Protein AF-A0A1F3SYZ0-F1 (afdb_monomer)

pLDDT: mean 81.3, std 23.11, range [25.2, 98.88]

Nearest PDB structures (foldseek):
  6eio-assembly1_A  TM=4.234E-01  e=1.138E-05  uncultured bacterium

Foldseek 3Di:
DDDDDDDDDDDDDDDDDDDDDDDDDDDDPDPPPPDDPDDDPPPPPQADFAFQLLFPCLQAQEEALEEEAAQDAEACFAYEHNYEYEYHNYEFNVPPAADLDDASEEAQAEYEYAAYEPDRYEHEYAYYYHYDPRYYYRNYYYYDHGPDPSVVSLVSLLVVLVLLLPDDFPWDWDWDPDVPDAIEIETAEEDLAEGEAEDELVSQQRHQEYEYEYAAQYAYEYEYDDQEHENENHHYHYYNYFLLRYEYRDNNHQEYEYYHEEARYAYRASNYAYEHAEYEYAEHYHYNYYDHHYYGHYDRHGGRDGPRDPPCPSVDDDDPPDDDDDDAQAFAALVCLLVCLVLVSSSDFDWQADVQLPQIDTRHHSVSLNCLSVLPNQAHPVQLQSLLSNLLSSLSSSVSVRHHCPQCPVLNVVRRNVSSHDGSVCRVVDDPVVSVSSNVSSVSSNCRNCQVPGHHHDD

Solvent-accessible surface area (backbone atoms only — not comparable to full-atom values): 23969 Å² total; per-residue (Å²): 133,93,80,90,82,90,86,79,89,82,91,79,84,90,78,94,76,94,83,82,89,86,89,80,93,74,96,68,101,70,84,80,71,80,77,71,95,76,74,80,75,74,75,77,71,69,49,81,65,37,70,46,74,60,48,86,54,54,79,28,27,35,38,27,58,28,42,38,41,24,72,31,42,39,32,30,31,23,38,38,27,40,23,36,38,37,36,23,60,25,41,31,14,72,79,44,76,78,35,52,85,45,72,31,35,40,25,40,23,39,35,37,33,56,21,31,30,34,59,20,12,11,32,36,22,39,73,48,76,50,69,39,93,58,35,48,44,61,34,36,78,44,82,40,77,56,98,58,64,54,71,60,53,49,53,51,51,39,54,50,30,48,44,59,58,69,54,74,60,78,31,58,67,47,76,47,83,42,94,86,79,52,30,35,36,38,39,54,29,80,44,66,55,53,23,29,33,70,48,42,16,66,55,51,41,62,27,36,32,43,36,39,34,32,39,64,79,17,12,39,40,39,29,34,42,50,52,48,35,34,56,42,71,37,50,68,45,75,40,62,43,55,31,32,23,27,37,40,34,23,52,56,14,46,34,35,41,32,31,63,26,70,43,73,18,20,38,44,22,58,56,10,42,31,45,25,61,30,38,35,34,29,9,30,44,33,23,25,23,41,39,36,36,37,27,36,39,68,26,68,64,62,32,52,48,66,68,67,55,102,77,54,69,73,80,63,79,77,77,87,86,75,78,81,95,74,86,83,25,43,16,48,39,53,71,52,51,54,73,36,47,82,64,44,49,76,58,45,49,47,66,50,22,40,91,88,26,89,36,32,45,76,27,71,45,59,65,51,43,38,36,38,56,58,30,64,68,58,47,47,80,84,39,51,49,17,49,26,51,23,23,48,50,32,37,54,44,24,38,69,74,48,17,65,46,87,75,43,51,69,54,52,54,52,50,20,60,49,20,12,76,40,47,49,90,43,56,91,74,51,52,73,68,59,51,49,54,42,46,49,51,25,47,54,27,44,35,29,18,61,23,74,41,63,33,49,50,61,134

Structure (mmCIF, N/CA/C/O backbone):
data_AF-A0A1F3SYZ0-F1
#
_entry.id   AF-A0A1F3SYZ0-F1
#
loop_
_atom_site.group_PDB
_atom_site.id
_atom_site.type_symbol
_atom_site.label_atom_id
_atom_site.label_alt_id
_atom_site.label_comp_id
_atom_site.label_asym_id
_atom_site.label_entity_id
_atom_site.label_seq_id
_atom_site.pdbx_PDB_ins_code
_atom_site.Cartn_x
_atom_site.Cartn_y
_atom_site.Cartn_z
_atom_site.occupancy
_atom_site.B_iso_or_equiv
_atom_site.auth_seq_id
_atom_site.auth_comp_id
_atom_site.auth_asym_id
_atom_site.auth_atom_id
_atom_site.pdbx_PDB_model_num
ATOM 1 N N . MET A 1 1 ? 46.368 36.268 -28.508 1.00 33.53 1 MET A N 1
ATOM 2 C CA . MET A 1 1 ? 46.179 37.419 -29.421 1.00 33.53 1 MET A CA 1
ATOM 3 C C . MET A 1 1 ? 45.073 37.078 -30.407 1.00 33.53 1 MET A C 1
ATOM 5 O O . MET A 1 1 ? 45.125 36.017 -31.010 1.00 33.53 1 MET A O 1
ATOM 9 N N . CYS A 1 2 ? 44.065 37.945 -30.505 1.00 26.56 2 CYS A N 1
ATOM 10 C CA . CYS A 1 2 ? 42.924 37.852 -31.419 1.00 26.56 2 CYS A CA 1
ATOM 11 C C . CYS A 1 2 ? 43.315 37.559 -32.877 1.00 26.56 2 CYS A C 1
ATOM 13 O O . CYS A 1 2 ? 44.230 38.202 -33.390 1.00 26.56 2 CYS A O 1
ATOM 15 N N . LYS A 1 3 ? 42.505 36.742 -33.569 1.00 27.64 3 LYS A N 1
ATOM 16 C CA . LYS A 1 3 ? 41.798 37.157 -34.798 1.00 27.64 3 LYS A CA 1
ATOM 17 C C . LYS A 1 3 ? 40.782 36.103 -35.252 1.00 27.64 3 LYS A C 1
ATOM 19 O O . LYS A 1 3 ? 41.134 34.980 -35.587 1.00 27.64 3 LYS A O 1
ATOM 24 N N . ALA A 1 4 ? 39.523 36.526 -35.289 1.00 30.80 4 ALA A N 1
ATOM 25 C CA . ALA A 1 4 ? 38.421 35.835 -35.939 1.00 30.80 4 ALA A CA 1
ATOM 26 C C . ALA A 1 4 ? 38.523 35.941 -37.471 1.00 30.80 4 ALA A C 1
ATOM 28 O O . ALA A 1 4 ? 39.001 36.948 -38.002 1.00 30.80 4 ALA A O 1
ATOM 29 N N . LYS A 1 5 ? 37.985 34.943 -38.178 1.00 26.30 5 LYS A N 1
ATOM 30 C CA . LYS A 1 5 ? 37.532 35.079 -39.567 1.00 26.30 5 LYS A CA 1
ATOM 31 C C . LYS A 1 5 ? 36.254 34.260 -39.744 1.00 26.30 5 LYS A C 1
ATOM 33 O O . LYS A 1 5 ? 36.283 33.038 -39.719 1.00 26.30 5 LYS A O 1
ATOM 38 N N . ILE A 1 6 ? 35.141 34.971 -39.887 1.00 29.62 6 ILE A N 1
ATOM 39 C CA . ILE A 1 6 ? 33.843 34.448 -40.316 1.00 29.62 6 ILE A CA 1
ATOM 40 C C . ILE A 1 6 ? 33.859 34.399 -41.844 1.00 29.62 6 ILE A C 1
ATOM 42 O O . ILE A 1 6 ? 34.208 35.406 -42.458 1.00 29.62 6 ILE A O 1
ATOM 46 N N . TRP A 1 7 ? 33.445 33.279 -42.440 1.00 25.20 7 TRP A N 1
ATOM 47 C CA . TRP A 1 7 ? 32.892 33.240 -43.796 1.00 25.20 7 TRP A CA 1
ATOM 48 C C . TRP A 1 7 ? 31.674 32.311 -43.861 1.00 25.20 7 TRP A C 1
ATOM 50 O O . TRP A 1 7 ? 31.563 31.309 -43.160 1.00 25.20 7 TRP A O 1
ATOM 60 N N . THR A 1 8 ? 30.740 32.762 -44.682 1.00 28.22 8 THR A N 1
ATOM 61 C CA . THR A 1 8 ? 29.327 32.421 -44.849 1.00 28.22 8 THR A CA 1
ATOM 62 C C . THR A 1 8 ? 29.069 31.218 -45.767 1.00 28.22 8 THR A C 1
ATOM 64 O O . THR A 1 8 ? 29.775 31.054 -46.751 1.00 28.22 8 THR A O 1
ATOM 67 N N . ARG A 1 9 ? 27.983 30.480 -45.459 1.00 29.09 9 ARG A N 1
ATOM 68 C CA . ARG A 1 9 ? 27.036 29.706 -46.311 1.00 29.09 9 ARG A CA 1
ATOM 69 C C . ARG A 1 9 ? 27.553 29.023 -47.598 1.00 29.09 9 ARG A C 1
ATOM 71 O O . ARG A 1 9 ? 28.007 29.705 -48.507 1.00 29.09 9 ARG A O 1
ATOM 78 N N . THR A 1 10 ? 27.222 27.736 -47.793 1.00 27.89 10 THR A N 1
ATOM 79 C CA . THR A 1 10 ? 26.147 27.219 -48.697 1.00 27.89 10 THR A CA 1
ATOM 80 C C . THR A 1 10 ? 26.207 25.677 -48.789 1.00 27.89 10 THR A C 1
ATOM 82 O O . THR A 1 10 ? 27.278 25.089 -48.689 1.00 27.89 10 THR A O 1
ATOM 85 N N . LEU A 1 11 ? 25.035 25.041 -48.930 1.00 28.84 11 LEU A N 1
ATOM 86 C CA . LEU A 1 11 ? 24.788 23.599 -49.068 1.00 28.84 11 LEU A CA 1
ATOM 87 C C . LEU A 1 11 ? 25.551 22.929 -50.229 1.00 28.84 11 LEU A C 1
ATOM 89 O O . LEU A 1 11 ? 25.544 23.473 -51.329 1.00 28.84 11 LEU A O 1
ATOM 93 N N . ALA A 1 12 ? 26.024 21.689 -50.027 1.00 29.62 12 ALA A N 1
ATOM 94 C CA . ALA A 1 12 ? 26.034 20.634 -51.054 1.00 29.62 12 ALA A CA 1
ATOM 95 C C . ALA A 1 12 ? 26.295 19.229 -50.457 1.00 29.62 12 ALA A C 1
ATOM 97 O O . ALA A 1 12 ? 27.369 18.949 -49.941 1.00 29.62 12 ALA A O 1
ATOM 98 N N . VAL A 1 13 ? 25.260 18.387 -50.527 1.00 29.36 13 VAL A N 1
ATOM 99 C CA . VAL A 1 13 ? 25.228 16.963 -50.929 1.00 29.36 13 VAL A CA 1
ATOM 100 C C . VAL A 1 13 ? 26.483 16.100 -50.679 1.00 29.36 13 VAL A C 1
ATOM 102 O O . VAL A 1 13 ? 27.502 16.236 -51.349 1.00 29.36 13 VAL A O 1
ATOM 105 N N . PHE A 1 14 ? 26.329 15.112 -49.790 1.00 26.12 14 PHE A N 1
ATOM 106 C CA . PHE A 1 14 ? 27.191 13.931 -49.647 1.00 26.12 14 PHE A CA 1
ATOM 107 C C . PHE A 1 14 ? 27.181 13.059 -50.916 1.00 26.12 14 PHE A C 1
ATOM 109 O O . PHE A 1 14 ? 26.101 12.731 -51.414 1.00 26.12 14 PHE A O 1
ATOM 116 N N . PRO A 1 15 ? 28.347 12.532 -51.329 1.00 32.59 15 PRO A N 1
ATOM 117 C CA . PRO A 1 15 ? 28.390 11.147 -51.765 1.00 32.59 15 PRO A CA 1
ATOM 118 C C . PRO A 1 15 ? 29.447 10.333 -51.011 1.00 32.59 15 PRO A C 1
ATOM 120 O O . PRO A 1 15 ? 30.559 10.772 -50.725 1.00 32.59 15 PRO A O 1
ATOM 123 N N . LEU A 1 16 ? 29.031 9.109 -50.711 1.00 27.97 16 LEU A N 1
ATOM 124 C CA . LEU A 1 16 ? 29.790 8.002 -50.155 1.00 27.97 16 LEU A CA 1
ATOM 125 C C . LEU A 1 16 ? 30.986 7.667 -51.070 1.00 27.97 16 LEU A C 1
ATOM 127 O O . LEU A 1 16 ? 30.781 7.331 -52.234 1.00 27.97 16 LEU A O 1
ATOM 131 N N . PHE A 1 17 ? 32.215 7.700 -50.551 1.00 27.48 17 PHE A N 1
ATOM 132 C CA . PHE A 1 17 ? 33.360 7.033 -51.177 1.00 27.48 17 PHE A CA 1
ATOM 133 C C . PHE A 1 17 ? 34.188 6.302 -50.119 1.00 27.48 17 PHE A C 1
ATOM 135 O O . PHE A 1 17 ? 34.751 6.904 -49.208 1.00 27.48 17 PHE A O 1
ATOM 142 N N . LEU A 1 18 ? 34.236 4.978 -50.274 1.00 29.31 18 LEU A N 1
ATOM 143 C CA . LEU A 1 18 ? 35.205 4.078 -49.661 1.00 29.31 18 LEU A CA 1
ATOM 144 C C . LEU A 1 18 ? 36.604 4.392 -50.203 1.00 29.31 18 LEU A C 1
ATOM 146 O O . LEU A 1 18 ? 36.810 4.341 -51.415 1.00 29.31 18 LEU A O 1
ATOM 150 N N . LEU A 1 19 ? 37.572 4.615 -49.314 1.00 27.23 19 LEU A N 1
ATOM 151 C CA . LEU A 1 19 ? 38.990 4.435 -49.615 1.00 27.23 19 LEU A CA 1
ATOM 152 C C . LEU A 1 19 ? 39.682 3.813 -48.397 1.00 27.23 19 LEU A C 1
ATOM 154 O O . LEU A 1 19 ? 39.524 4.283 -47.273 1.00 27.23 19 LEU A O 1
ATOM 158 N N . SER A 1 20 ? 40.416 2.732 -48.643 1.00 26.56 20 SER A N 1
ATOM 159 C CA . SER A 1 20 ? 41.169 1.971 -47.648 1.00 26.56 20 SER A CA 1
ATOM 160 C C . SER A 1 20 ? 42.662 2.325 -47.704 1.00 26.56 20 SER A C 1
ATOM 162 O O . SER A 1 20 ? 43.175 2.635 -48.779 1.00 26.56 20 SER A O 1
ATOM 164 N N . ALA A 1 21 ? 43.318 2.161 -46.547 1.00 27.58 21 ALA A N 1
ATOM 165 C CA . ALA A 1 21 ? 44.760 2.041 -46.274 1.00 27.58 21 ALA A CA 1
ATOM 166 C C . ALA A 1 21 ? 45.625 3.325 -46.193 1.00 27.58 21 ALA A C 1
ATOM 168 O O . ALA A 1 21 ? 45.920 3.968 -47.194 1.00 27.58 21 ALA A O 1
ATOM 169 N N . CYS A 1 22 ? 46.141 3.661 -45.001 1.00 26.11 22 CYS A N 1
ATOM 170 C CA . CYS A 1 22 ? 47.446 3.193 -44.491 1.00 26.11 22 CYS A CA 1
ATOM 171 C C . CYS A 1 22 ? 47.826 3.888 -43.166 1.00 26.11 22 CYS A C 1
ATOM 173 O O . CYS A 1 22 ? 47.495 5.043 -42.919 1.00 26.11 22 CYS A O 1
ATOM 175 N N . ILE A 1 23 ? 48.524 3.131 -42.322 1.00 29.47 23 ILE A N 1
ATOM 176 C CA . ILE A 1 23 ? 48.843 3.373 -40.910 1.00 29.47 23 ILE A CA 1
ATOM 177 C C . ILE A 1 23 ? 50.020 4.352 -40.753 1.00 29.47 23 ILE A C 1
ATOM 179 O O . ILE A 1 23 ? 51.038 4.211 -41.426 1.00 29.47 23 ILE A O 1
ATOM 183 N N . GLY A 1 24 ? 49.907 5.284 -39.801 1.00 26.91 24 GLY A N 1
ATOM 184 C CA . GLY A 1 24 ? 51.001 6.105 -39.273 1.00 26.91 24 GLY A CA 1
ATOM 185 C C . GLY A 1 24 ? 50.683 6.503 -37.830 1.00 26.91 24 GLY A C 1
ATOM 186 O O . GLY A 1 24 ? 49.698 7.193 -37.591 1.00 26.91 24 GLY A O 1
ATOM 187 N N . GLY A 1 25 ? 51.459 5.975 -36.881 1.00 36.47 25 GLY A N 1
ATOM 188 C CA . GLY A 1 25 ? 51.137 5.914 -35.456 1.00 36.47 25 GLY A CA 1
ATOM 189 C C . GLY A 1 25 ? 51.098 7.249 -34.708 1.00 36.47 25 GLY A C 1
ATOM 190 O O . GLY A 1 25 ? 51.922 8.136 -34.915 1.00 36.47 25 GLY A O 1
ATOM 191 N N . GLY A 1 26 ? 50.146 7.318 -33.780 1.00 27.03 26 GLY A N 1
ATOM 192 C CA . GLY A 1 26 ? 50.004 8.311 -32.723 1.00 27.03 26 GLY A CA 1
ATOM 193 C C . GLY A 1 26 ? 48.929 7.799 -31.768 1.00 27.03 26 GLY A C 1
ATOM 194 O O . GLY A 1 26 ? 47.778 7.649 -32.167 1.00 27.03 26 GLY A O 1
ATOM 195 N N . GLU A 1 27 ? 49.331 7.424 -30.558 1.00 34.47 27 GLU A N 1
ATOM 196 C CA . GLU A 1 27 ? 48.498 6.768 -29.546 1.00 34.47 27 GLU A CA 1
ATOM 197 C C . GLU A 1 27 ? 47.251 7.605 -29.203 1.00 34.47 27 GLU A C 1
ATOM 199 O O . GLU A 1 27 ? 47.345 8.775 -28.831 1.00 34.47 27 GLU A O 1
ATOM 204 N N . SER A 1 28 ? 46.074 6.988 -29.329 1.00 28.92 28 SER A N 1
ATOM 205 C CA . SER A 1 28 ? 44.778 7.516 -28.895 1.00 28.92 28 SER A CA 1
ATOM 206 C C . SER A 1 28 ? 44.174 6.519 -27.900 1.00 28.92 28 SER A C 1
ATOM 208 O O . SER A 1 28 ? 44.179 5.322 -28.195 1.00 28.92 28 SER A O 1
ATOM 210 N N . PRO A 1 29 ? 43.671 6.951 -26.729 1.00 29.16 29 PRO A N 1
ATOM 211 C CA . PRO A 1 29 ? 43.190 6.049 -25.692 1.00 29.16 29 PRO A CA 1
ATOM 212 C C . PRO A 1 29 ? 41.728 5.674 -25.962 1.00 29.16 29 PRO A C 1
ATOM 214 O O . PRO A 1 29 ? 40.830 6.087 -25.239 1.00 29.16 29 PRO A O 1
ATOM 217 N N . TYR A 1 30 ? 41.485 4.916 -27.027 1.00 29.62 30 TYR A N 1
ATOM 218 C CA . TYR A 1 30 ? 40.222 4.217 -27.254 1.00 29.62 30 TYR A CA 1
ATOM 219 C C . TYR A 1 30 ? 40.547 2.842 -27.831 1.00 29.62 30 TYR A C 1
ATOM 221 O O . TYR A 1 30 ? 40.536 2.633 -29.043 1.00 29.62 30 TYR A O 1
ATOM 229 N N . ASP A 1 31 ? 40.893 1.914 -26.942 1.00 28.50 31 ASP A N 1
ATOM 230 C CA . ASP A 1 31 ? 40.927 0.493 -27.261 1.00 28.50 31 ASP A CA 1
ATOM 231 C C . ASP A 1 31 ? 39.476 0.007 -27.380 1.00 28.50 31 ASP A C 1
ATOM 233 O O . ASP A 1 31 ? 38.788 -0.228 -26.385 1.00 28.50 31 ASP A O 1
ATOM 237 N N . LEU A 1 32 ? 38.976 -0.067 -28.615 1.00 30.75 32 LEU A N 1
ATOM 238 C CA . LEU A 1 32 ? 37.778 -0.836 -28.937 1.00 30.75 32 LEU A CA 1
ATOM 239 C C . LEU A 1 32 ? 38.168 -2.314 -28.936 1.00 30.75 32 LEU A C 1
ATOM 241 O O . LEU A 1 32 ? 38.311 -2.939 -29.988 1.00 30.75 32 LEU A O 1
ATOM 245 N N . GLY A 1 33 ? 38.339 -2.850 -27.729 1.00 26.80 33 GLY A N 1
ATOM 246 C CA . GLY A 1 33 ? 38.433 -4.278 -27.498 1.00 26.80 33 GLY A CA 1
ATOM 247 C C . GLY A 1 33 ? 37.196 -4.954 -28.078 1.00 26.80 33 GLY A C 1
ATOM 248 O O . GLY A 1 33 ? 36.059 -4.643 -27.720 1.00 26.80 33 GLY A O 1
ATOM 249 N N . SER A 1 34 ? 37.430 -5.863 -29.017 1.00 27.59 34 SER A N 1
ATOM 250 C CA . SER A 1 34 ? 36.445 -6.797 -29.539 1.00 27.59 34 SER A CA 1
ATOM 251 C C . SER A 1 34 ? 35.759 -7.517 -28.379 1.00 27.59 34 SER A C 1
ATOM 253 O O . SER A 1 34 ? 36.377 -8.344 -27.709 1.00 27.59 34 SER A O 1
ATOM 255 N N . VAL A 1 35 ? 34.488 -7.197 -28.147 1.00 28.00 35 VAL A N 1
ATOM 256 C CA . VAL A 1 35 ? 33.628 -7.944 -27.229 1.00 28.00 35 VAL A CA 1
ATOM 257 C C . VAL A 1 35 ? 33.460 -9.342 -27.817 1.00 28.00 35 VAL A C 1
ATOM 259 O O . VAL A 1 35 ? 32.853 -9.507 -28.878 1.00 28.00 35 VAL A O 1
ATOM 262 N N . GLU A 1 36 ? 34.040 -10.344 -27.162 1.00 27.38 36 GLU A N 1
ATOM 263 C CA . GLU A 1 36 ? 33.736 -11.740 -27.458 1.00 27.38 36 GLU A CA 1
ATOM 264 C C . GLU A 1 36 ? 32.218 -11.962 -27.310 1.00 27.38 36 GLU A C 1
ATOM 266 O O . GLU A 1 36 ? 31.624 -11.507 -26.326 1.00 27.38 36 GLU A O 1
ATOM 271 N N . PRO A 1 37 ? 31.545 -12.645 -28.253 1.00 31.84 37 PRO A N 1
ATOM 272 C CA . PRO A 1 37 ? 30.134 -12.968 -28.106 1.00 31.84 37 PRO A CA 1
ATOM 273 C C . PRO A 1 37 ? 30.015 -14.099 -27.082 1.00 31.84 37 PRO A C 1
ATOM 275 O O . PRO A 1 37 ? 30.076 -15.275 -27.432 1.00 31.84 37 PRO A O 1
ATOM 278 N N . GLY A 1 38 ? 29.920 -13.748 -25.800 1.00 32.94 38 GLY A N 1
ATOM 279 C CA . GLY A 1 38 ? 30.074 -14.762 -24.761 1.00 32.94 38 GLY A CA 1
ATOM 280 C C . GLY A 1 38 ? 29.752 -14.359 -23.332 1.00 32.94 38 GLY A C 1
ATOM 281 O O . GLY A 1 38 ? 30.176 -15.069 -22.429 1.00 32.94 38 GLY A O 1
ATOM 282 N N . THR A 1 39 ? 28.978 -13.300 -23.093 1.00 26.22 39 THR A N 1
ATOM 283 C CA . THR A 1 39 ? 28.374 -13.094 -21.769 1.00 26.22 39 THR A CA 1
ATOM 284 C C . THR A 1 39 ? 26.874 -12.989 -21.940 1.00 26.22 39 THR A C 1
ATOM 286 O O . THR A 1 39 ? 26.314 -11.928 -22.203 1.00 26.22 39 THR A O 1
ATOM 289 N N . VAL A 1 40 ? 26.214 -14.139 -21.830 1.00 25.77 40 VAL A N 1
ATOM 290 C CA . VAL A 1 40 ? 24.786 -14.188 -21.532 1.00 25.77 40 VAL A CA 1
ATOM 291 C C . VAL A 1 40 ? 24.617 -13.421 -20.224 1.00 25.77 40 VAL A C 1
ATOM 293 O O . VAL A 1 40 ? 25.012 -13.919 -19.171 1.00 25.77 40 VAL A O 1
ATOM 296 N N . HIS A 1 41 ? 24.079 -12.200 -20.282 1.00 30.20 41 HIS A N 1
ATOM 297 C CA . HIS A 1 41 ? 23.430 -11.612 -19.118 1.00 30.20 41 HIS A CA 1
ATOM 298 C C . HIS A 1 41 ? 22.402 -12.652 -18.685 1.00 30.20 41 HIS A C 1
ATOM 300 O O . HIS A 1 41 ? 21.431 -12.892 -19.404 1.00 30.20 41 HIS A O 1
ATOM 306 N N . GLN A 1 42 ? 22.668 -13.356 -17.583 1.00 28.78 42 GLN A N 1
ATOM 307 C CA . GLN A 1 42 ? 21.645 -14.182 -16.972 1.00 28.78 42 GLN A CA 1
ATOM 308 C C . GLN A 1 42 ? 20.483 -13.238 -16.700 1.00 28.78 42 GLN A C 1
ATOM 310 O O . GLN A 1 42 ? 20.593 -12.314 -15.899 1.00 28.78 42 GLN A O 1
ATOM 315 N N . SER A 1 43 ? 19.394 -13.430 -17.440 1.00 32.44 43 SER A N 1
ATOM 316 C CA . SER A 1 43 ? 18.095 -12.916 -17.059 1.00 32.44 43 SER A CA 1
ATOM 317 C C . SER A 1 43 ? 17.872 -13.415 -15.639 1.00 32.44 43 SER A C 1
ATOM 319 O O . SER A 1 43 ? 17.675 -14.620 -15.450 1.00 32.44 43 SER A O 1
ATOM 321 N N . VAL A 1 44 ? 17.994 -12.528 -14.653 1.00 33.91 44 VAL A N 1
ATOM 322 C CA . VAL A 1 44 ? 17.567 -12.810 -13.286 1.00 33.91 44 VAL A CA 1
ATOM 323 C C . VAL A 1 44 ? 16.128 -13.283 -13.427 1.00 33.91 44 VAL A C 1
ATOM 325 O O . VAL A 1 44 ? 15.252 -12.524 -13.842 1.00 33.91 44 VAL A O 1
ATOM 328 N N . LYS A 1 45 ? 15.890 -14.579 -13.208 1.00 35.56 45 LYS A N 1
ATOM 329 C CA . LYS A 1 45 ? 14.532 -15.108 -13.152 1.00 35.56 45 LYS A CA 1
ATOM 330 C C . LYS A 1 45 ? 13.972 -14.618 -11.830 1.00 35.56 45 LYS A C 1
ATOM 332 O O . LYS A 1 45 ? 14.104 -15.294 -10.815 1.00 35.56 45 LYS A O 1
ATOM 337 N N . TYR A 1 46 ? 13.410 -13.412 -11.836 1.00 39.88 46 TYR A N 1
ATOM 338 C CA . TYR A 1 46 ? 12.590 -12.939 -10.734 1.00 39.88 46 TYR A CA 1
ATOM 339 C C . TYR A 1 46 ? 11.541 -14.032 -10.466 1.00 39.88 46 TYR A C 1
ATOM 341 O O . TYR A 1 46 ? 10.844 -14.459 -11.388 1.00 39.88 46 TYR A O 1
ATOM 349 N N . GLY A 1 47 ? 11.532 -14.582 -9.247 1.00 42.25 47 GLY A N 1
ATOM 350 C CA . GLY A 1 47 ? 10.603 -15.645 -8.856 1.00 42.25 47 GLY A CA 1
ATOM 351 C C . GLY A 1 47 ? 9.137 -15.212 -8.983 1.00 42.25 47 GLY A C 1
ATOM 352 O O . GLY A 1 47 ? 8.854 -14.043 -9.242 1.00 42.25 47 GLY A O 1
ATOM 353 N N . ALA A 1 48 ? 8.212 -16.159 -8.794 1.00 44.03 48 ALA A N 1
ATOM 354 C CA . ALA A 1 48 ? 6.768 -15.936 -8.885 1.00 44.03 48 ALA A CA 1
ATOM 355 C C . ALA A 1 48 ? 6.331 -14.635 -8.180 1.00 44.03 48 ALA A C 1
ATOM 357 O O . ALA A 1 48 ? 6.663 -14.401 -7.016 1.00 44.03 48 ALA A O 1
ATOM 358 N N . CYS A 1 49 ? 5.602 -13.787 -8.909 1.00 46.31 49 CYS A N 1
ATOM 359 C CA . CYS A 1 49 ? 5.117 -12.494 -8.439 1.00 46.31 49 CYS A CA 1
ATOM 360 C C . CYS A 1 49 ? 4.236 -12.633 -7.195 1.00 46.31 49 CYS A C 1
ATOM 362 O O . CYS A 1 49 ? 3.249 -13.368 -7.213 1.00 46.31 49 CYS A O 1
ATOM 364 N N . TYR A 1 50 ? 4.544 -11.879 -6.138 1.00 51.28 50 TYR A N 1
ATOM 365 C CA . TYR A 1 50 ? 3.698 -11.828 -4.950 1.00 51.28 50 TYR A CA 1
ATOM 366 C C . TYR A 1 50 ? 2.689 -10.674 -5.056 1.00 51.28 50 TYR A C 1
ATOM 368 O O . TYR A 1 50 ? 3.039 -9.502 -4.908 1.00 51.28 50 TYR A O 1
ATOM 376 N N . GLU A 1 51 ? 1.424 -11.001 -5.325 1.00 48.81 51 GLU A N 1
ATOM 377 C CA . GLU A 1 51 ? 0.309 -10.058 -5.174 1.00 48.81 51 GLU A CA 1
ATOM 378 C C . GLU A 1 51 ? 0.142 -9.710 -3.680 1.00 48.81 51 GLU A C 1
ATOM 380 O O . GLU A 1 51 ? 0.227 -10.597 -2.832 1.00 48.81 51 GLU A O 1
ATOM 385 N N . ALA A 1 52 ? -0.062 -8.426 -3.355 1.00 56.81 52 ALA A N 1
ATOM 386 C CA . ALA A 1 52 ? -0.083 -7.881 -1.987 1.00 56.81 52 ALA A CA 1
ATOM 387 C C . ALA A 1 52 ? 1.249 -7.952 -1.209 1.00 56.81 52 ALA A C 1
ATOM 389 O O . ALA A 1 52 ? 1.275 -8.190 -0.003 1.00 56.81 52 ALA A O 1
ATOM 390 N N . ALA A 1 53 ? 2.373 -7.666 -1.873 1.00 67.94 53 ALA A N 1
ATOM 391 C CA . ALA A 1 53 ? 3.711 -7.682 -1.264 1.00 67.94 53 ALA A CA 1
ATOM 392 C C . ALA A 1 53 ? 3.900 -6.761 -0.045 1.00 67.94 53 ALA A C 1
ATOM 394 O O . ALA A 1 53 ? 4.877 -6.910 0.675 1.00 67.94 53 ALA A O 1
ATOM 395 N N . LEU A 1 54 ? 2.969 -5.843 0.227 1.00 79.69 54 LEU A N 1
ATOM 396 C CA . LEU A 1 54 ? 2.974 -5.015 1.438 1.00 79.69 54 LEU A CA 1
ATOM 397 C C . LEU A 1 54 ? 2.386 -5.738 2.671 1.00 79.69 54 LEU A C 1
ATOM 399 O O . LEU A 1 54 ? 2.257 -5.133 3.735 1.00 79.69 54 LEU A O 1
ATOM 403 N N . GLY A 1 55 ? 2.041 -7.026 2.558 1.00 78.75 55 GLY A N 1
ATOM 404 C CA . GLY A 1 55 ? 1.489 -7.822 3.656 1.00 78.75 55 GLY A CA 1
ATOM 405 C C . GLY A 1 55 ? 0.184 -7.225 4.184 1.00 78.75 55 GLY A C 1
ATOM 406 O O . GLY A 1 55 ? -0.615 -6.694 3.417 1.00 78.75 55 GLY A O 1
ATOM 407 N N . GLU A 1 56 ? -0.022 -7.250 5.502 1.00 80.12 56 GLU A N 1
ATOM 408 C CA . GLU A 1 56 ? -1.228 -6.685 6.131 1.00 80.12 56 GLU A CA 1
ATOM 409 C C . GLU A 1 56 ? -1.422 -5.181 5.861 1.00 80.12 56 GLU A C 1
ATOM 411 O O . GLU A 1 56 ? -2.552 -4.697 5.864 1.00 80.12 56 GLU A O 1
ATOM 416 N N . ALA A 1 57 ? -0.350 -4.426 5.579 1.00 86.06 57 ALA A N 1
ATOM 417 C CA . ALA A 1 57 ? -0.465 -3.002 5.253 1.00 86.06 57 ALA A CA 1
ATOM 418 C C . ALA A 1 57 ? -1.093 -2.749 3.874 1.00 86.06 57 ALA A C 1
ATOM 420 O O . ALA A 1 57 ? -1.520 -1.629 3.594 1.00 86.06 57 ALA A O 1
ATOM 421 N N . TRP A 1 58 ? -1.183 -3.773 3.021 1.00 86.94 58 TRP A N 1
ATOM 422 C CA . TRP A 1 58 ? -1.761 -3.670 1.683 1.00 86.94 58 TRP A CA 1
ATOM 423 C C . TRP A 1 58 ? -3.237 -3.229 1.687 1.00 86.94 58 TRP A C 1
ATOM 425 O O . TRP A 1 58 ? -3.684 -2.553 0.765 1.00 86.94 58 TRP A O 1
ATOM 435 N N . ASP A 1 59 ? -3.991 -3.530 2.744 1.00 86.19 59 ASP A N 1
ATOM 436 C CA . ASP A 1 59 ? -5.395 -3.112 2.872 1.00 86.19 59 ASP A CA 1
ATOM 437 C C . ASP A 1 59 ? -5.570 -1.625 3.251 1.00 86.19 59 ASP A C 1
ATOM 439 O O . ASP A 1 59 ? -6.695 -1.111 3.265 1.00 86.19 59 ASP A O 1
ATOM 443 N N . PHE A 1 60 ? -4.480 -0.923 3.576 1.00 92.75 60 PHE A N 1
ATOM 444 C CA . PHE A 1 60 ? -4.503 0.420 4.155 1.00 92.75 60 PHE A CA 1
ATOM 445 C C . PHE A 1 60 ? -3.841 1.438 3.235 1.00 92.75 60 PHE A C 1
ATOM 447 O O . PHE A 1 60 ? -2.746 1.229 2.729 1.00 92.75 60 PHE A O 1
ATOM 454 N N . ASN A 1 61 ? -4.498 2.576 3.032 1.00 97.06 61 ASN A N 1
ATOM 455 C CA . ASN A 1 61 ? -3.963 3.679 2.235 1.00 97.06 61 ASN A CA 1
ATOM 456 C C . ASN A 1 61 ? -2.834 4.398 2.988 1.00 97.06 61 ASN A C 1
ATOM 458 O O . ASN A 1 61 ? -1.841 4.783 2.376 1.00 97.06 61 ASN A O 1
ATOM 462 N N . LEU A 1 62 ? -2.990 4.544 4.305 1.00 98.69 62 LEU A N 1
ATOM 463 C CA . LEU A 1 62 ? -2.012 5.142 5.206 1.00 98.69 62 LEU A CA 1
ATOM 464 C C . LEU A 1 62 ? -1.725 4.168 6.352 1.00 98.69 62 LEU A C 1
ATOM 466 O O . LEU A 1 62 ? -2.645 3.757 7.062 1.00 98.69 62 LEU A O 1
ATOM 470 N N . PHE A 1 63 ? -0.456 3.814 6.538 1.00 98.62 63 PHE A N 1
ATOM 471 C CA . PHE A 1 63 ? -0.008 2.934 7.614 1.00 98.62 63 PHE A CA 1
ATOM 472 C C . PHE A 1 63 ? 1.192 3.562 8.324 1.00 98.62 63 PHE A C 1
ATOM 474 O O . PHE A 1 63 ? 2.297 3.609 7.786 1.00 98.62 63 PHE A O 1
ATOM 481 N N . VAL A 1 64 ? 0.988 4.038 9.549 1.00 98.88 64 VAL A N 1
ATOM 482 C CA . VAL A 1 64 ? 2.035 4.701 10.335 1.00 98.88 64 VAL A CA 1
ATOM 483 C C . VAL A 1 64 ? 2.335 3.879 11.578 1.00 98.88 64 VAL A C 1
ATOM 485 O O . VAL A 1 64 ? 1.433 3.567 12.351 1.00 98.88 64 VAL A O 1
ATOM 488 N N . PHE A 1 65 ? 3.599 3.505 11.781 1.00 98.62 65 PHE A N 1
ATOM 489 C CA . PHE A 1 65 ? 3.988 2.636 12.897 1.00 98.62 65 PHE A CA 1
ATOM 490 C C . PHE A 1 65 ? 3.979 3.346 14.255 1.00 98.62 65 PHE A C 1
ATOM 492 O O . PHE A 1 65 ? 3.709 2.717 15.276 1.00 98.62 65 PHE A O 1
ATOM 499 N N . GLY A 1 66 ? 4.314 4.633 14.270 1.00 98.56 66 GLY A N 1
ATOM 500 C CA . GLY A 1 66 ? 4.328 5.503 15.439 1.00 98.56 66 GLY A CA 1
ATOM 501 C C . GLY A 1 66 ? 3.176 6.499 15.411 1.00 98.56 66 GLY A C 1
ATOM 502 O O . GLY A 1 66 ? 2.028 6.121 15.173 1.00 98.56 66 GLY A O 1
ATOM 503 N N . ASP A 1 67 ? 3.492 7.763 15.679 1.00 98.88 67 ASP A N 1
ATOM 504 C CA . ASP A 1 67 ? 2.498 8.814 15.875 1.00 98.88 67 ASP A CA 1
ATOM 505 C C . ASP A 1 67 ? 2.135 9.536 14.569 1.00 98.88 67 ASP A C 1
ATOM 507 O O . ASP A 1 67 ? 2.963 9.713 13.668 1.00 98.88 67 ASP A O 1
ATOM 511 N N . VAL A 1 68 ? 0.885 10.002 14.504 1.00 98.81 68 VAL A N 1
ATOM 512 C CA . VAL A 1 68 ? 0.360 10.839 13.419 1.00 98.81 68 VAL A CA 1
ATOM 513 C C . VAL A 1 68 ? -0.176 12.150 13.972 1.00 98.81 68 VAL A C 1
ATOM 515 O O . VAL A 1 68 ? -0.920 12.174 14.950 1.00 98.81 68 VAL A O 1
ATOM 518 N N . THR A 1 69 ? 0.155 13.257 13.313 1.00 98.88 69 THR A N 1
ATOM 519 C CA . THR A 1 69 ? -0.467 14.564 13.553 1.00 98.88 69 THR A CA 1
ATOM 520 C C . THR A 1 69 ? -0.831 15.225 12.229 1.00 98.88 69 THR A C 1
ATOM 522 O O . THR A 1 69 ? 0.030 15.776 11.540 1.00 98.88 69 THR A O 1
ATOM 525 N N . GLN A 1 70 ? -2.124 15.207 11.892 1.00 98.38 70 GLN A N 1
ATOM 526 C CA . GLN A 1 70 ? -2.667 15.852 10.697 1.00 98.38 70 GLN A CA 1
ATOM 527 C C . GLN A 1 70 ? -3.806 16.824 11.054 1.00 98.38 70 GLN A C 1
ATOM 529 O O . GLN A 1 70 ? -4.920 16.399 11.358 1.00 98.38 70 GLN A O 1
ATOM 534 N N . PRO A 1 71 ? -3.556 18.148 11.048 1.00 97.88 71 PRO A N 1
ATOM 535 C CA . PRO A 1 71 ? -4.557 19.152 11.426 1.00 97.88 71 PRO A CA 1
ATOM 536 C C . PRO A 1 71 ? -5.554 19.521 10.315 1.00 97.88 71 PRO A C 1
ATOM 538 O O . PRO A 1 71 ? -6.437 20.351 10.550 1.00 97.88 71 PRO A O 1
ATOM 541 N N . SER A 1 72 ? -5.376 18.974 9.109 1.00 97.56 72 SER A N 1
ATOM 542 C CA . SER A 1 72 ? -6.327 18.989 7.986 1.00 97.56 72 SER A CA 1
ATOM 543 C C . SER A 1 72 ? -5.906 17.951 6.933 1.00 97.56 72 SER A C 1
ATOM 545 O O . SER A 1 72 ? -4.864 17.316 7.121 1.00 97.56 72 SER A O 1
ATOM 547 N N . ALA A 1 73 ? -6.688 17.842 5.849 1.00 97.38 73 ALA A N 1
ATOM 548 C CA . ALA A 1 73 ? -6.576 16.933 4.694 1.00 97.38 73 ALA A CA 1
ATOM 549 C C . ALA A 1 73 ? -7.513 15.719 4.778 1.00 97.38 73 ALA A C 1
ATOM 551 O O . ALA A 1 73 ? -8.485 15.725 5.528 1.00 97.38 73 ALA A O 1
ATOM 552 N N . ASP A 1 74 ? -7.254 14.705 3.964 1.00 98.06 74 ASP A N 1
ATOM 553 C CA . ASP A 1 74 ? -8.029 13.477 3.919 1.00 98.06 74 ASP A CA 1
ATOM 554 C C . ASP A 1 74 ? -7.156 12.278 3.544 1.00 98.06 74 ASP A C 1
ATOM 556 O O . ASP A 1 74 ? -6.079 12.404 2.948 1.00 98.06 74 ASP A O 1
ATOM 560 N N . THR A 1 75 ? -7.642 11.099 3.925 1.00 98.69 75 THR A N 1
ATOM 561 C CA . THR A 1 75 ? -7.202 9.825 3.367 1.00 98.69 75 THR A CA 1
ATOM 562 C C . THR A 1 75 ? -8.407 9.124 2.758 1.00 98.69 75 THR A C 1
ATOM 564 O O . THR A 1 75 ? -9.362 8.773 3.452 1.00 98.69 75 THR A O 1
ATOM 567 N N . GLN A 1 76 ? -8.354 8.871 1.455 1.00 98.50 76 GLN A N 1
ATOM 568 C CA . GLN A 1 76 ? -9.465 8.271 0.718 1.00 98.50 76 GLN A CA 1
ATOM 569 C C . GLN A 1 76 ? -9.752 6.819 1.126 1.00 98.50 76 GLN A C 1
ATOM 571 O O . GLN A 1 76 ? -10.895 6.371 1.039 1.00 98.50 76 GLN A O 1
ATOM 576 N N . GLY A 1 77 ? -8.733 6.074 1.562 1.00 97.62 77 GLY A N 1
ATOM 577 C CA . GLY A 1 77 ? -8.866 4.696 2.036 1.00 97.62 77 GLY A CA 1
ATOM 578 C C . GLY A 1 77 ? -8.794 4.528 3.558 1.00 97.62 77 GLY A C 1
ATOM 579 O O . GLY A 1 77 ? -9.076 5.441 4.328 1.00 97.62 77 GLY A O 1
ATOM 580 N N . ARG A 1 78 ? -8.428 3.313 3.985 1.00 98.06 78 ARG A N 1
ATOM 581 C CA . ARG A 1 78 ? -8.312 2.930 5.402 1.00 98.06 78 ARG A CA 1
ATOM 582 C C . ARG A 1 78 ? -6.986 3.407 6.000 1.00 98.06 78 ARG A C 1
ATOM 584 O O . ARG A 1 78 ? -5.981 3.465 5.287 1.00 98.06 78 ARG A O 1
ATOM 591 N N . VAL A 1 79 ? -6.980 3.677 7.304 1.00 98.81 79 VAL A N 1
ATOM 592 C CA . VAL A 1 79 ? -5.845 4.231 8.056 1.00 98.81 79 VAL A CA 1
ATOM 593 C C . VAL A 1 79 ? -5.496 3.361 9.266 1.00 98.81 79 VAL A C 1
ATOM 595 O O . VAL A 1 79 ? -6.375 2.990 10.049 1.00 98.81 79 VAL A O 1
ATOM 598 N N . VAL A 1 80 ? -4.201 3.103 9.460 1.00 98.50 80 VAL A N 1
ATOM 599 C CA . VAL A 1 80 ? -3.629 2.536 10.693 1.00 98.50 80 VAL A CA 1
ATOM 600 C C . VAL A 1 80 ? -2.599 3.498 11.277 1.00 98.50 80 VAL A C 1
ATOM 602 O O . VAL A 1 80 ? -1.718 3.980 10.567 1.00 98.50 80 VAL A O 1
ATOM 605 N N . VAL A 1 81 ? -2.690 3.729 12.586 1.00 98.75 81 VAL A N 1
ATOM 606 C CA . VAL A 1 81 ? -1.712 4.461 13.397 1.00 98.75 81 VAL A CA 1
ATOM 607 C C . VAL A 1 81 ? -1.328 3.586 14.584 1.00 98.75 81 VAL A C 1
ATOM 609 O O . VAL A 1 81 ? -2.168 3.283 15.427 1.00 98.75 81 VAL A O 1
ATOM 612 N N . GLY A 1 82 ? -0.075 3.148 14.661 1.00 97.94 82 GLY A N 1
ATOM 613 C CA . GLY A 1 82 ? 0.401 2.286 15.744 1.00 97.94 82 GLY A CA 1
ATOM 614 C C . GLY A 1 82 ? 0.512 3.000 17.090 1.00 97.94 82 GLY A C 1
ATOM 615 O O . GLY A 1 82 ? 0.250 2.395 18.128 1.00 97.94 82 GLY A O 1
ATOM 616 N N . GLY A 1 83 ? 0.870 4.284 17.068 1.00 98.06 83 GLY A N 1
ATOM 617 C CA . GLY A 1 83 ? 0.978 5.146 18.239 1.00 98.06 83 GLY A CA 1
ATOM 618 C C . GLY A 1 83 ? -0.266 6.003 18.472 1.00 98.06 83 GLY A C 1
ATOM 619 O O . GLY A 1 83 ? -1.405 5.545 18.344 1.00 98.06 83 GLY A O 1
ATOM 620 N N . ASN A 1 84 ? -0.038 7.258 18.847 1.00 98.75 84 ASN A N 1
ATOM 621 C CA . ASN A 1 84 ? -1.071 8.261 19.075 1.00 98.75 84 ASN A CA 1
ATOM 622 C C . ASN A 1 84 ? -1.445 8.970 17.770 1.00 98.75 84 ASN A C 1
ATOM 624 O O . ASN A 1 84 ? -0.595 9.240 16.922 1.00 98.75 84 ASN A O 1
ATOM 628 N N . ALA A 1 85 ? -2.719 9.324 17.635 1.00 98.81 85 ALA A N 1
ATOM 629 C CA . ALA A 1 85 ? -3.241 9.999 16.458 1.00 98.81 85 ALA A CA 1
ATOM 630 C C . ALA A 1 85 ? -3.896 11.331 16.824 1.00 98.81 85 ALA A C 1
ATOM 632 O O . ALA A 1 85 ? -4.751 11.387 17.708 1.00 98.81 85 ALA A O 1
ATOM 633 N N . TYR A 1 86 ? -3.549 12.382 16.085 1.00 98.88 86 TYR A N 1
ATOM 634 C CA . TYR A 1 86 ? -4.287 13.639 16.037 1.00 98.88 86 TYR A CA 1
ATOM 635 C C . TYR A 1 86 ? -4.807 13.882 14.616 1.00 98.88 86 TYR A C 1
ATOM 637 O O . TYR A 1 86 ? -4.011 14.005 13.682 1.00 98.88 86 TYR A O 1
ATOM 645 N N . PHE A 1 87 ? -6.129 13.998 14.475 1.00 98.75 87 PHE A N 1
ATOM 646 C CA . PHE A 1 87 ? -6.819 14.313 13.223 1.00 98.75 87 PHE A CA 1
ATOM 647 C C . PHE A 1 87 ? -7.783 15.489 13.420 1.00 98.75 87 PHE A C 1
ATOM 649 O O . PHE A 1 87 ? -8.805 15.368 14.092 1.00 98.75 87 PHE A O 1
ATOM 656 N N . GLY A 1 88 ? -7.468 16.641 12.831 1.00 98.19 88 GLY A N 1
ATOM 657 C CA . GLY A 1 88 ? -8.346 17.813 12.804 1.00 98.19 88 GLY A CA 1
ATOM 658 C C . GLY A 1 88 ? -8.803 18.106 11.383 1.00 98.19 88 GLY A C 1
ATOM 659 O O . GLY A 1 88 ? -8.016 17.968 10.461 1.00 98.19 88 GLY A O 1
ATOM 660 N N . ASN A 1 89 ? -10.061 18.508 11.199 1.00 98.25 89 ASN A N 1
ATOM 661 C CA . ASN A 1 89 ? -10.667 18.812 9.897 1.00 98.25 89 ASN A CA 1
ATOM 662 C C . ASN A 1 89 ? -10.337 17.754 8.831 1.00 98.25 89 ASN A C 1
ATOM 664 O O . ASN A 1 89 ? -9.924 18.107 7.726 1.00 98.25 89 ASN A O 1
ATOM 668 N N . TYR A 1 90 ? -10.459 16.477 9.208 1.00 98.62 90 TYR A N 1
ATOM 669 C CA . TYR A 1 90 ? -9.908 15.359 8.445 1.00 98.62 90 TYR A CA 1
ATOM 670 C C . TYR A 1 90 ? -10.971 14.324 8.071 1.00 98.62 90 TYR A C 1
ATOM 672 O O . TYR A 1 90 ? -11.738 13.899 8.940 1.00 98.62 90 TYR A O 1
ATOM 680 N N . SER A 1 91 ? -11.017 13.880 6.813 1.00 98.56 91 SER A N 1
ATOM 681 C CA . SER A 1 91 ? -11.885 12.769 6.389 1.00 98.56 91 SER A CA 1
ATOM 682 C C . SER A 1 91 ? -11.101 11.485 6.111 1.00 98.56 91 SER A C 1
ATOM 684 O O . SER A 1 91 ? -9.985 11.501 5.597 1.00 98.56 91 SER A O 1
ATOM 686 N N . ILE A 1 92 ? -11.691 10.349 6.479 1.00 98.88 92 ILE A N 1
ATOM 687 C CA . ILE A 1 92 ? -11.139 9.008 6.267 1.00 98.88 92 ILE A CA 1
ATOM 688 C C . ILE A 1 92 ? -12.178 8.152 5.549 1.00 98.88 92 ILE A C 1
ATOM 690 O O . ILE A 1 92 ? -13.337 8.090 5.972 1.00 98.88 92 ILE A O 1
ATOM 694 N N . GLY A 1 93 ? -11.744 7.455 4.501 1.00 98.06 93 GLY A N 1
ATOM 695 C CA . GLY A 1 93 ? -12.540 6.432 3.829 1.00 98.06 93 GLY A CA 1
ATOM 696 C C . GLY A 1 93 ? -13.599 6.971 2.868 1.00 98.06 93 GLY A C 1
ATOM 697 O O . GLY A 1 93 ? -14.594 6.288 2.643 1.00 98.06 93 GLY A O 1
ATOM 698 N N . GLU A 1 94 ? -13.430 8.180 2.318 1.00 95.94 94 GLU A N 1
ATOM 699 C CA . GLU A 1 94 ? -14.444 8.846 1.477 1.00 95.94 94 GLU A CA 1
ATOM 700 C C . GLU A 1 94 ? -14.908 8.002 0.284 1.00 95.94 94 GLU A C 1
ATOM 702 O O . GLU A 1 94 ? -16.096 7.987 -0.029 1.00 95.94 94 GLU A O 1
ATOM 707 N N . ILE A 1 95 ? -13.995 7.266 -0.352 1.00 94.50 95 ILE A N 1
ATOM 708 C CA . ILE A 1 95 ? -14.304 6.482 -1.557 1.00 94.50 95 ILE A CA 1
ATOM 709 C C . ILE A 1 95 ? -14.561 4.998 -1.264 1.00 94.50 95 ILE A C 1
ATOM 711 O O . ILE A 1 95 ? -14.650 4.192 -2.190 1.00 94.50 95 ILE A O 1
ATOM 715 N N . LEU A 1 96 ? -14.579 4.606 0.011 1.00 92.62 96 LEU A N 1
ATOM 716 C CA . LEU A 1 96 ? -14.850 3.227 0.394 1.00 92.62 96 LEU A CA 1
ATOM 717 C C . LEU A 1 96 ? -16.357 2.972 0.416 1.00 92.62 96 LEU A C 1
ATOM 719 O O . LEU A 1 96 ? -17.134 3.825 0.831 1.00 92.62 96 LEU A O 1
ATOM 723 N N . GLU A 1 97 ? -16.764 1.759 0.049 1.00 91.75 97 GLU A N 1
ATOM 724 C CA . GLU A 1 97 ? -18.147 1.317 0.229 1.00 91.75 97 GLU A CA 1
ATOM 725 C C . GLU A 1 97 ? -18.527 1.329 1.715 1.00 91.75 97 GLU A C 1
ATOM 727 O O . GLU A 1 97 ? -17.738 0.897 2.566 1.00 91.75 97 GLU A O 1
ATOM 732 N N . ALA A 1 98 ? -19.736 1.802 2.017 1.00 95.25 98 ALA A N 1
ATOM 733 C CA . ALA A 1 98 ? -20.241 1.919 3.379 1.00 95.25 98 ALA A CA 1
ATOM 734 C C . ALA A 1 98 ? -20.355 0.546 4.063 1.00 95.25 98 ALA A C 1
ATOM 736 O O . ALA A 1 98 ? -21.126 -0.317 3.644 1.00 95.25 98 ALA A O 1
ATOM 737 N N . ASP A 1 99 ? -19.611 0.359 5.150 1.00 92.19 99 ASP A N 1
ATOM 738 C CA . ASP A 1 99 ? -19.595 -0.855 5.960 1.00 92.19 99 ASP A CA 1
ATOM 739 C C . ASP A 1 99 ? -19.354 -0.499 7.431 1.00 92.19 99 ASP A C 1
ATOM 741 O O . ASP A 1 99 ? -18.230 -0.259 7.867 1.00 92.19 99 ASP A O 1
ATOM 745 N N . ALA A 1 100 ? -20.421 -0.515 8.230 1.00 92.94 100 ALA A N 1
ATOM 746 C CA . ALA A 1 100 ? -20.361 -0.157 9.645 1.00 92.94 100 ALA A CA 1
ATOM 747 C C . ALA A 1 100 ? -19.519 -1.131 10.496 1.00 92.94 100 ALA A C 1
ATOM 749 O O . ALA A 1 100 ? -19.196 -0.813 11.637 1.00 92.94 100 ALA A O 1
ATOM 750 N N . SER A 1 101 ? -19.173 -2.311 9.973 1.00 89.81 101 SER A N 1
ATOM 751 C CA . SER A 1 101 ? -18.367 -3.316 10.673 1.00 89.81 101 SER A CA 1
ATOM 752 C C . SER A 1 101 ? -16.872 -3.236 10.345 1.00 89.81 101 SER A C 1
ATOM 754 O O . SER A 1 101 ? -16.039 -3.686 11.141 1.00 89.81 101 SER A O 1
ATOM 756 N N . ARG A 1 102 ? -16.510 -2.640 9.202 1.00 93.94 102 ARG A N 1
ATOM 757 C CA . ARG A 1 102 ? -15.120 -2.487 8.765 1.00 93.94 102 ARG A CA 1
ATOM 758 C C . ARG A 1 102 ? -14.451 -1.358 9.533 1.00 93.94 102 ARG A C 1
ATOM 760 O O . ARG A 1 102 ? -14.958 -0.243 9.589 1.00 93.94 102 ARG A O 1
ATOM 767 N N . LEU A 1 103 ? -13.283 -1.633 10.111 1.00 94.50 103 LEU A N 1
ATOM 768 C CA . LEU A 1 103 ? -12.472 -0.576 10.705 1.00 94.50 103 LEU A CA 1
ATOM 769 C C . LEU A 1 103 ? -11.734 0.203 9.619 1.00 94.50 103 LEU A C 1
ATOM 771 O O . LEU A 1 103 ? -10.776 -0.315 9.040 1.00 94.50 103 LEU A O 1
ATOM 775 N N . ASP A 1 104 ? -12.140 1.444 9.393 1.00 98.31 104 ASP A N 1
ATOM 776 C CA . ASP A 1 104 ? -11.485 2.355 8.452 1.00 98.31 104 ASP A CA 1
ATOM 777 C C . ASP A 1 104 ? -10.444 3.244 9.142 1.00 98.31 104 ASP A C 1
ATOM 779 O O . ASP A 1 104 ? -9.531 3.730 8.482 1.00 98.31 104 ASP A O 1
ATOM 783 N N . LEU A 1 105 ? -10.516 3.374 10.471 1.00 98.75 105 LEU A N 1
ATOM 784 C CA . LEU A 1 105 ? -9.470 3.968 11.303 1.00 98.75 105 LEU A CA 1
ATOM 785 C C . LEU A 1 105 ? -9.115 3.039 12.472 1.00 98.75 105 LEU A C 1
ATOM 787 O O . LEU A 1 105 ? -9.972 2.680 13.281 1.00 98.75 105 LEU A O 1
ATOM 791 N N . ILE A 1 106 ? -7.836 2.692 12.593 1.00 98.56 106 ILE A N 1
ATOM 792 C CA . ILE A 1 106 ? -7.293 1.896 13.699 1.00 98.56 106 ILE A CA 1
ATOM 793 C C . ILE A 1 106 ? -6.169 2.688 14.362 1.00 98.56 106 ILE A C 1
ATOM 795 O O . ILE A 1 106 ? -5.155 2.954 13.724 1.00 98.56 106 ILE A O 1
ATOM 799 N N . VAL A 1 107 ? -6.328 3.035 15.639 1.00 98.69 107 VAL A N 1
ATOM 800 C CA . VAL A 1 107 ? -5.307 3.725 16.442 1.00 98.69 107 VAL A CA 1
ATOM 801 C C . VAL A 1 107 ? -4.873 2.832 17.603 1.00 98.69 107 VAL A C 1
ATOM 803 O O . VAL A 1 107 ? -5.704 2.394 18.395 1.00 98.69 107 VAL A O 1
ATOM 806 N N . GLY A 1 108 ? -3.578 2.542 17.711 1.00 97.19 108 GLY A N 1
ATOM 807 C CA . GLY A 1 108 ? -3.023 1.700 18.772 1.00 97.19 108 GLY A CA 1
ATOM 808 C C . GLY A 1 108 ? -2.924 2.408 20.126 1.00 97.19 108 GLY A C 1
ATOM 809 O O . GLY A 1 108 ? -3.066 1.763 21.163 1.00 97.19 108 GLY A O 1
ATOM 810 N N . GLY A 1 109 ? -2.725 3.728 20.127 1.00 97.31 109 GLY A N 1
ATOM 811 C CA . GLY A 1 109 ? -2.634 4.574 21.318 1.00 97.31 109 GLY A CA 1
ATOM 812 C C . GLY A 1 109 ? -3.864 5.456 21.544 1.00 97.31 109 GLY A C 1
ATOM 813 O O . GLY A 1 109 ? -5.011 5.005 21.431 1.00 97.31 109 GLY A O 1
ATOM 814 N N . SER A 1 110 ? -3.609 6.718 21.901 1.00 98.44 110 SER A N 1
ATOM 815 C CA . SER A 1 110 ? -4.632 7.739 22.139 1.00 98.44 110 SER A CA 1
ATOM 816 C C . SER A 1 110 ? -5.081 8.396 20.832 1.00 98.44 110 SER A C 1
ATOM 818 O O . SER A 1 110 ? -4.253 8.731 19.988 1.00 98.44 110 SER A O 1
ATOM 820 N N . LEU A 1 111 ? -6.386 8.634 20.686 1.00 98.75 111 LEU A N 1
ATOM 821 C CA . LEU A 1 111 ? -6.984 9.332 19.547 1.00 98.75 111 LEU A CA 1
ATOM 822 C C . LEU A 1 111 ? -7.496 10.716 19.963 1.00 98.75 111 LEU A C 1
ATOM 824 O O . LEU A 1 111 ? -8.387 10.824 20.797 1.00 98.75 111 LEU A O 1
ATOM 828 N N . GLN A 1 112 ? -7.004 11.771 19.324 1.00 98.81 112 GLN A N 1
ATOM 829 C CA . GLN A 1 112 ? -7.609 13.101 19.341 1.00 98.81 112 GLN A CA 1
ATOM 830 C C . GLN A 1 112 ? -8.232 13.371 17.970 1.00 98.81 112 GLN A C 1
ATOM 832 O O . GLN A 1 112 ? -7.524 13.478 16.970 1.00 98.81 112 GLN A O 1
ATOM 837 N N . PHE A 1 113 ? -9.558 13.478 17.916 1.00 98.62 113 PHE A N 1
ATOM 838 C CA . PHE A 1 113 ? -10.301 13.731 16.680 1.00 98.62 113 PHE A CA 1
ATOM 839 C C . PHE A 1 113 ? -11.263 14.911 16.884 1.00 98.62 113 PHE A C 1
ATOM 841 O O . PHE A 1 113 ? -12.474 14.719 17.027 1.00 98.62 113 PHE A O 1
ATOM 848 N N . PRO A 1 114 ? -10.751 16.154 16.975 1.00 98.38 114 PRO A N 1
ATOM 849 C CA . PRO A 1 114 ? -11.585 17.315 17.256 1.00 98.38 114 PRO A CA 1
ATOM 850 C C . PRO A 1 114 ? -12.603 17.643 16.161 1.00 98.38 114 PRO A C 1
ATOM 852 O O . PRO A 1 114 ? -13.667 18.154 16.498 1.00 98.38 114 PRO A O 1
ATOM 855 N N . SER A 1 115 ? -12.322 17.375 14.884 1.00 98.38 115 SER A N 1
ATOM 856 C CA . SER A 1 115 ? -13.260 17.629 13.780 1.00 98.38 115 SER A CA 1
ATOM 857 C C . SER A 1 115 ? -12.961 16.760 12.560 1.00 98.38 115 SER A C 1
ATOM 859 O O . SER A 1 115 ? -11.796 16.512 12.260 1.00 98.38 115 SER A O 1
ATOM 861 N N . GLY A 1 116 ? -14.003 16.335 11.837 1.00 98.44 116 GLY A N 1
ATOM 862 C CA . GLY A 1 116 ? -13.888 15.522 10.621 1.00 98.44 116 GLY A CA 1
ATOM 863 C C . GLY A 1 116 ? -14.783 14.280 10.624 1.00 98.44 116 GLY A C 1
ATOM 864 O O . GLY A 1 116 ? -15.795 14.237 11.326 1.00 98.44 116 GLY A O 1
ATOM 865 N N . ALA A 1 117 ? -14.458 13.272 9.816 1.00 98.69 117 ALA A N 1
ATOM 866 C CA . ALA A 1 117 ? -15.307 12.088 9.700 1.00 98.69 117 ALA A CA 1
ATOM 867 C C . ALA A 1 117 ? -14.556 10.825 9.273 1.00 98.69 117 ALA A C 1
ATOM 869 O O . ALA A 1 117 ? -13.786 10.847 8.318 1.00 98.69 117 ALA A O 1
ATOM 870 N N . VAL A 1 118 ? -14.874 9.696 9.907 1.00 98.75 118 VAL A N 1
ATOM 871 C CA . VAL A 1 118 ? -14.695 8.368 9.306 1.00 98.75 118 VAL A CA 1
ATOM 872 C C . VAL A 1 118 ? -15.994 8.041 8.574 1.00 98.75 118 VAL A C 1
ATOM 874 O O . VAL A 1 118 ? -17.011 7.739 9.204 1.00 98.75 118 VAL A O 1
ATOM 877 N N . LEU A 1 119 ? -15.974 8.203 7.250 1.00 98.44 119 LEU A N 1
ATOM 878 C CA . LEU A 1 119 ? -17.178 8.405 6.435 1.00 98.44 119 LEU A CA 1
ATOM 879 C C . LEU A 1 119 ? -17.967 7.125 6.162 1.00 98.44 119 LEU A C 1
ATOM 881 O O . LEU A 1 119 ? -19.192 7.169 6.139 1.00 98.44 119 LEU A O 1
ATOM 885 N N . ASN A 1 120 ? -17.271 6.005 5.968 1.00 97.12 120 ASN A N 1
ATOM 886 C CA . ASN A 1 120 ? -17.865 4.767 5.455 1.00 97.12 120 ASN A CA 1
ATOM 887 C C . ASN A 1 120 ? -17.519 3.528 6.296 1.00 97.12 120 ASN A C 1
ATOM 889 O O . ASN A 1 120 ? -17.828 2.411 5.886 1.00 97.12 120 ASN A O 1
ATOM 893 N N . GLY A 1 121 ? -16.934 3.712 7.483 1.00 97.06 121 GLY A N 1
ATOM 894 C CA . GLY A 1 121 ? -16.553 2.619 8.375 1.00 97.06 121 GLY A CA 1
ATOM 895 C C . GLY A 1 121 ? -16.560 2.979 9.855 1.00 97.06 121 GLY A C 1
ATOM 896 O O . GLY A 1 121 ? -16.893 4.095 10.259 1.00 97.06 121 GLY A O 1
ATOM 897 N N . ALA A 1 122 ? -16.219 1.998 10.682 1.00 97.81 122 ALA A N 1
ATOM 898 C CA . ALA A 1 122 ? -15.994 2.154 12.114 1.00 97.81 122 ALA A CA 1
ATOM 899 C C . ALA A 1 122 ? -14.556 2.606 12.420 1.00 97.81 122 ALA A C 1
ATOM 901 O O . ALA A 1 122 ? -13.650 2.505 11.587 1.00 97.81 122 ALA A O 1
ATOM 902 N N . ALA A 1 123 ? -14.337 3.062 13.652 1.00 98.56 123 ALA A N 1
ATOM 903 C CA . ALA A 1 123 ? -13.018 3.395 14.174 1.00 98.56 123 ALA A CA 1
ATOM 904 C C . ALA A 1 123 ? -12.728 2.707 15.512 1.00 98.56 123 ALA A C 1
ATOM 906 O O . ALA A 1 123 ? -13.634 2.453 16.314 1.00 98.56 123 ALA A O 1
ATOM 907 N N . SER A 1 124 ? -11.447 2.455 15.788 1.00 98.31 124 SER A N 1
ATOM 908 C CA . SER A 1 124 ? -10.994 1.995 17.100 1.00 98.31 124 SER A CA 1
ATOM 909 C C . SER A 1 124 ? -9.771 2.732 17.624 1.00 98.31 124 SER A C 1
ATOM 911 O O . SER A 1 124 ? -8.927 3.164 16.842 1.00 98.31 124 SER A O 1
ATOM 913 N N . TYR A 1 125 ? -9.654 2.796 18.950 1.00 98.50 125 TYR A N 1
ATOM 914 C CA . TYR A 1 125 ? -8.502 3.346 19.668 1.00 98.50 125 TYR A CA 1
ATOM 915 C C . TYR A 1 125 ? -8.079 2.431 20.828 1.00 98.50 125 TYR A C 1
ATOM 917 O O . TYR A 1 125 ? -8.900 1.663 21.341 1.00 98.50 125 TYR A O 1
ATOM 925 N N . GLY A 1 126 ? -6.819 2.526 21.262 1.00 97.25 126 GLY A N 1
ATOM 926 C CA . GLY A 1 126 ? -6.271 1.658 22.307 1.00 97.25 126 GLY A CA 1
ATOM 927 C C . GLY A 1 126 ? -6.456 2.186 23.729 1.00 97.25 126 GLY A C 1
ATOM 928 O O . GLY A 1 126 ? -6.909 1.450 24.608 1.00 97.25 126 GLY A O 1
ATOM 929 N N . THR A 1 127 ? -6.131 3.458 23.983 1.00 96.44 127 THR A N 1
ATOM 930 C CA . THR A 1 127 ? -6.036 3.998 25.357 1.00 96.44 127 THR A CA 1
ATOM 931 C C . THR A 1 127 ? -7.122 5.020 25.689 1.00 96.44 127 THR A C 1
ATOM 933 O O . THR A 1 127 ? -8.011 4.739 26.488 1.00 96.44 127 THR A O 1
ATOM 936 N N . THR A 1 128 ? -7.071 6.213 25.105 1.00 97.69 128 THR A N 1
ATOM 937 C CA . THR A 1 128 ? -8.028 7.301 25.354 1.00 97.69 128 THR A CA 1
ATOM 938 C C . THR A 1 128 ? -8.499 7.905 24.042 1.00 97.69 128 THR A C 1
ATOM 940 O O . THR A 1 128 ? -7.778 7.873 23.048 1.00 97.69 128 THR A O 1
ATOM 943 N N . ALA A 1 129 ? -9.710 8.460 24.041 1.00 97.81 129 ALA A N 1
ATOM 944 C CA . ALA A 1 129 ? -10.236 9.202 22.907 1.00 97.81 129 ALA A CA 1
ATOM 945 C C . ALA A 1 129 ? -10.753 10.570 23.360 1.00 97.81 129 ALA A C 1
ATOM 947 O O . ALA A 1 129 ? -11.555 10.658 24.290 1.00 97.81 129 ALA A O 1
ATOM 948 N N . GLU A 1 130 ? -10.314 11.624 22.679 1.00 98.19 130 GLU A N 1
ATOM 949 C CA . GLU A 1 130 ? -10.825 12.986 22.806 1.00 98.19 130 GLU A CA 1
ATOM 950 C C . GLU A 1 130 ? -11.492 13.375 21.485 1.00 98.19 130 GLU A C 1
ATOM 952 O O . GLU A 1 130 ? -10.836 13.628 20.474 1.00 98.19 130 GLU A O 1
ATOM 957 N N . VAL A 1 131 ? -12.822 13.380 21.486 1.00 96.94 131 VAL A N 1
ATOM 958 C CA . VAL A 1 131 ? -13.657 13.584 20.298 1.00 96.94 131 VAL A CA 1
ATOM 959 C C . VAL A 1 131 ? -14.686 14.659 20.615 1.00 96.94 131 VAL A C 1
ATOM 961 O O . VAL A 1 131 ? -15.260 14.667 21.706 1.00 96.94 131 VAL A O 1
ATOM 964 N N . THR A 1 132 ? -14.934 15.573 19.676 1.00 95.81 132 THR A N 1
ATOM 965 C CA . THR A 1 132 ? -15.982 16.595 19.830 1.00 95.81 132 THR A CA 1
ATOM 966 C C . THR A 1 132 ? -17.205 16.277 18.968 1.00 95.81 132 THR A C 1
ATOM 968 O O . THR A 1 132 ? -17.175 15.385 18.126 1.00 95.81 132 THR A O 1
ATOM 971 N N . GLN A 1 133 ? -18.282 17.053 19.125 1.00 92.69 133 GLN A N 1
ATOM 972 C CA . GLN A 1 133 ? -19.478 16.944 18.277 1.00 92.69 133 GLN A CA 1
ATOM 973 C C . GLN A 1 133 ? -19.218 17.266 16.791 1.00 92.69 133 GLN A C 1
ATOM 975 O O . GLN A 1 133 ? -20.079 17.000 15.960 1.00 92.69 133 GLN A O 1
ATOM 980 N N . ALA A 1 134 ? -18.058 17.838 16.448 1.00 95.81 134 ALA A N 1
ATOM 981 C CA . ALA A 1 134 ? -17.656 18.099 15.067 1.00 95.81 134 ALA A CA 1
ATOM 982 C C . ALA A 1 134 ? -16.974 16.895 14.385 1.00 95.81 134 ALA A C 1
ATOM 984 O O . ALA A 1 134 ? -16.573 17.010 13.226 1.00 95.81 134 ALA A O 1
ATOM 985 N N . ALA A 1 135 ? -16.815 15.767 15.086 1.00 97.50 135 ALA A N 1
ATOM 986 C CA . ALA A 1 135 ? -16.302 14.517 14.537 1.00 97.50 135 ALA A CA 1
ATOM 987 C C . ALA A 1 135 ? -17.403 13.449 14.446 1.00 97.50 135 ALA A C 1
ATOM 989 O O . ALA A 1 135 ? -18.267 13.354 15.319 1.00 97.50 135 ALA A O 1
ATOM 990 N N . SER A 1 136 ? -17.372 12.633 13.391 1.00 98.19 136 SER A N 1
ATOM 991 C CA . SER A 1 136 ? -18.359 11.571 13.155 1.00 98.19 136 SER A CA 1
ATOM 992 C C . SER A 1 136 ? -17.714 10.257 12.709 1.00 98.19 136 SER A C 1
ATOM 994 O O . SER A 1 136 ? -16.644 10.249 12.105 1.00 98.19 136 SER A O 1
ATOM 996 N N . PHE A 1 137 ? -18.366 9.136 13.024 1.00 98.44 137 PHE A N 1
ATOM 997 C CA . PHE A 1 137 ? -17.894 7.788 12.704 1.00 98.44 137 PHE A CA 1
ATOM 998 C C . PHE A 1 137 ? -19.079 6.950 12.232 1.00 98.44 137 PHE A C 1
ATOM 1000 O O . PHE A 1 137 ? -19.974 6.673 13.031 1.00 98.44 137 PHE A O 1
ATOM 1007 N N . PHE A 1 138 ? -19.094 6.548 10.961 1.00 97.81 138 PHE A N 1
ATOM 1008 C CA . PHE A 1 138 ? -20.220 5.825 10.360 1.00 97.81 138 PHE A CA 1
ATOM 1009 C C . PHE A 1 138 ? -20.576 4.537 11.114 1.00 97.81 138 PHE A C 1
ATOM 1011 O O . PHE A 1 138 ? -21.727 4.332 11.491 1.00 97.81 138 PHE A O 1
ATOM 1018 N N . GLY A 1 139 ? -19.576 3.699 11.394 1.00 96.88 139 GLY A N 1
ATOM 1019 C CA . GLY A 1 139 ? -19.733 2.458 12.160 1.00 96.88 139 GLY A CA 1
ATOM 1020 C C . GLY A 1 139 ? -19.555 2.614 13.675 1.00 96.88 139 GLY A C 1
ATOM 1021 O O . GLY A 1 139 ? -19.508 1.622 14.400 1.00 96.88 139 GLY A O 1
ATOM 1022 N N . GLY A 1 140 ? -19.436 3.849 14.170 1.00 97.94 140 GLY A N 1
ATOM 1023 C CA . GLY A 1 140 ? -19.137 4.144 15.569 1.00 97.94 140 GLY A CA 1
ATOM 1024 C C . GLY A 1 140 ? -17.647 4.079 15.923 1.00 97.94 140 GLY A C 1
ATOM 1025 O O . GLY A 1 140 ? -16.788 3.727 15.112 1.00 97.94 140 GLY A O 1
ATOM 1026 N N . LEU A 1 141 ? -17.347 4.454 17.167 1.00 98.31 141 LEU A N 1
ATOM 1027 C CA . LEU A 1 141 ? -16.002 4.502 17.737 1.00 98.31 141 LEU A CA 1
ATOM 1028 C C . LEU A 1 141 ? -15.935 3.574 18.952 1.00 98.31 141 LEU A C 1
ATOM 1030 O O . LEU A 1 141 ? -16.746 3.702 19.866 1.00 98.31 141 LEU A O 1
ATOM 1034 N N . THR A 1 142 ? -14.973 2.650 18.973 1.00 97.88 142 THR A N 1
ATOM 1035 C CA . THR A 1 142 ? -14.846 1.651 20.049 1.00 97.88 142 THR A CA 1
ATOM 1036 C C . THR A 1 142 ? -13.431 1.598 20.613 1.00 97.88 142 THR A C 1
ATOM 1038 O O . THR A 1 142 ? -12.461 1.515 19.862 1.00 97.88 142 THR A O 1
ATOM 1041 N N . GLN A 1 143 ? -13.302 1.554 21.939 1.00 97.81 143 GLN A N 1
ATOM 1042 C CA . GLN A 1 143 ? -12.026 1.219 22.565 1.00 97.81 143 GLN A CA 1
ATOM 1043 C C . GLN A 1 143 ? -11.771 -0.284 22.469 1.00 97.81 143 GLN A C 1
ATOM 1045 O O . GLN A 1 143 ? -12.536 -1.077 23.022 1.00 97.81 143 GLN A O 1
ATOM 1050 N N . ARG A 1 144 ? -10.694 -0.688 21.796 1.00 91.81 144 ARG A N 1
ATOM 1051 C CA . ARG A 1 144 ? -10.253 -2.087 21.746 1.00 91.81 144 ARG A CA 1
ATOM 1052 C C . ARG A 1 144 ? -8.782 -2.184 21.336 1.00 91.81 144 ARG A C 1
ATOM 1054 O O . ARG A 1 144 ? -8.298 -1.279 20.659 1.00 91.81 144 ARG A O 1
ATOM 1061 N N . PRO A 1 145 ? -8.084 -3.283 21.675 1.00 79.81 145 PRO A N 1
ATOM 1062 C CA . PRO A 1 145 ? -6.769 -3.560 21.109 1.00 79.81 145 PRO A CA 1
ATOM 1063 C C . PRO A 1 145 ? -6.805 -3.510 19.577 1.00 79.81 145 PRO A C 1
ATOM 1065 O O . PRO A 1 145 ? -7.793 -3.934 18.965 1.00 79.81 145 PRO A O 1
ATOM 1068 N N . ALA A 1 146 ? -5.733 -3.002 18.963 1.00 77.31 146 ALA A N 1
ATOM 1069 C CA . ALA A 1 146 ? -5.599 -3.011 17.513 1.00 77.31 146 ALA A CA 1
ATOM 1070 C C . ALA A 1 146 ? -5.711 -4.464 17.008 1.00 77.31 146 ALA A C 1
ATOM 1072 O O . ALA A 1 146 ? -4.988 -5.328 17.501 1.00 77.31 146 ALA A O 1
ATOM 1073 N N . PRO A 1 147 ? -6.593 -4.768 16.038 1.00 79.44 147 PRO A N 1
ATOM 1074 C CA . PRO A 1 147 ? -6.740 -6.122 15.494 1.00 79.44 147 PRO A CA 1
ATOM 1075 C C . PRO A 1 147 ? -5.589 -6.511 14.544 1.00 79.44 147 PRO A C 1
ATOM 1077 O O . PRO A 1 147 ? -5.754 -7.417 13.737 1.00 79.44 147 PRO A O 1
ATOM 1080 N N . ILE A 1 148 ? -4.469 -5.786 14.605 1.00 80.06 148 ILE A N 1
ATOM 1081 C CA . ILE A 1 148 ? -3.296 -5.868 13.731 1.00 80.06 148 ILE A CA 1
ATOM 1082 C C . ILE A 1 148 ? -2.065 -5.846 14.634 1.00 80.06 148 ILE A C 1
ATOM 1084 O O . ILE A 1 148 ? -1.961 -4.981 15.511 1.00 80.06 148 ILE A O 1
ATOM 1088 N N . ASP A 1 149 ? -1.119 -6.755 14.403 1.00 82.75 149 ASP A N 1
ATOM 1089 C CA . ASP A 1 149 ? 0.177 -6.757 15.085 1.00 82.75 149 ASP A CA 1
ATOM 1090 C C . ASP A 1 149 ? 1.116 -5.746 14.406 1.00 82.75 149 ASP A C 1
ATOM 1092 O O . ASP A 1 149 ? 1.947 -6.079 13.561 1.00 82.75 149 ASP A O 1
ATOM 1096 N N . VAL A 1 150 ? 0.945 -4.464 14.747 1.00 87.75 150 VAL A N 1
ATOM 1097 C CA . VAL A 1 150 ? 1.729 -3.363 14.161 1.00 87.75 150 VAL A CA 1
ATOM 1098 C C . VAL A 1 150 ? 3.250 -3.589 14.285 1.00 87.75 150 VAL A C 1
ATOM 1100 O O . VAL A 1 150 ? 3.951 -3.343 13.299 1.00 87.75 150 VAL A O 1
ATOM 1103 N N . PRO A 1 151 ? 3.798 -4.081 15.418 1.00 85.38 151 PRO A N 1
ATOM 1104 C CA . PRO A 1 151 ? 5.202 -4.490 15.499 1.00 85.38 151 PRO A CA 1
ATOM 1105 C C . PRO A 1 151 ? 5.616 -5.557 14.476 1.00 85.38 151 PRO A C 1
ATOM 1107 O O . PRO A 1 151 ? 6.657 -5.397 13.831 1.00 85.38 151 PRO A O 1
ATOM 1110 N N . ALA A 1 152 ? 4.824 -6.618 14.291 1.00 77.75 152 ALA A N 1
ATOM 1111 C CA . ALA A 1 152 ? 5.123 -7.657 13.305 1.00 77.75 152 ALA A CA 1
ATOM 1112 C C . ALA A 1 152 ? 5.079 -7.109 11.869 1.00 77.75 152 ALA A C 1
ATOM 1114 O O . ALA A 1 152 ? 6.003 -7.350 11.088 1.00 77.75 152 ALA A O 1
ATOM 1115 N N . VAL A 1 153 ? 4.069 -6.292 11.546 1.00 81.88 153 VAL A N 1
ATOM 1116 C CA . VAL A 1 153 ? 3.948 -5.626 10.238 1.00 81.88 153 VAL A CA 1
ATOM 1117 C C . VAL A 1 153 ? 5.139 -4.701 9.980 1.00 81.88 153 VAL A C 1
ATOM 1119 O O . VAL A 1 153 ? 5.706 -4.715 8.886 1.00 81.88 153 VAL A O 1
ATOM 1122 N N . ARG A 1 154 ? 5.593 -3.951 10.996 1.00 87.31 154 ARG A N 1
ATOM 1123 C CA . ARG A 1 154 ? 6.800 -3.118 10.902 1.00 87.31 154 ARG A CA 1
ATOM 1124 C C . ARG A 1 154 ? 8.037 -3.944 10.597 1.00 87.31 154 ARG A C 1
ATOM 1126 O O . ARG A 1 154 ? 8.808 -3.565 9.717 1.00 87.31 154 ARG A O 1
ATOM 1133 N N . SER A 1 155 ? 8.234 -5.048 11.315 1.00 81.44 155 SER A N 1
ATOM 1134 C CA . SER A 1 155 ? 9.374 -5.940 11.095 1.00 81.44 155 SER A CA 1
ATOM 1135 C C . SER A 1 155 ? 9.370 -6.472 9.663 1.00 81.44 155 SER A C 1
ATOM 1137 O O . SER A 1 155 ? 10.376 -6.360 8.968 1.00 81.44 155 SER A O 1
ATOM 1139 N N . TYR A 1 156 ? 8.223 -6.977 9.200 1.00 84.44 156 TYR A N 1
ATOM 1140 C CA . TYR A 1 156 ? 8.060 -7.496 7.845 1.00 84.44 156 TYR A CA 1
ATOM 1141 C C . TYR A 1 156 ? 8.379 -6.443 6.776 1.00 84.44 156 TYR A C 1
ATOM 1143 O O . TYR A 1 156 ? 9.202 -6.692 5.894 1.00 84.44 156 TYR A O 1
ATOM 1151 N N . LEU A 1 157 ? 7.777 -5.255 6.876 1.00 86.31 157 LEU A N 1
ATOM 1152 C CA . LEU A 1 157 ? 7.936 -4.184 5.890 1.00 86.31 157 LEU A CA 1
ATOM 1153 C C . LEU A 1 157 ? 9.325 -3.548 5.912 1.00 86.31 157 LEU A C 1
ATOM 1155 O O . LEU A 1 157 ? 9.812 -3.118 4.870 1.00 86.31 157 LEU A O 1
ATOM 1159 N N . THR A 1 158 ? 9.982 -3.527 7.071 1.00 88.56 158 THR A N 1
ATOM 1160 C CA . THR A 1 158 ? 11.383 -3.107 7.183 1.00 88.56 158 THR A CA 1
ATOM 1161 C C . THR A 1 158 ? 12.289 -4.085 6.444 1.00 88.56 158 THR A C 1
ATOM 1163 O O . THR A 1 158 ? 13.048 -3.671 5.575 1.00 88.56 158 THR A O 1
ATOM 1166 N N . SER A 1 159 ? 12.152 -5.388 6.710 1.00 84.69 159 SER A N 1
ATOM 1167 C CA . SER A 1 159 ? 12.942 -6.405 6.014 1.00 84.69 159 SER A CA 1
ATOM 1168 C C . SER A 1 159 ? 12.641 -6.444 4.516 1.00 84.69 159 SER A C 1
ATOM 1170 O O . SER A 1 159 ? 13.554 -6.596 3.714 1.00 84.69 159 SER A O 1
ATOM 1172 N N . LEU A 1 160 ? 11.379 -6.274 4.109 1.00 83.69 160 LEU A N 1
ATOM 1173 C CA . LEU A 1 160 ? 11.025 -6.124 2.698 1.00 83.69 160 LEU A CA 1
ATOM 1174 C C . LEU A 1 160 ? 11.739 -4.919 2.076 1.00 83.69 160 LEU A C 1
ATOM 1176 O O . LEU A 1 160 ? 12.352 -5.062 1.026 1.00 83.69 160 LEU A O 1
ATOM 1180 N N . SER A 1 161 ? 11.684 -3.756 2.725 1.00 94.06 161 SER A N 1
ATOM 1181 C CA . SER A 1 161 ? 12.320 -2.529 2.243 1.00 94.06 161 SER A CA 1
ATOM 1182 C C . SER A 1 161 ? 13.834 -2.698 2.062 1.00 94.06 161 SER A C 1
ATOM 1184 O O . SER A 1 161 ? 14.356 -2.357 0.997 1.00 94.06 161 SER A O 1
ATOM 1186 N N . ASP A 1 162 ? 14.519 -3.310 3.035 1.00 87.56 162 ASP A N 1
ATOM 1187 C CA . ASP A 1 162 ? 15.957 -3.614 2.965 1.00 87.56 162 ASP A CA 1
ATOM 1188 C C . ASP A 1 162 ? 16.275 -4.542 1.776 1.00 87.56 162 ASP A C 1
ATOM 1190 O O . ASP A 1 162 ? 17.192 -4.295 0.990 1.00 87.56 162 ASP A O 1
ATOM 1194 N N . ARG A 1 163 ? 15.465 -5.588 1.587 1.00 85.06 163 ARG A N 1
ATOM 1195 C CA . ARG A 1 163 ? 15.632 -6.556 0.497 1.00 85.06 163 ARG A CA 1
ATOM 1196 C C . ARG A 1 163 ? 15.387 -5.964 -0.885 1.00 85.06 163 ARG A C 1
ATOM 1198 O O . ARG A 1 163 ? 16.120 -6.266 -1.824 1.00 85.06 163 ARG A O 1
ATOM 1205 N N . LEU A 1 164 ? 14.386 -5.097 -1.015 1.00 88.50 164 LEU A N 1
ATOM 1206 C CA . LEU A 1 164 ? 14.132 -4.358 -2.249 1.00 88.50 164 LEU A CA 1
ATOM 1207 C C . LEU A 1 164 ? 15.296 -3.419 -2.576 1.00 88.50 164 LEU A C 1
ATOM 1209 O O . LEU A 1 164 ? 15.680 -3.330 -3.740 1.00 88.50 164 LEU A O 1
ATOM 1213 N N . ALA A 1 165 ? 15.890 -2.770 -1.570 1.00 91.56 165 ALA A N 1
ATOM 1214 C CA . ALA A 1 165 ? 17.044 -1.889 -1.750 1.00 91.56 165 ALA A CA 1
ATOM 1215 C C . ALA A 1 165 ? 18.302 -2.634 -2.231 1.00 91.56 165 ALA A C 1
ATOM 1217 O O . ALA A 1 165 ? 19.122 -2.046 -2.933 1.00 91.56 165 ALA A O 1
ATOM 1218 N N . ALA A 1 166 ? 18.429 -3.927 -1.913 1.00 86.88 166 ALA A N 1
ATOM 1219 C CA . ALA A 1 166 ? 19.528 -4.776 -2.372 1.00 86.88 166 ALA A CA 1
ATOM 1220 C C . ALA A 1 166 ? 19.413 -5.218 -3.847 1.00 86.88 166 ALA A C 1
ATOM 1222 O O . ALA A 1 166 ? 20.381 -5.742 -4.410 1.00 86.88 166 ALA A O 1
ATOM 1223 N N . LEU A 1 167 ? 18.256 -5.019 -4.492 1.00 82.19 167 LEU A N 1
ATOM 1224 C CA . LEU A 1 167 ? 18.061 -5.374 -5.897 1.00 82.19 167 LEU A CA 1
ATOM 1225 C C . LEU A 1 167 ? 18.969 -4.550 -6.812 1.00 82.19 167 LEU A C 1
ATOM 1227 O O . LEU A 1 167 ? 19.002 -3.320 -6.750 1.00 82.19 167 LEU A O 1
ATOM 1231 N N . GLN A 1 168 ? 19.657 -5.240 -7.723 1.00 82.56 168 GLN A N 1
ATOM 1232 C CA . GLN A 1 168 ? 20.435 -4.577 -8.762 1.00 82.56 168 GLN A CA 1
ATOM 1233 C C . GLN A 1 168 ? 19.498 -3.854 -9.744 1.00 82.56 168 GLN A C 1
ATOM 1235 O O . GLN A 1 168 ? 18.524 -4.460 -10.206 1.00 82.56 168 GLN A O 1
ATOM 1240 N N . PRO A 1 169 ? 19.778 -2.585 -10.095 1.00 87.19 169 PRO A N 1
ATOM 1241 C CA . PRO A 1 169 ? 19.036 -1.889 -11.137 1.00 87.19 169 PRO A CA 1
ATOM 1242 C C . PRO A 1 169 ? 19.131 -2.640 -12.466 1.00 87.19 169 PRO A C 1
ATOM 1244 O O . PRO A 1 169 ? 20.222 -3.008 -12.900 1.00 87.19 169 PRO A O 1
ATOM 1247 N N . ASN A 1 170 ? 17.994 -2.840 -13.129 1.00 75.62 170 ASN A N 1
ATOM 1248 C CA . ASN A 1 170 ? 17.928 -3.452 -14.462 1.00 75.62 170 ASN A CA 1
ATOM 1249 C C . ASN A 1 170 ? 17.562 -2.436 -15.558 1.00 75.62 170 ASN A C 1
ATOM 1251 O O . ASN A 1 170 ? 17.520 -2.778 -16.737 1.00 75.62 170 ASN A O 1
ATOM 1255 N N . SER A 1 171 ? 17.298 -1.191 -15.160 1.00 78.19 171 SER A N 1
ATOM 1256 C CA . SER A 1 171 ? 16.884 -0.094 -16.027 1.00 78.19 171 SER A CA 1
ATOM 1257 C C . SER A 1 171 ? 17.721 1.150 -15.730 1.00 78.19 171 SER A C 1
ATOM 1259 O O . SER A 1 171 ? 18.151 1.381 -14.598 1.00 78.19 171 SER A O 1
ATOM 1261 N N . ALA A 1 172 ? 17.984 1.955 -16.759 1.00 75.25 172 ALA A N 1
ATOM 1262 C CA . ALA A 1 172 ? 18.852 3.119 -16.631 1.00 75.25 172 ALA A CA 1
ATOM 1263 C C . ALA A 1 172 ? 18.113 4.305 -15.991 1.00 75.25 172 ALA A C 1
ATOM 1265 O O . ALA A 1 172 ? 17.020 4.679 -16.419 1.00 75.25 172 ALA A O 1
ATOM 1266 N N . ALA A 1 173 ? 18.753 4.940 -15.009 1.00 75.56 173 ALA A N 1
ATOM 1267 C CA . ALA A 1 173 ? 18.396 6.274 -14.544 1.00 75.56 173 ALA A CA 1
ATOM 1268 C C . ALA A 1 173 ? 19.319 7.289 -15.230 1.00 75.56 173 ALA A C 1
ATOM 1270 O O . ALA A 1 173 ? 20.539 7.236 -15.067 1.00 75.56 173 ALA A O 1
ATOM 1271 N N . LEU A 1 174 ? 18.750 8.203 -16.014 1.00 79.50 174 LEU A N 1
ATOM 1272 C CA . LEU A 1 174 ? 19.499 9.284 -16.647 1.00 79.50 174 LEU A CA 1
ATOM 1273 C C . LEU A 1 174 ? 19.311 10.565 -15.848 1.00 79.50 174 LEU A C 1
ATOM 1275 O O . LEU A 1 174 ? 18.198 11.076 -15.720 1.00 79.50 174 LEU A O 1
ATOM 1279 N N . PHE A 1 175 ? 20.419 11.086 -15.335 1.00 78.81 175 PHE A N 1
ATOM 1280 C CA . PHE A 1 175 ? 20.472 12.399 -14.715 1.00 78.81 175 PHE A CA 1
ATOM 1281 C C . PHE A 1 175 ? 21.001 13.399 -15.738 1.00 78.81 175 PHE A C 1
ATOM 1283 O O . PHE A 1 175 ? 22.166 13.333 -16.129 1.00 78.81 175 PHE A O 1
ATOM 1290 N N . ASN A 1 176 ? 20.145 14.322 -16.170 1.00 75.25 176 ASN A N 1
ATOM 1291 C CA . ASN A 1 176 ? 20.494 15.356 -17.134 1.00 75.25 176 ASN A CA 1
ATOM 1292 C C . ASN A 1 176 ? 20.723 16.680 -16.391 1.00 75.25 176 ASN A C 1
ATOM 1294 O O . ASN A 1 176 ? 19.760 17.409 -16.109 1.00 75.25 176 ASN A O 1
ATOM 1298 N N . PRO A 1 177 ? 21.985 17.026 -16.060 1.00 64.38 177 PRO A N 1
ATOM 1299 C CA . PRO A 1 177 ? 22.302 18.335 -15.524 1.00 64.38 177 PRO A CA 1
ATOM 1300 C C . PRO A 1 177 ? 22.138 19.368 -16.634 1.00 64.38 177 PRO A C 1
ATOM 1302 O O . PRO A 1 177 ? 23.018 19.566 -17.465 1.00 64.38 177 PRO A O 1
ATOM 1305 N N . ASN A 1 178 ? 20.987 20.034 -16.673 1.00 59.06 178 ASN A N 1
ATOM 1306 C CA . ASN A 1 178 ? 20.833 21.193 -17.534 1.00 59.06 178 ASN A CA 1
ATOM 1307 C C . ASN A 1 178 ? 21.490 22.392 -16.840 1.00 59.06 178 ASN A C 1
ATOM 1309 O O . ASN A 1 178 ? 20.991 22.869 -15.817 1.00 59.06 178 ASN A O 1
ATOM 1313 N N . GLU A 1 179 ? 22.601 22.879 -17.398 1.00 55.84 179 GLU A N 1
ATOM 1314 C CA . GLU A 1 179 ? 23.379 24.013 -16.869 1.00 55.84 179 GLU A CA 1
ATOM 1315 C C . GLU A 1 179 ? 22.537 25.301 -16.727 1.00 55.84 179 GLU A C 1
ATOM 1317 O O . GLU A 1 179 ? 22.908 26.204 -15.984 1.00 55.84 179 GLU A O 1
ATOM 1322 N N . ASN A 1 180 ? 21.358 25.358 -17.367 1.00 57.66 180 ASN A N 1
ATOM 1323 C CA . ASN A 1 180 ? 20.434 26.496 -17.357 1.00 57.66 180 ASN A CA 1
ATOM 1324 C C . ASN A 1 180 ? 19.153 26.280 -16.513 1.00 57.66 180 ASN A C 1
ATOM 1326 O O . ASN A 1 180 ? 18.081 26.766 -16.870 1.00 57.66 180 ASN A O 1
ATOM 1330 N N . ALA A 1 181 ? 19.291 25.623 -15.353 1.00 56.78 181 ALA A N 1
ATOM 1331 C CA . ALA A 1 181 ? 18.424 25.761 -14.164 1.00 56.78 181 ALA A CA 1
ATOM 1332 C C . ALA A 1 181 ? 17.259 24.776 -13.921 1.00 56.78 181 ALA A C 1
ATOM 1334 O O . ALA A 1 181 ? 16.435 25.050 -13.050 1.00 56.78 181 ALA A O 1
ATOM 1335 N N . ARG A 1 182 ? 17.183 23.608 -14.576 1.00 69.12 182 ARG A N 1
ATOM 1336 C CA . ARG A 1 182 ? 16.241 22.541 -14.159 1.00 69.12 182 ARG A CA 1
ATOM 1337 C C . ARG A 1 182 ? 16.845 21.150 -14.341 1.00 69.12 182 ARG A C 1
ATOM 1339 O O . ARG A 1 182 ? 16.922 20.666 -15.466 1.00 69.12 182 ARG A O 1
ATOM 1346 N N . PHE A 1 183 ? 17.272 20.525 -13.240 1.00 84.62 183 PHE A N 1
ATOM 1347 C CA . PHE A 1 183 ? 17.749 19.138 -13.234 1.00 84.62 183 PHE A CA 1
ATOM 1348 C C . PHE A 1 183 ? 16.599 18.191 -13.585 1.00 84.62 183 PHE A C 1
ATOM 1350 O O . PHE A 1 183 ? 15.544 18.240 -12.947 1.00 84.62 183 PHE A O 1
ATOM 1357 N N . GLU A 1 184 ? 16.796 17.341 -14.587 1.00 89.94 184 GLU A N 1
ATOM 1358 C CA . GLU A 1 184 ? 15.826 16.321 -14.982 1.00 89.94 184 GLU A CA 1
ATOM 1359 C C . GLU A 1 184 ? 16.383 14.930 -14.676 1.00 89.94 184 GLU A C 1
ATOM 1361 O O . GLU A 1 184 ? 17.518 14.619 -15.043 1.00 89.94 184 GLU A O 1
ATOM 1366 N N . THR A 1 185 ? 15.570 14.105 -14.020 1.00 93.00 185 THR A N 1
ATOM 1367 C CA . THR A 1 185 ? 15.848 12.685 -13.788 1.00 93.00 185 THR A CA 1
ATOM 1368 C C . THR A 1 185 ? 14.840 11.870 -14.584 1.00 93.00 185 THR A C 1
ATOM 1370 O O . THR A 1 185 ? 13.632 12.010 -14.389 1.00 93.00 185 THR A O 1
ATOM 1373 N N . VAL A 1 186 ? 15.330 11.027 -15.491 1.00 94.00 186 VAL A N 1
ATOM 1374 C CA . VAL A 1 186 ? 14.509 10.154 -16.337 1.00 94.00 186 VAL A CA 1
ATOM 1375 C C . VAL A 1 186 ? 14.749 8.702 -15.944 1.00 94.00 186 VAL A C 1
ATOM 1377 O O . VAL A 1 186 ? 15.871 8.207 -16.034 1.00 94.00 186 VAL A O 1
ATOM 1380 N N . LEU A 1 187 ? 13.683 8.026 -15.527 1.00 96.12 187 LEU A N 1
ATOM 1381 C CA . LEU A 1 187 ? 13.637 6.604 -15.207 1.00 96.12 187 LEU A CA 1
ATOM 1382 C C . LEU A 1 187 ? 12.892 5.891 -16.344 1.00 96.12 187 LEU A C 1
ATOM 1384 O O . LEU A 1 187 ? 11.661 5.871 -16.375 1.00 96.12 187 LEU A O 1
ATOM 1388 N N . ALA A 1 188 ? 13.640 5.378 -17.324 1.00 93.00 188 ALA A N 1
ATOM 1389 C CA . ALA A 1 188 ? 13.087 4.728 -18.512 1.00 93.00 188 ALA A CA 1
ATOM 1390 C C . ALA A 1 188 ? 13.284 3.211 -18.434 1.00 93.00 188 ALA A C 1
ATOM 1392 O O . ALA A 1 188 ? 14.405 2.708 -18.510 1.00 93.00 188 ALA A O 1
ATOM 1393 N N . GLY A 1 189 ? 12.175 2.501 -18.253 1.00 90.12 189 GLY A N 1
ATOM 1394 C CA . GLY A 1 189 ? 12.103 1.055 -18.139 1.00 90.12 189 GLY A CA 1
ATOM 1395 C C . GLY A 1 189 ? 11.508 0.424 -19.393 1.00 90.12 189 GLY A C 1
ATOM 1396 O O . GLY A 1 189 ? 10.605 0.980 -20.024 1.00 90.12 189 GLY A O 1
ATOM 1397 N N . HIS A 1 190 ? 12.012 -0.752 -19.750 1.00 83.12 190 HIS A N 1
ATOM 1398 C CA . HIS A 1 190 ? 11.559 -1.524 -20.909 1.00 83.12 190 HIS A CA 1
ATOM 1399 C C . HIS A 1 190 ? 11.259 -2.988 -20.573 1.00 83.12 190 HIS A C 1
ATOM 1401 O O . HIS A 1 190 ? 10.771 -3.718 -21.435 1.00 83.12 190 HIS A O 1
ATOM 1407 N N . ASP A 1 191 ? 11.531 -3.417 -19.341 1.00 78.31 191 ASP A N 1
ATOM 1408 C CA . ASP A 1 191 ? 11.239 -4.770 -18.895 1.00 78.31 191 ASP A CA 1
ATOM 1409 C C . ASP A 1 191 ? 9.714 -4.930 -18.724 1.00 78.31 191 ASP A C 1
ATOM 1411 O O . ASP A 1 191 ? 9.071 -4.092 -18.074 1.00 78.31 191 ASP A O 1
ATOM 1415 N N . PRO A 1 192 ? 9.098 -5.963 -19.329 1.00 74.62 192 PRO A N 1
ATOM 1416 C CA . PRO A 1 192 ? 7.651 -6.155 -19.281 1.00 74.62 192 PRO A CA 1
ATOM 1417 C C . PRO A 1 192 ? 7.141 -6.596 -17.901 1.00 74.62 192 PRO A C 1
ATOM 1419 O O . PRO A 1 192 ? 5.933 -6.541 -17.672 1.00 74.62 192 PRO A O 1
ATOM 1422 N N . LEU A 1 193 ? 8.027 -7.021 -16.994 1.00 74.44 193 LEU A N 1
ATOM 1423 C CA . LEU A 1 193 ? 7.706 -7.541 -15.670 1.00 74.44 193 LEU A CA 1
ATOM 1424 C C . LEU A 1 193 ? 8.067 -6.546 -14.560 1.00 74.44 193 LEU A C 1
ATOM 1426 O O . LEU A 1 193 ? 7.191 -6.135 -13.794 1.00 74.44 193 LEU A O 1
ATOM 1430 N N . ILE A 1 194 ? 9.334 -6.131 -14.469 1.00 82.88 194 ILE A N 1
ATOM 1431 C CA . ILE A 1 194 ? 9.811 -5.226 -13.415 1.00 82.88 194 ILE A CA 1
ATOM 1432 C C . ILE A 1 194 ? 10.971 -4.348 -13.881 1.00 82.88 194 ILE A C 1
ATOM 1434 O O . ILE A 1 194 ? 11.954 -4.825 -14.430 1.00 82.88 194 ILE A O 1
ATOM 1438 N N . ASN A 1 195 ? 10.887 -3.058 -13.575 1.00 88.94 195 ASN A N 1
ATOM 1439 C CA . ASN A 1 195 ? 11.893 -2.046 -13.855 1.00 88.94 195 ASN A CA 1
ATOM 1440 C C . ASN A 1 195 ? 12.421 -1.506 -12.521 1.00 88.94 195 ASN A C 1
ATOM 1442 O O . ASN A 1 195 ? 11.714 -0.796 -11.802 1.00 88.94 195 ASN A O 1
ATOM 1446 N N . VAL A 1 196 ? 13.650 -1.889 -12.178 1.00 92.62 196 VAL A N 1
ATOM 1447 C CA . VAL A 1 196 ? 14.333 -1.497 -10.941 1.00 92.62 196 VAL A CA 1
ATOM 1448 C C . VAL A 1 196 ? 15.284 -0.344 -11.240 1.00 92.62 196 VAL A C 1
ATOM 1450 O O . VAL A 1 196 ? 16.203 -0.482 -12.050 1.00 92.62 196 VAL A O 1
ATOM 1453 N N . PHE A 1 197 ? 15.083 0.772 -10.543 1.00 96.69 197 PHE A N 1
ATOM 1454 C CA . PHE A 1 197 ? 15.919 1.967 -10.591 1.00 96.69 197 PHE A CA 1
ATOM 1455 C C . PHE A 1 197 ? 16.540 2.240 -9.222 1.00 96.69 197 PHE A C 1
ATOM 1457 O O . PHE A 1 197 ? 15.951 1.924 -8.188 1.00 96.69 197 PHE A O 1
ATOM 1464 N N . SER A 1 198 ? 17.704 2.887 -9.217 1.00 95.44 198 SER A N 1
ATOM 1465 C CA . SER A 1 198 ? 18.341 3.393 -8.000 1.00 95.44 198 SER A CA 1
ATOM 1466 C C . SER A 1 198 ? 18.745 4.853 -8.189 1.00 95.44 198 SER A C 1
ATOM 1468 O O . SER A 1 198 ? 19.371 5.200 -9.191 1.00 95.44 198 SER A O 1
ATOM 1470 N N . ILE A 1 199 ? 18.359 5.706 -7.240 1.00 95.88 199 ILE A N 1
ATOM 1471 C CA . ILE A 1 199 ? 18.750 7.118 -7.148 1.00 95.88 199 ILE A CA 1
ATOM 1472 C C . ILE A 1 199 ? 19.102 7.453 -5.694 1.00 95.88 199 ILE A C 1
ATOM 1474 O O . ILE A 1 199 ? 18.686 6.761 -4.771 1.00 95.88 199 ILE A O 1
ATOM 1478 N N . THR A 1 200 ? 19.848 8.531 -5.462 1.00 96.25 200 THR A N 1
ATOM 1479 C CA . THR A 1 200 ? 20.108 9.016 -4.096 1.00 96.25 200 THR A CA 1
ATOM 1480 C C . THR A 1 200 ? 19.028 10.000 -3.645 1.00 96.25 200 THR A C 1
ATOM 1482 O O . THR A 1 200 ? 18.419 10.685 -4.472 1.00 96.25 200 THR A O 1
ATOM 1485 N N . GLY A 1 201 ? 18.838 10.140 -2.331 1.00 96.31 201 GLY A N 1
ATOM 1486 C CA . GLY A 1 201 ? 17.995 11.180 -1.737 1.00 96.31 201 GLY A CA 1
ATOM 1487 C C . GLY A 1 201 ? 18.394 12.591 -2.183 1.00 96.31 201 GLY A C 1
ATOM 1488 O O . GLY A 1 201 ? 17.522 13.392 -2.507 1.00 96.31 201 GLY A O 1
ATOM 1489 N N . GLU A 1 202 ? 19.698 12.857 -2.331 1.00 93.62 202 GLU A N 1
ATOM 1490 C CA . GLU A 1 202 ? 20.225 14.118 -2.882 1.00 93.62 202 GLU A CA 1
ATOM 1491 C C . GLU A 1 202 ? 19.798 14.334 -4.346 1.00 93.62 202 GLU A C 1
ATOM 1493 O O . GLU A 1 202 ? 19.401 15.434 -4.738 1.00 93.62 202 GLU A O 1
ATOM 1498 N N . THR A 1 203 ? 19.854 13.282 -5.172 1.00 93.12 203 THR A N 1
ATOM 1499 C CA . THR A 1 203 ? 19.406 13.356 -6.571 1.00 93.12 203 THR A CA 1
ATOM 1500 C C . THR A 1 203 ? 17.917 13.665 -6.627 1.00 93.12 203 THR A C 1
ATOM 1502 O O . THR A 1 203 ? 17.500 14.543 -7.385 1.00 93.12 203 THR A O 1
ATOM 1505 N N . LEU A 1 204 ? 17.112 12.983 -5.806 1.00 95.06 204 LEU A N 1
ATOM 1506 C CA . LEU A 1 204 ? 15.673 13.217 -5.722 1.00 95.06 204 LEU A CA 1
ATOM 1507 C C . LEU A 1 204 ? 15.364 14.655 -5.286 1.00 95.06 204 LEU A C 1
ATOM 1509 O O . LEU A 1 204 ? 14.563 15.324 -5.938 1.00 95.06 204 LEU A O 1
ATOM 1513 N N . GLU A 1 205 ? 16.039 15.155 -4.252 1.00 93.31 205 GLU A N 1
ATOM 1514 C CA . GLU A 1 205 ? 15.886 16.524 -3.753 1.00 93.31 205 GLU A CA 1
ATOM 1515 C C . GLU A 1 205 ? 16.168 17.549 -4.858 1.00 93.31 205 GLU A C 1
ATOM 1517 O O . GLU A 1 205 ? 15.306 18.366 -5.189 1.00 93.31 205 GLU A O 1
ATOM 1522 N N . ARG A 1 206 ? 17.329 17.443 -5.516 1.00 90.44 206 ARG A N 1
ATOM 1523 C CA . ARG A 1 206 ? 17.773 18.396 -6.545 1.00 90.44 206 ARG A CA 1
ATOM 1524 C C . ARG A 1 206 ? 17.003 18.307 -7.861 1.00 90.44 206 ARG A C 1
ATOM 1526 O O . ARG A 1 206 ? 17.048 19.248 -8.655 1.00 90.44 206 ARG A O 1
ATOM 1533 N N . THR A 1 207 ? 16.327 17.190 -8.124 1.00 91.00 207 THR A N 1
ATOM 1534 C CA . THR A 1 207 ? 15.560 16.974 -9.357 1.00 91.00 207 THR A CA 1
ATOM 1535 C C . THR A 1 207 ? 14.400 17.962 -9.443 1.00 91.00 207 THR A C 1
ATOM 1537 O O . THR A 1 207 ? 13.490 17.930 -8.623 1.00 91.00 207 THR A O 1
ATOM 1540 N N . HIS A 1 208 ? 14.367 18.800 -10.475 1.00 91.50 208 HIS A N 1
ATOM 1541 C CA . HIS A 1 208 ? 13.216 19.659 -10.760 1.00 91.50 208 HIS A CA 1
ATOM 1542 C C . HIS A 1 208 ? 12.110 18.902 -11.512 1.00 91.50 208 HIS A C 1
ATOM 1544 O O . HIS A 1 208 ? 10.926 19.182 -11.331 1.00 91.50 208 HIS A O 1
ATOM 1550 N N . THR A 1 209 ? 12.482 17.964 -12.383 1.00 92.56 209 THR A N 1
ATOM 1551 C CA . THR A 1 209 ? 11.533 17.165 -13.168 1.00 92.56 209 THR A CA 1
ATOM 1552 C C . THR A 1 209 ? 11.903 15.689 -13.084 1.00 92.56 209 THR A C 1
ATOM 1554 O O . THR A 1 209 ? 12.988 15.311 -13.519 1.00 92.56 209 THR A O 1
ATOM 1557 N N . LEU A 1 210 ? 11.010 14.862 -12.543 1.00 95.56 210 LEU A N 1
ATOM 1558 C CA . LEU A 1 210 ? 11.135 13.408 -12.510 1.00 95.56 210 LEU A CA 1
ATOM 1559 C C . LEU A 1 210 ? 10.203 12.803 -13.564 1.00 95.56 210 LEU A C 1
ATOM 1561 O O . LEU A 1 210 ? 8.996 13.046 -13.545 1.00 95.56 210 LEU A O 1
ATOM 1565 N N . ARG A 1 211 ? 10.758 12.020 -14.488 1.00 96.06 211 ARG A N 1
ATOM 1566 C CA . ARG A 1 211 ? 9.994 11.280 -15.498 1.00 96.06 211 ARG A CA 1
ATOM 1567 C C . ARG A 1 211 ? 10.129 9.791 -15.262 1.00 96.06 211 ARG A C 1
ATOM 1569 O O . ARG A 1 211 ? 11.243 9.307 -15.096 1.00 96.06 211 ARG A O 1
ATOM 1576 N N . ILE A 1 212 ? 9.012 9.080 -15.298 1.00 97.19 212 ILE A N 1
ATOM 1577 C CA . ILE A 1 212 ? 8.955 7.626 -15.187 1.00 97.19 212 ILE A CA 1
ATOM 1578 C C . ILE A 1 212 ? 8.217 7.100 -16.411 1.00 97.19 212 ILE A C 1
ATOM 1580 O O . ILE A 1 212 ? 7.099 7.524 -16.683 1.00 97.19 212 ILE A O 1
ATOM 1584 N N . SER A 1 213 ? 8.835 6.176 -17.140 1.00 94.81 213 SER A N 1
ATOM 1585 C CA . SER A 1 213 ? 8.203 5.478 -18.259 1.00 94.81 213 SER A CA 1
ATOM 1586 C C . SER A 1 213 ? 8.456 3.986 -18.141 1.00 94.81 213 SER A C 1
ATOM 1588 O O . SER A 1 213 ? 9.606 3.582 -17.981 1.00 94.81 213 SER A O 1
ATOM 1590 N N . ALA A 1 214 ? 7.410 3.171 -18.250 1.00 92.00 214 ALA A N 1
ATOM 1591 C CA . ALA A 1 214 ? 7.515 1.712 -18.236 1.00 92.00 214 ALA A CA 1
ATOM 1592 C C . ALA A 1 214 ? 6.297 1.053 -18.921 1.00 92.00 214 ALA A C 1
ATOM 1594 O O . ALA A 1 214 ? 5.265 1.707 -19.083 1.00 92.00 214 ALA A O 1
ATOM 1595 N N . PRO A 1 215 ? 6.370 -0.230 -19.327 1.00 84.38 215 PRO A N 1
ATOM 1596 C CA . PRO A 1 215 ? 5.213 -0.958 -19.857 1.00 84.38 215 PRO A CA 1
ATOM 1597 C C . PRO A 1 215 ? 4.041 -1.043 -18.858 1.00 84.38 215 PRO A C 1
ATOM 1599 O O . PRO A 1 215 ? 4.258 -1.252 -17.666 1.00 84.38 215 PRO A O 1
ATOM 1602 N N . ALA A 1 216 ? 2.794 -0.985 -19.344 1.00 77.06 216 ALA A N 1
ATOM 1603 C CA . ALA A 1 216 ? 1.576 -0.852 -18.520 1.00 77.06 216 ALA A CA 1
ATOM 1604 C C . ALA A 1 216 ? 1.335 -1.934 -17.465 1.00 77.06 216 ALA A C 1
ATOM 1606 O O . ALA A 1 216 ? 0.684 -1.680 -16.454 1.00 77.06 216 ALA A O 1
ATOM 1607 N N . SER A 1 217 ? 1.839 -3.144 -17.696 1.00 76.19 217 SER A N 1
ATOM 1608 C CA . SER A 1 217 ? 1.715 -4.261 -16.751 1.00 76.19 217 SER A CA 1
ATOM 1609 C C . SER A 1 217 ? 2.968 -4.487 -15.906 1.00 76.19 217 SER A C 1
ATOM 1611 O O . SER A 1 217 ? 2.937 -5.328 -15.010 1.00 76.19 217 SER A O 1
ATOM 1613 N N . SER A 1 218 ? 4.045 -3.746 -16.173 1.00 81.12 218 SER A N 1
ATOM 1614 C CA . SER A 1 218 ? 5.294 -3.874 -15.430 1.00 81.12 218 SER A CA 1
ATOM 1615 C C . SER A 1 218 ? 5.217 -3.157 -14.085 1.00 81.12 218 SER A C 1
ATOM 1617 O O . SER A 1 218 ? 4.402 -2.258 -13.874 1.00 81.12 218 SER A O 1
ATOM 1619 N N . THR A 1 219 ? 6.093 -3.555 -13.171 1.00 89.25 219 THR A N 1
ATOM 1620 C CA . THR A 1 219 ? 6.297 -2.880 -11.887 1.00 89.25 219 THR A CA 1
ATOM 1621 C C . THR A 1 219 ? 7.445 -1.898 -12.000 1.00 89.25 219 THR A C 1
ATOM 1623 O O . THR A 1 219 ? 8.461 -2.211 -12.609 1.00 89.25 219 THR A O 1
ATOM 1626 N N . VAL A 1 220 ? 7.312 -0.726 -11.393 1.00 95.69 220 VAL A N 1
ATOM 1627 C CA . VAL A 1 220 ? 8.408 0.229 -11.242 1.00 95.69 220 VAL A CA 1
ATOM 1628 C C . VAL A 1 220 ? 8.808 0.258 -9.777 1.00 95.69 220 VAL A C 1
ATOM 1630 O O . VAL A 1 220 ? 8.021 0.660 -8.922 1.00 95.69 220 VAL A O 1
ATOM 1633 N N . LEU A 1 221 ? 10.040 -0.148 -9.494 1.00 96.31 221 LEU A N 1
ATOM 1634 C CA . LEU A 1 221 ? 10.656 -0.018 -8.181 1.00 96.31 221 LEU A CA 1
ATOM 1635 C C . LEU A 1 221 ? 11.733 1.061 -8.255 1.00 96.31 221 LEU A C 1
ATOM 1637 O O . LEU A 1 221 ? 12.720 0.907 -8.972 1.00 96.31 221 LEU A O 1
ATOM 1641 N N . VAL A 1 222 ? 11.560 2.141 -7.499 1.00 98.25 222 VAL A N 1
ATOM 1642 C CA . VAL A 1 222 ? 12.565 3.197 -7.356 1.00 98.25 222 VAL A CA 1
ATOM 1643 C C . VAL A 1 222 ? 13.162 3.098 -5.960 1.00 98.25 222 VAL A C 1
ATOM 1645 O O . VAL A 1 222 ? 12.556 3.539 -4.985 1.00 98.25 222 VAL A O 1
ATOM 1648 N N . ASN A 1 223 ? 14.353 2.517 -5.859 1.00 98.00 223 ASN A N 1
ATOM 1649 C CA . ASN A 1 223 ? 15.125 2.522 -4.624 1.00 98.00 223 ASN A CA 1
ATOM 1650 C C . ASN A 1 223 ? 15.779 3.895 -4.442 1.00 98.00 223 ASN A C 1
ATOM 1652 O O . ASN A 1 223 ? 16.510 4.361 -5.319 1.00 98.00 223 ASN A O 1
ATOM 1656 N N . VAL A 1 224 ? 15.516 4.538 -3.305 1.00 98.31 224 VAL A N 1
ATOM 1657 C CA . VAL A 1 224 ? 16.099 5.831 -2.943 1.00 98.31 224 VAL A CA 1
ATOM 1658 C C . VAL A 1 224 ? 17.025 5.637 -1.747 1.00 98.31 224 VAL A C 1
ATOM 1660 O O . VAL A 1 224 ? 16.564 5.350 -0.642 1.00 98.31 224 VAL A O 1
ATOM 1663 N N . SER A 1 225 ? 18.331 5.771 -1.972 1.00 97.56 225 SER A N 1
ATOM 1664 C CA . SER A 1 225 ? 19.356 5.592 -0.935 1.00 97.56 225 SER A CA 1
ATOM 1665 C C . SER A 1 225 ? 19.652 6.881 -0.165 1.00 97.56 225 SER A C 1
ATOM 1667 O O . SER A 1 225 ? 19.430 7.987 -0.665 1.00 97.56 225 SER A O 1
ATOM 1669 N N . GLY A 1 226 ? 20.202 6.744 1.043 1.00 97.81 226 GLY A N 1
ATOM 1670 C CA . GLY A 1 226 ? 20.516 7.847 1.945 1.00 97.81 226 GLY A CA 1
ATOM 1671 C C . GLY A 1 226 ? 19.572 7.941 3.146 1.00 97.81 226 GLY A C 1
ATOM 1672 O O . GLY A 1 226 ? 18.396 7.590 3.086 1.00 97.81 226 GLY A O 1
ATOM 1673 N N . SER A 1 227 ? 20.097 8.471 4.254 1.00 97.94 227 SER A N 1
ATOM 1674 C CA . SER A 1 227 ? 19.357 8.638 5.514 1.00 97.94 227 SER A CA 1
ATOM 1675 C C . SER A 1 227 ? 18.315 9.762 5.486 1.00 97.94 227 SER A C 1
ATOM 1677 O O . SER A 1 227 ? 17.457 9.823 6.368 1.00 97.94 227 SER A O 1
ATOM 1679 N N . ALA A 1 228 ? 18.373 10.639 4.485 1.00 97.50 228 ALA A N 1
ATOM 1680 C CA . ALA A 1 228 ? 17.419 11.714 4.265 1.00 97.50 228 ALA A CA 1
ATOM 1681 C C . ALA A 1 228 ? 17.093 11.832 2.774 1.00 97.50 228 ALA A C 1
ATOM 1683 O O . ALA A 1 228 ? 17.974 11.692 1.921 1.00 97.50 228 ALA A O 1
ATOM 1684 N N . ALA A 1 229 ? 15.834 12.127 2.467 1.00 97.62 229 ALA A N 1
ATOM 1685 C CA . ALA A 1 229 ? 15.385 12.427 1.115 1.00 97.62 229 ALA A CA 1
ATOM 1686 C C . ALA A 1 229 ? 14.283 13.492 1.135 1.00 97.62 229 ALA A C 1
ATOM 1688 O O . ALA A 1 229 ? 13.546 13.631 2.115 1.00 97.62 229 ALA A O 1
ATOM 1689 N N . ALA A 1 230 ? 14.155 14.233 0.035 1.00 96.75 230 ALA A N 1
ATOM 1690 C CA . ALA A 1 230 ? 13.133 15.259 -0.102 1.00 96.75 230 ALA A CA 1
ATOM 1691 C C . ALA A 1 230 ? 12.422 15.142 -1.455 1.00 96.75 230 ALA A C 1
ATOM 1693 O O . ALA A 1 230 ? 13.020 15.256 -2.525 1.00 96.75 230 ALA A O 1
ATOM 1694 N N . PHE A 1 231 ? 11.113 14.932 -1.401 1.00 91.56 231 PHE A N 1
ATOM 1695 C CA . PHE A 1 231 ? 10.233 14.810 -2.549 1.00 91.56 231 PHE A CA 1
ATOM 1696 C C . PHE A 1 231 ? 9.330 16.044 -2.595 1.00 91.56 231 PHE A C 1
ATOM 1698 O O . PHE A 1 231 ? 8.195 16.026 -2.127 1.00 91.56 231 PHE A O 1
ATOM 1705 N N . HIS A 1 232 ? 9.861 17.156 -3.110 1.00 94.69 232 HIS A N 1
ATOM 1706 C CA . HIS A 1 232 ? 9.128 18.419 -3.103 1.00 94.69 232 HIS A CA 1
ATOM 1707 C C . HIS A 1 232 ? 9.321 19.284 -4.347 1.00 94.69 232 HIS A C 1
ATOM 1709 O O . HIS A 1 232 ? 10.321 19.138 -5.061 1.00 94.69 232 HIS A O 1
ATOM 1715 N N . SER A 1 233 ? 8.335 20.159 -4.580 1.00 93.88 233 SER A N 1
ATOM 1716 C CA . SER A 1 233 ? 8.336 21.264 -5.552 1.00 93.88 233 SER A CA 1
ATOM 1717 C C . SER A 1 233 ? 8.879 20.870 -6.937 1.00 93.88 233 SER A C 1
ATOM 1719 O O . SER A 1 233 ? 9.652 21.610 -7.548 1.00 93.88 233 SER A O 1
ATOM 1721 N N . LYS A 1 234 ? 8.516 19.676 -7.428 1.00 93.31 234 LYS A N 1
ATOM 1722 C CA . LYS A 1 234 ? 8.999 19.123 -8.704 1.00 93.31 234 LYS A CA 1
ATOM 1723 C C . LYS A 1 234 ? 7.860 18.629 -9.589 1.00 93.31 234 LYS A C 1
ATOM 1725 O O . LYS A 1 234 ? 6.802 18.243 -9.104 1.00 93.31 234 LYS A O 1
ATOM 1730 N N . GLY A 1 235 ? 8.088 18.640 -10.900 1.00 93.50 235 GLY A N 1
ATOM 1731 C CA . GLY A 1 235 ? 7.175 18.018 -11.855 1.00 93.50 235 GLY A CA 1
ATOM 1732 C C . GLY A 1 235 ? 7.387 16.508 -11.880 1.00 93.50 235 GLY A C 1
ATOM 1733 O O . GLY A 1 235 ? 8.508 16.069 -12.132 1.00 93.50 235 GLY A O 1
ATOM 1734 N N . LEU A 1 236 ? 6.333 15.728 -11.643 1.00 96.06 236 LEU A N 1
ATOM 1735 C CA . LEU A 1 236 ? 6.326 14.277 -11.829 1.00 96.06 236 LEU A CA 1
ATOM 1736 C C . LEU A 1 236 ? 5.505 13.938 -13.076 1.00 96.06 236 LEU A C 1
ATOM 1738 O O . LEU A 1 236 ? 4.363 14.371 -13.198 1.00 96.06 236 LEU A O 1
ATOM 1742 N N . PHE A 1 237 ? 6.094 13.182 -14.000 1.00 96.31 237 PHE A N 1
ATOM 1743 C CA . PHE A 1 237 ? 5.422 12.715 -15.211 1.00 96.31 237 PHE A CA 1
ATOM 1744 C C . PHE A 1 237 ? 5.552 11.200 -15.309 1.00 96.31 237 PHE A C 1
ATOM 1746 O O . PHE A 1 237 ? 6.670 10.690 -15.399 1.00 96.31 237 PHE A O 1
ATOM 1753 N N . VAL A 1 238 ? 4.420 10.503 -15.310 1.00 96.44 238 VAL A N 1
ATOM 1754 C CA . VAL A 1 238 ? 4.343 9.048 -15.464 1.00 96.44 238 VAL A CA 1
ATOM 1755 C C . VAL A 1 238 ? 3.747 8.722 -16.834 1.00 96.44 238 VAL A C 1
ATOM 1757 O O . VAL A 1 238 ? 2.704 9.256 -17.204 1.00 96.44 238 VAL A O 1
ATOM 1760 N N . GLU A 1 239 ? 4.417 7.864 -17.601 1.00 94.69 239 GLU A N 1
ATOM 1761 C CA . GLU A 1 239 ? 3.981 7.427 -18.928 1.00 94.69 239 GLU A CA 1
ATOM 1762 C C . GLU A 1 239 ? 4.003 5.899 -19.044 1.00 94.69 239 GLU A C 1
ATOM 1764 O O . GLU A 1 239 ? 4.895 5.218 -18.537 1.00 94.69 239 GLU A O 1
ATOM 1769 N N . GLY A 1 240 ? 2.993 5.342 -19.710 1.00 88.31 240 GLY A N 1
ATOM 1770 C CA . GLY A 1 240 ? 2.905 3.910 -19.994 1.00 88.31 240 GLY A CA 1
ATOM 1771 C C . GLY A 1 240 ? 2.499 3.035 -18.807 1.00 88.31 240 GLY A C 1
ATOM 1772 O O . GLY A 1 240 ? 1.942 1.977 -19.056 1.00 88.31 240 GLY A O 1
ATOM 1773 N N . VAL A 1 241 ? 2.687 3.479 -17.561 1.00 91.12 241 VAL A N 1
ATOM 1774 C CA . VAL A 1 241 ? 2.353 2.783 -16.303 1.00 91.12 241 VAL A CA 1
ATOM 1775 C C . VAL A 1 241 ? 1.440 3.657 -15.420 1.00 91.12 241 VAL A C 1
ATOM 1777 O O . VAL A 1 241 ? 1.191 4.811 -15.753 1.00 91.12 241 VAL A O 1
ATOM 1780 N N . ASN A 1 242 ? 0.903 3.126 -14.316 1.00 90.88 242 ASN A N 1
ATOM 1781 C CA . ASN A 1 242 ? 0.058 3.876 -13.376 1.00 90.88 242 ASN A CA 1
ATOM 1782 C C . ASN A 1 242 ? 0.550 3.774 -11.919 1.00 90.88 242 ASN A C 1
ATOM 1784 O O . ASN A 1 242 ? 1.384 2.929 -11.586 1.00 90.88 242 ASN A O 1
ATOM 1788 N N . ALA A 1 243 ? 0.001 4.620 -11.040 1.00 94.75 243 ALA A N 1
ATOM 1789 C CA . ALA A 1 243 ? 0.362 4.693 -9.620 1.00 94.75 243 ALA A CA 1
ATOM 1790 C C . ALA A 1 243 ? 0.292 3.340 -8.878 1.00 94.75 243 ALA A C 1
ATOM 1792 O O . ALA A 1 243 ? 1.133 3.056 -8.026 1.00 94.75 243 ALA A O 1
ATOM 1793 N N . SER A 1 244 ? -0.646 2.458 -9.241 1.00 92.50 244 SER A N 1
ATOM 1794 C CA . SER A 1 244 ? -0.792 1.118 -8.648 1.00 92.50 244 SER A CA 1
ATOM 1795 C C . SER A 1 244 ? 0.377 0.171 -8.961 1.00 92.50 244 SER A C 1
ATOM 1797 O O . SER A 1 244 ? 0.432 -0.937 -8.432 1.00 92.50 244 SER A O 1
ATOM 1799 N N . ARG A 1 245 ? 1.322 0.569 -9.817 1.00 91.94 245 ARG A N 1
ATOM 1800 C CA . ARG A 1 245 ? 2.498 -0.225 -10.206 1.00 91.94 245 ARG A CA 1
ATOM 1801 C C . ARG A 1 245 ? 3.826 0.399 -9.785 1.00 91.94 245 ARG A C 1
ATOM 1803 O O . ARG A 1 245 ? 4.868 -0.198 -10.045 1.00 91.94 245 ARG A O 1
ATOM 1810 N N . ILE A 1 246 ? 3.807 1.571 -9.152 1.00 97.31 246 ILE A N 1
ATOM 1811 C CA . ILE A 1 246 ? 5.016 2.300 -8.755 1.00 97.31 246 ILE A CA 1
ATOM 1812 C C . ILE A 1 246 ? 5.212 2.170 -7.245 1.00 97.31 246 ILE A C 1
ATOM 1814 O O . ILE A 1 246 ? 4.303 2.467 -6.466 1.00 97.31 246 ILE A O 1
ATOM 1818 N N . LEU A 1 247 ? 6.409 1.753 -6.835 1.00 97.81 247 LEU A N 1
ATOM 1819 C CA . LEU A 1 247 ? 6.857 1.743 -5.447 1.00 97.81 247 LEU A CA 1
ATOM 1820 C C . LEU A 1 247 ? 8.159 2.535 -5.313 1.00 97.81 247 LEU A C 1
ATOM 1822 O O . LEU A 1 247 ? 9.181 2.177 -5.898 1.00 97.81 247 LEU A O 1
ATOM 1826 N N . TYR A 1 248 ? 8.126 3.585 -4.500 1.00 98.62 248 TYR A N 1
ATOM 1827 C CA . TYR A 1 248 ? 9.304 4.288 -4.013 1.00 98.62 248 TYR A CA 1
ATOM 1828 C C . TYR A 1 248 ? 9.731 3.663 -2.685 1.00 98.62 248 TYR A C 1
ATOM 1830 O O . TYR A 1 248 ? 8.977 3.684 -1.709 1.00 98.62 248 TYR A O 1
ATOM 1838 N N . ASN A 1 249 ? 10.930 3.094 -2.653 1.00 98.50 249 ASN A N 1
ATOM 1839 C CA . ASN A 1 249 ? 11.462 2.377 -1.504 1.00 98.50 249 ASN A CA 1
ATOM 1840 C C . ASN A 1 249 ? 12.588 3.182 -0.841 1.00 98.50 249 ASN A C 1
ATOM 1842 O O . ASN A 1 249 ? 13.630 3.414 -1.453 1.00 98.50 249 ASN A O 1
ATOM 1846 N N . PHE A 1 250 ? 12.379 3.581 0.414 1.00 98.69 250 PHE A N 1
ATOM 1847 C CA . PHE A 1 250 ? 13.301 4.377 1.228 1.00 98.69 250 PHE A CA 1
ATOM 1848 C C . PHE A 1 250 ? 13.782 3.550 2.431 1.00 98.69 250 PHE A C 1
ATOM 1850 O O . PHE A 1 250 ? 13.373 3.784 3.570 1.00 98.69 250 PHE A O 1
ATOM 1857 N N . ALA A 1 251 ? 14.636 2.557 2.178 1.00 97.94 251 ALA A N 1
ATOM 1858 C CA . ALA A 1 251 ? 15.058 1.586 3.196 1.00 97.94 251 ALA A CA 1
ATOM 1859 C C . ALA A 1 251 ? 15.917 2.188 4.318 1.00 97.94 251 ALA A C 1
ATOM 1861 O O . ALA A 1 251 ? 15.808 1.793 5.481 1.00 97.94 251 ALA A O 1
ATOM 1862 N N . GLU A 1 252 ? 16.754 3.167 3.972 1.00 97.81 252 GLU A N 1
ATOM 1863 C CA . GLU A 1 252 ? 17.715 3.803 4.881 1.00 97.81 252 GLU A CA 1
ATOM 1864 C C . GLU A 1 252 ? 17.183 5.092 5.517 1.00 97.81 252 GLU A C 1
ATOM 1866 O O . GLU A 1 252 ? 17.731 5.557 6.519 1.00 97.81 252 GLU A O 1
ATOM 1871 N N . ALA A 1 253 ? 16.141 5.692 4.932 1.00 98.69 253 ALA A N 1
ATOM 1872 C CA . ALA A 1 253 ? 15.711 7.031 5.296 1.00 98.69 253 ALA A CA 1
ATOM 1873 C C . ALA A 1 253 ? 15.150 7.066 6.721 1.00 98.69 253 ALA A C 1
ATOM 1875 O O . ALA A 1 253 ? 14.197 6.365 7.058 1.00 98.69 253 ALA A O 1
ATOM 1876 N N . THR A 1 254 ? 15.720 7.939 7.543 1.00 98.81 254 THR A N 1
ATOM 1877 C CA . THR A 1 254 ? 15.189 8.303 8.860 1.00 98.81 254 THR A CA 1
ATOM 1878 C C . THR A 1 254 ? 14.374 9.591 8.802 1.00 98.81 254 THR A C 1
ATOM 1880 O O . THR A 1 254 ? 13.552 9.829 9.677 1.00 98.81 254 THR A O 1
ATOM 1883 N N . SER A 1 255 ? 14.557 10.409 7.760 1.00 98.69 255 SER A N 1
ATOM 1884 C CA . SER A 1 255 ? 13.742 11.595 7.497 1.00 98.69 255 SER A CA 1
ATOM 1885 C C . SER A 1 255 ? 13.317 11.661 6.032 1.00 98.69 255 SER A C 1
ATOM 1887 O O . SER A 1 255 ? 14.117 11.455 5.116 1.00 98.69 255 SER A O 1
ATOM 1889 N N . LEU A 1 256 ? 12.042 11.968 5.808 1.00 98.81 256 LEU A N 1
ATOM 1890 C CA . LEU A 1 256 ? 11.492 12.171 4.473 1.00 98.81 256 LEU A CA 1
ATOM 1891 C C . LEU A 1 256 ? 10.633 13.435 4.466 1.00 98.81 256 LEU A C 1
ATOM 1893 O O . LEU A 1 256 ? 9.637 13.531 5.181 1.00 98.81 256 LEU A O 1
ATOM 1897 N N . TYR A 1 257 ? 11.022 14.410 3.651 1.00 98.75 257 TYR A N 1
ATOM 1898 C CA . TYR A 1 257 ? 10.231 15.617 3.423 1.00 98.75 257 TYR A CA 1
ATOM 1899 C C . TYR A 1 257 ? 9.398 15.470 2.149 1.00 98.75 257 TYR A C 1
ATOM 1901 O O . TYR A 1 257 ? 9.951 15.168 1.094 1.00 98.75 257 TYR A O 1
ATOM 1909 N N . ILE A 1 258 ? 8.091 15.717 2.223 1.00 98.56 258 ILE A N 1
ATOM 1910 C CA . ILE A 1 258 ? 7.182 15.712 1.069 1.00 98.56 258 ILE A CA 1
ATOM 1911 C C . ILE A 1 258 ? 6.447 17.051 1.026 1.00 98.56 258 ILE A C 1
ATOM 1913 O O . ILE A 1 258 ? 5.776 17.413 1.984 1.00 98.56 258 ILE A O 1
ATOM 1917 N N . GLY A 1 259 ? 6.550 17.808 -0.063 1.00 97.38 259 GLY A N 1
ATOM 1918 C CA . GLY A 1 259 ? 5.992 19.164 -0.094 1.00 97.38 259 GLY A CA 1
ATOM 1919 C C . GLY A 1 259 ? 5.644 19.650 -1.491 1.00 97.38 259 GLY A C 1
ATOM 1920 O O . GLY A 1 259 ? 6.441 19.504 -2.406 1.00 97.38 259 GLY A O 1
ATOM 1921 N N . GLU A 1 260 ? 4.486 20.281 -1.670 1.00 95.69 260 GLU A N 1
ATOM 1922 C CA . GLU A 1 260 ? 4.137 20.972 -2.925 1.00 95.69 260 GLU A CA 1
ATOM 1923 C C . GLU A 1 260 ? 4.255 20.065 -4.167 1.00 95.69 260 GLU A C 1
ATOM 1925 O O . GLU A 1 260 ? 4.757 20.468 -5.218 1.00 95.69 260 GLU A O 1
ATOM 1930 N N . ILE A 1 261 ? 3.831 18.807 -4.033 1.00 95.69 261 ILE A N 1
ATOM 1931 C CA . ILE A 1 261 ? 3.886 17.820 -5.109 1.00 95.69 261 ILE A CA 1
ATOM 1932 C C . ILE A 1 261 ? 2.695 16.867 -5.073 1.00 95.69 261 ILE A C 1
ATOM 1934 O O . ILE A 1 261 ? 2.187 16.537 -4.004 1.00 95.69 261 ILE A O 1
ATOM 1938 N N . GLN A 1 262 ? 2.288 16.404 -6.254 1.00 96.44 262 GLN A N 1
ATOM 1939 C CA . GLN A 1 262 ? 1.491 15.198 -6.435 1.00 96.44 262 GLN A CA 1
ATOM 1940 C C . GLN A 1 262 ? 2.422 14.031 -6.786 1.00 96.44 262 GLN A C 1
ATOM 1942 O O . GLN A 1 262 ? 3.082 14.052 -7.825 1.00 96.44 262 GLN A O 1
ATOM 1947 N N . ILE A 1 263 ? 2.483 13.029 -5.915 1.00 98.00 263 ILE A N 1
ATOM 1948 C CA . ILE A 1 263 ? 3.242 11.793 -6.106 1.00 98.00 263 ILE A CA 1
ATOM 1949 C C . ILE A 1 263 ? 2.292 10.719 -6.633 1.00 98.00 263 ILE A C 1
ATOM 1951 O O . ILE A 1 263 ? 1.258 10.450 -6.027 1.00 98.00 263 ILE A O 1
ATOM 1955 N N . GLU A 1 264 ? 2.658 10.088 -7.745 1.00 97.94 264 GLU A N 1
ATOM 1956 C CA . GLU A 1 264 ? 1.981 8.915 -8.296 1.00 97.94 264 GLU A CA 1
ATOM 1957 C C . GLU A 1 264 ? 2.786 7.664 -7.959 1.00 97.94 264 GLU A C 1
ATOM 1959 O O . GLU A 1 264 ? 3.865 7.443 -8.507 1.00 97.94 264 GLU A O 1
ATOM 1964 N N . GLY A 1 265 ? 2.270 6.853 -7.041 1.00 97.94 265 GLY A N 1
ATOM 1965 C CA . GLY A 1 265 ? 2.946 5.660 -6.559 1.00 97.94 265 GLY A CA 1
ATOM 1966 C C . GLY A 1 265 ? 2.919 5.539 -5.047 1.00 97.94 265 GLY A C 1
ATOM 1967 O O . GLY A 1 265 ? 2.619 6.478 -4.312 1.00 97.94 265 GLY A O 1
ATOM 1968 N N . SER A 1 266 ? 3.252 4.342 -4.586 1.00 98.31 266 SER A N 1
ATOM 1969 C CA . SER A 1 266 ? 3.321 4.019 -3.166 1.00 98.31 266 SER A CA 1
ATOM 1970 C C . SER A 1 266 ? 4.685 4.346 -2.582 1.00 98.31 266 SER A C 1
ATOM 1972 O O . SER A 1 266 ? 5.701 4.189 -3.253 1.00 98.31 266 SER A O 1
ATOM 1974 N N . ILE A 1 267 ? 4.715 4.761 -1.322 1.00 98.81 267 ILE A N 1
ATOM 1975 C CA . ILE A 1 267 ? 5.922 5.079 -0.563 1.00 98.81 267 ILE A CA 1
ATOM 1976 C C . ILE A 1 267 ? 6.071 4.058 0.563 1.00 98.81 267 ILE A C 1
ATOM 1978 O O . ILE A 1 267 ? 5.221 3.969 1.451 1.00 98.81 267 ILE A O 1
ATOM 1982 N N . LEU A 1 268 ? 7.178 3.318 0.539 1.00 98.62 268 LEU A N 1
ATOM 1983 C CA . LEU A 1 268 ? 7.619 2.440 1.618 1.00 98.62 268 LEU A CA 1
ATOM 1984 C C . LEU A 1 268 ? 8.832 3.079 2.301 1.00 98.62 268 LEU A C 1
ATOM 1986 O O . LEU A 1 268 ? 9.947 2.998 1.791 1.00 98.62 268 LEU A O 1
ATOM 1990 N N . ALA A 1 269 ? 8.607 3.732 3.442 1.00 98.75 269 ALA A N 1
ATOM 1991 C CA . ALA A 1 269 ? 9.631 4.434 4.217 1.00 98.75 269 ALA A CA 1
ATOM 1992 C C . ALA A 1 269 ? 9.574 4.023 5.703 1.00 98.75 269 ALA A C 1
ATOM 1994 O O . ALA A 1 269 ? 9.323 4.853 6.581 1.00 98.75 269 ALA A O 1
ATOM 1995 N N . PRO A 1 270 ? 9.783 2.731 6.025 1.00 98.38 270 PRO A N 1
ATOM 1996 C CA . PRO A 1 270 ? 9.382 2.153 7.309 1.00 98.38 270 PRO A CA 1
ATOM 1997 C C . PRO A 1 270 ? 10.163 2.672 8.525 1.00 98.38 270 PRO A C 1
ATOM 1999 O O . PRO A 1 270 ? 9.777 2.420 9.669 1.00 98.38 270 PRO A O 1
ATOM 2002 N N . ARG A 1 271 ? 11.266 3.387 8.286 1.00 98.62 271 ARG A N 1
ATOM 2003 C CA . ARG A 1 271 ? 12.121 3.998 9.311 1.00 98.62 271 ARG A CA 1
ATOM 2004 C C . ARG A 1 271 ? 11.999 5.523 9.367 1.00 98.62 271 ARG A C 1
ATOM 2006 O O . ARG A 1 271 ? 12.570 6.116 10.277 1.00 98.62 271 ARG A O 1
ATOM 2013 N N . ALA A 1 272 ? 11.284 6.143 8.427 1.00 98.88 272 ALA A N 1
ATOM 2014 C CA . ALA A 1 272 ? 11.317 7.585 8.239 1.00 98.88 272 ALA A CA 1
ATOM 2015 C C . ALA A 1 272 ? 10.246 8.313 9.049 1.00 98.88 272 ALA A C 1
ATOM 2017 O O . ALA A 1 272 ? 9.056 7.984 8.973 1.00 98.88 272 ALA A O 1
ATOM 2018 N N . ASP A 1 273 ? 10.669 9.363 9.745 1.00 98.88 273 ASP A N 1
ATOM 2019 C CA . ASP A 1 273 ? 9.776 10.421 10.191 1.00 98.88 273 ASP A CA 1
ATOM 2020 C C . ASP A 1 273 ? 9.420 11.296 8.981 1.00 98.88 273 ASP A C 1
ATOM 2022 O O . ASP A 1 273 ? 10.291 11.925 8.365 1.00 98.88 273 ASP A O 1
ATOM 2026 N N . VAL A 1 274 ? 8.140 11.291 8.599 1.00 98.88 274 VAL A N 1
ATOM 2027 C CA . VAL A 1 274 ? 7.660 11.990 7.403 1.00 98.88 274 VAL A CA 1
ATOM 2028 C C . VAL A 1 274 ? 7.101 13.357 7.780 1.00 98.88 274 VAL A C 1
ATOM 2030 O O . VAL A 1 274 ? 6.108 13.467 8.500 1.00 98.88 274 VAL A O 1
ATOM 2033 N N . LEU A 1 275 ? 7.704 14.405 7.221 1.00 98.88 275 LEU A N 1
ATOM 2034 C CA . LEU A 1 275 ? 7.165 15.760 7.235 1.00 98.88 275 LEU A CA 1
ATOM 2035 C C . LEU A 1 275 ? 6.461 16.015 5.899 1.00 98.88 275 LEU A C 1
ATOM 2037 O O . LEU A 1 275 ? 7.121 16.191 4.877 1.00 98.88 275 LEU A O 1
ATOM 2041 N N . PHE A 1 276 ? 5.128 16.044 5.914 1.00 98.69 276 PHE A N 1
ATOM 2042 C CA . PHE A 1 276 ? 4.277 16.198 4.732 1.00 98.69 276 PHE A CA 1
ATOM 2043 C C . PHE A 1 276 ? 3.371 17.440 4.845 1.00 98.69 276 PHE A C 1
ATOM 2045 O O . PHE A 1 276 ? 2.158 17.311 5.029 1.00 98.69 276 PHE A O 1
ATOM 2052 N N . PRO A 1 277 ? 3.924 18.669 4.807 1.00 98.12 277 PRO A N 1
ATOM 2053 C CA . PRO A 1 277 ? 3.166 19.902 5.016 1.00 98.12 277 PRO A CA 1
ATOM 2054 C C . PRO A 1 277 ? 2.076 20.159 3.976 1.00 98.12 277 PRO A C 1
ATOM 2056 O O . PRO A 1 277 ? 1.045 20.703 4.345 1.00 98.12 277 PRO A O 1
ATOM 2059 N N . ALA A 1 278 ? 2.292 19.807 2.708 1.00 96.06 278 ALA A N 1
ATOM 2060 C CA . ALA A 1 278 ? 1.333 20.041 1.631 1.00 96.06 278 ALA A CA 1
ATOM 2061 C C . ALA A 1 278 ? 1.630 19.143 0.428 1.00 96.06 278 ALA A C 1
ATOM 2063 O O . ALA A 1 278 ? 2.788 18.827 0.159 1.00 96.06 278 ALA A O 1
ATOM 2064 N N . GLY A 1 279 ? 0.602 18.804 -0.343 1.00 96.81 279 GLY A N 1
ATOM 2065 C CA . GLY A 1 279 ? 0.710 17.958 -1.528 1.00 96.81 279 GLY A CA 1
ATOM 2066 C C . GLY A 1 279 ? -0.192 16.736 -1.428 1.00 96.81 279 GLY A C 1
ATOM 2067 O O . GLY A 1 279 ? -1.070 16.666 -0.568 1.00 96.81 279 GLY A O 1
ATOM 2068 N N . LEU A 1 280 ? 0.031 15.789 -2.327 1.00 96.69 280 LEU A N 1
ATOM 2069 C CA . LEU A 1 280 ? -0.813 14.621 -2.504 1.00 96.69 280 LEU A CA 1
ATOM 2070 C C . LEU A 1 280 ? 0.043 13.388 -2.794 1.00 96.69 280 LEU A C 1
ATOM 2072 O O . LEU A 1 280 ? 0.910 13.433 -3.662 1.00 96.69 280 LEU A O 1
ATOM 2076 N N . VAL A 1 281 ? -0.236 12.277 -2.120 1.00 98.56 281 VAL A N 1
ATOM 2077 C CA . VAL A 1 281 ? 0.248 10.944 -2.509 1.00 98.56 281 VAL A CA 1
ATOM 2078 C C . VAL A 1 281 ? -0.926 10.157 -3.079 1.00 98.56 281 VAL A C 1
ATOM 2080 O O . VAL A 1 281 ? -1.960 10.049 -2.432 1.00 98.56 281 VAL A O 1
ATOM 2083 N N . ILE A 1 282 ? -0.780 9.609 -4.285 1.00 98.38 282 ILE A N 1
ATOM 2084 C CA . ILE A 1 282 ? -1.735 8.692 -4.917 1.00 98.38 282 ILE A CA 1
ATOM 2085 C C . ILE A 1 282 ? -1.124 7.292 -4.847 1.00 98.38 282 ILE A C 1
ATOM 2087 O O . ILE A 1 282 ? -0.343 6.906 -5.716 1.00 98.38 282 ILE A O 1
ATOM 2091 N N . GLY A 1 283 ? -1.425 6.548 -3.786 1.00 97.62 283 GLY A N 1
ATOM 2092 C CA . GLY A 1 283 ? -0.707 5.313 -3.463 1.00 97.62 283 GLY A CA 1
ATOM 2093 C C . GLY A 1 283 ? -0.859 4.910 -2.002 1.00 97.62 283 GLY A C 1
ATOM 2094 O O . GLY A 1 283 ? -1.655 5.497 -1.275 1.00 97.62 283 GLY A O 1
ATOM 2095 N N . HIS A 1 284 ? -0.059 3.947 -1.549 1.00 97.69 284 HIS A N 1
ATOM 2096 C CA . HIS A 1 284 ? 0.157 3.719 -0.118 1.00 97.69 284 HIS A CA 1
ATOM 2097 C C . HIS A 1 284 ? 1.176 4.720 0.441 1.00 97.69 284 HIS A C 1
ATOM 2099 O O . HIS A 1 284 ? 2.170 5.010 -0.222 1.00 97.69 284 HIS A O 1
ATOM 2105 N N . LEU A 1 285 ? 0.991 5.172 1.681 1.00 98.75 285 LEU A N 1
ATOM 2106 C CA . LEU A 1 285 ? 2.042 5.816 2.469 1.00 98.75 285 LEU A CA 1
ATOM 2107 C C . LEU A 1 285 ? 2.307 4.985 3.726 1.00 98.75 285 LEU A C 1
ATOM 2109 O O . LEU A 1 285 ? 1.444 4.873 4.597 1.00 98.75 285 LEU A O 1
ATOM 2113 N N . ILE A 1 286 ? 3.499 4.393 3.803 1.00 98.88 286 ILE A N 1
ATOM 2114 C CA . ILE A 1 286 ? 3.943 3.568 4.929 1.00 98.88 286 ILE A CA 1
ATOM 2115 C C . ILE A 1 286 ? 5.159 4.235 5.574 1.00 98.88 286 ILE A C 1
ATOM 2117 O O . ILE A 1 286 ? 6.203 4.349 4.925 1.00 98.88 286 ILE A O 1
ATOM 2121 N N . SER A 1 287 ? 5.046 4.660 6.837 1.00 98.88 287 SER A N 1
ATOM 2122 C CA . SER A 1 287 ? 6.108 5.415 7.521 1.00 98.88 287 SER A CA 1
ATOM 2123 C C . SER A 1 287 ? 6.247 5.139 9.021 1.00 98.88 287 SER A C 1
ATOM 2125 O O . SER A 1 287 ? 5.382 4.524 9.648 1.00 98.88 287 SER A O 1
ATOM 2127 N N . GLN A 1 288 ? 7.352 5.608 9.618 1.00 98.81 288 GLN A N 1
ATOM 2128 C CA . GLN A 1 288 ? 7.552 5.546 11.067 1.00 98.81 288 GLN A CA 1
ATOM 2129 C C . GLN A 1 288 ? 6.679 6.566 11.805 1.00 98.81 288 GLN A C 1
ATOM 2131 O O . GLN A 1 288 ? 6.033 6.207 12.785 1.00 98.81 288 GLN A O 1
ATOM 2136 N N . SER A 1 289 ? 6.639 7.814 11.349 1.00 98.88 289 SER A N 1
ATOM 2137 C CA . SER A 1 289 ? 5.720 8.842 11.853 1.00 98.88 289 SER A CA 1
ATOM 2138 C C . SER A 1 289 ? 5.253 9.742 10.712 1.00 98.88 289 SER A C 1
ATOM 2140 O O . SER A 1 289 ? 5.820 9.704 9.612 1.00 98.88 289 SER A O 1
ATOM 2142 N N . LEU A 1 290 ? 4.196 10.521 10.946 1.00 98.88 290 LEU A N 1
ATOM 2143 C CA . LEU A 1 290 ? 3.684 11.478 9.966 1.00 98.88 290 LEU A CA 1
ATOM 2144 C C . LEU A 1 290 ? 3.222 12.773 10.635 1.00 98.88 290 LEU A C 1
ATOM 2146 O O . LEU A 1 290 ? 2.373 12.765 11.528 1.00 98.88 290 LEU A O 1
ATOM 2150 N N . TYR A 1 291 ? 3.718 13.899 10.132 1.00 98.81 291 TYR A N 1
ATOM 2151 C CA . TYR A 1 291 ? 3.276 15.233 10.520 1.00 98.81 291 TYR A CA 1
ATOM 2152 C C . TYR A 1 291 ? 2.986 16.094 9.288 1.00 98.81 291 TYR A C 1
ATOM 2154 O O . TYR A 1 291 ? 3.832 16.209 8.401 1.00 98.81 291 TYR A O 1
ATOM 2162 N N . GLY A 1 292 ? 1.831 16.763 9.257 1.00 98.25 292 GLY A N 1
ATOM 2163 C CA . GLY A 1 292 ? 1.523 17.791 8.256 1.00 98.25 292 GLY A CA 1
ATOM 2164 C C . GLY A 1 292 ? 0.114 17.703 7.668 1.00 98.25 292 GLY A C 1
ATOM 2165 O O . GLY A 1 292 ? -0.763 17.054 8.229 1.00 98.25 292 GLY A O 1
ATOM 2166 N N . GLN A 1 293 ? -0.118 18.400 6.555 1.00 97.81 293 GLN A N 1
ATOM 2167 C CA . GLN A 1 293 ? -1.435 18.571 5.917 1.00 97.81 293 GLN A CA 1
ATOM 2168 C C . GLN A 1 293 ? -1.487 17.971 4.502 1.00 97.81 293 GLN A C 1
ATOM 2170 O O . GLN A 1 293 ? -2.297 18.377 3.674 1.00 97.81 293 GLN A O 1
ATOM 2175 N N . GLY A 1 294 ? -0.589 17.036 4.193 1.00 97.81 294 GLY A N 1
ATOM 2176 C CA . GLY A 1 294 ? -0.622 16.287 2.945 1.00 97.81 294 GLY A CA 1
ATOM 2177 C C . GLY A 1 294 ? -1.799 15.315 2.872 1.00 97.81 294 GLY A C 1
ATOM 2178 O O . GLY A 1 294 ? -2.155 14.670 3.864 1.00 97.81 294 GLY A O 1
ATOM 2179 N N . GLN A 1 295 ? -2.379 15.210 1.681 1.00 97.94 295 GLN A N 1
ATOM 2180 C CA . GLN A 1 295 ? -3.496 14.323 1.370 1.00 97.94 295 GLN A CA 1
ATOM 2181 C C . GLN A 1 295 ? -2.997 12.955 0.885 1.00 97.94 295 GLN A C 1
ATOM 2183 O O . GLN A 1 295 ? -1.951 12.862 0.234 1.00 97.94 295 GLN A O 1
ATOM 2188 N N . ASN A 1 296 ? -3.769 11.898 1.153 1.00 98.31 296 ASN A N 1
ATOM 2189 C CA . ASN A 1 296 ? -3.517 10.556 0.627 1.00 98.31 296 ASN A CA 1
ATOM 2190 C C . ASN A 1 296 ? -4.721 10.071 -0.192 1.00 98.31 296 ASN A C 1
ATOM 2192 O O . ASN A 1 296 ? -5.752 9.679 0.356 1.00 98.31 296 ASN A O 1
ATOM 2196 N N . ASN A 1 297 ? -4.569 10.046 -1.513 1.00 98.31 297 ASN A N 1
ATOM 2197 C CA . ASN A 1 297 ? -5.528 9.418 -2.410 1.00 98.31 297 ASN A CA 1
ATOM 2198 C C . ASN A 1 297 ? -5.225 7.935 -2.566 1.00 98.31 297 ASN A C 1
ATOM 2200 O O . ASN A 1 297 ? -4.072 7.490 -2.557 1.00 98.31 297 ASN A O 1
ATOM 2204 N N . LYS A 1 298 ? -6.285 7.157 -2.759 1.00 93.94 298 LYS A N 1
ATOM 2205 C CA . LYS A 1 298 ? -6.169 5.709 -2.830 1.00 93.94 298 LYS A CA 1
ATOM 2206 C C . LYS A 1 298 ? -5.748 5.290 -4.236 1.00 93.94 298 LYS A C 1
ATOM 2208 O O . LYS A 1 298 ? -6.531 5.363 -5.178 1.00 93.94 298 LYS A O 1
ATOM 2213 N N . ALA A 1 299 ? -4.555 4.724 -4.343 1.00 92.12 299 ALA A N 1
ATOM 2214 C CA . ALA A 1 299 ? -4.202 3.779 -5.395 1.00 92.12 299 ALA A CA 1
ATOM 2215 C C . ALA A 1 299 ? -3.537 2.579 -4.729 1.00 92.12 299 ALA A C 1
ATOM 2217 O O . ALA A 1 299 ? -2.548 2.722 -4.015 1.00 92.12 299 ALA A O 1
ATOM 2218 N N . THR A 1 300 ? -4.122 1.398 -4.895 1.00 88.56 300 THR A N 1
ATOM 2219 C CA . THR A 1 300 ? -3.614 0.203 -4.224 1.00 88.56 300 THR A CA 1
ATOM 2220 C C . THR A 1 300 ? -2.471 -0.389 -5.034 1.00 88.56 300 THR A C 1
ATOM 2222 O O . THR A 1 300 ? -2.647 -0.706 -6.208 1.00 88.56 300 THR A O 1
ATOM 2225 N N . PHE A 1 301 ? -1.306 -0.551 -4.414 1.00 90.12 301 PHE A N 1
ATOM 2226 C CA . PHE A 1 301 ? -0.142 -1.130 -5.062 1.00 90.12 301 PHE A CA 1
ATOM 2227 C C . PHE A 1 301 ? -0.374 -2.607 -5.367 1.00 90.12 301 PHE A C 1
ATOM 2229 O O . PHE A 1 301 ? -0.700 -3.400 -4.491 1.00 90.12 301 PHE A O 1
ATOM 2236 N N . TRP A 1 302 ? -0.161 -2.984 -6.618 1.00 78.75 302 TRP A N 1
ATOM 2237 C CA . TRP A 1 302 ? -0.292 -4.346 -7.128 1.00 78.75 302 TRP A CA 1
ATOM 2238 C C . TRP A 1 302 ? 0.864 -4.668 -8.086 1.00 78.75 302 TRP A C 1
ATOM 2240 O O . TRP A 1 302 ? 0.715 -5.362 -9.092 1.00 78.75 302 TRP A O 1
ATOM 2250 N N . GLY A 1 303 ? 2.037 -4.088 -7.834 1.00 74.19 303 GLY A N 1
ATOM 2251 C CA . GLY A 1 303 ? 3.248 -4.452 -8.556 1.00 74.19 303 GLY A CA 1
ATOM 2252 C C . GLY A 1 303 ? 3.750 -5.836 -8.141 1.00 74.19 303 GLY A C 1
ATOM 2253 O O . GLY A 1 303 ? 3.660 -6.226 -6.979 1.00 74.19 303 GLY A O 1
ATOM 2254 N N . CYS A 1 304 ? 4.307 -6.562 -9.103 1.00 74.25 304 CYS A N 1
ATOM 2255 C CA . CYS A 1 304 ? 5.136 -7.734 -8.876 1.00 74.25 304 CYS A CA 1
A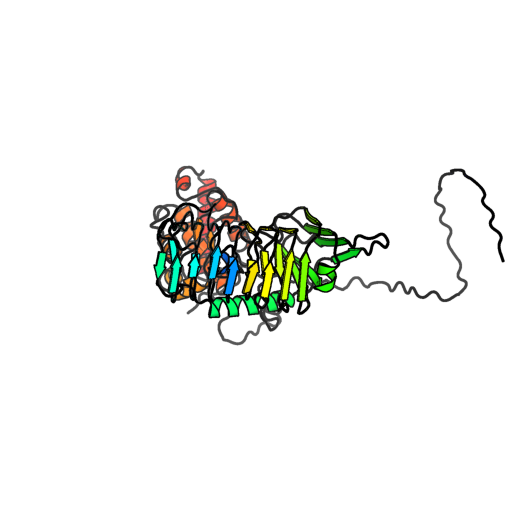TOM 2256 C C . CYS A 1 304 ? 6.459 -7.293 -8.238 1.00 74.25 304 CYS A C 1
ATOM 2258 O O . CYS A 1 304 ? 7.313 -6.713 -8.909 1.00 74.25 304 CYS A O 1
ATOM 2260 N N . LEU A 1 305 ? 6.625 -7.552 -6.940 1.00 77.88 305 LEU A N 1
ATOM 2261 C CA . LEU A 1 305 ? 7.914 -7.398 -6.269 1.00 77.88 305 LEU A CA 1
ATOM 2262 C C . LEU A 1 305 ? 8.640 -8.747 -6.232 1.00 77.88 305 LEU A C 1
ATOM 2264 O O . LEU A 1 305 ? 7.989 -9.768 -5.991 1.00 77.88 305 LEU A O 1
ATOM 2268 N N . PRO A 1 306 ? 9.966 -8.785 -6.455 1.00 67.31 306 PRO A N 1
ATOM 2269 C CA . PRO A 1 306 ? 10.706 -10.032 -6.403 1.00 67.31 306 PRO A CA 1
ATOM 2270 C C . PRO A 1 306 ? 10.733 -10.565 -4.975 1.00 67.31 306 PRO A C 1
ATOM 2272 O O . PRO A 1 306 ? 10.999 -9.818 -4.030 1.00 67.31 306 PRO A O 1
ATOM 2275 N N . ASN A 1 307 ? 10.555 -11.876 -4.825 1.00 53.12 307 ASN A N 1
ATOM 2276 C CA . ASN A 1 307 ? 10.963 -12.561 -3.607 1.00 53.12 307 ASN A CA 1
ATOM 2277 C C . ASN A 1 307 ? 12.492 -12.565 -3.561 1.00 53.12 307 ASN A C 1
ATOM 2279 O O . ASN A 1 307 ? 13.146 -13.409 -4.168 1.00 53.12 307 ASN A O 1
ATOM 2283 N N . VAL A 1 308 ? 13.066 -11.578 -2.885 1.00 48.38 308 VAL A N 1
ATOM 2284 C CA . VAL A 1 308 ? 14.477 -11.602 -2.508 1.00 48.38 308 VAL A CA 1
ATOM 2285 C C . VAL A 1 308 ? 14.531 -12.318 -1.162 1.00 48.38 308 VAL A C 1
ATOM 2287 O O . VAL A 1 308 ? 13.834 -11.913 -0.234 1.00 48.38 308 VAL A O 1
ATOM 2290 N N . CYS A 1 309 ? 15.292 -13.402 -1.062 1.00 44.16 309 CYS A N 1
ATOM 2291 C CA . CYS A 1 309 ? 15.666 -14.036 0.203 1.00 44.16 309 CYS A CA 1
ATOM 2292 C C . CYS A 1 309 ? 17.153 -13.737 0.458 1.00 44.16 309 CYS A C 1
ATOM 2294 O O . CYS A 1 309 ? 17.938 -13.709 -0.492 1.00 44.16 309 CYS A O 1
ATOM 2296 N N . ASP A 1 310 ? 17.516 -13.474 1.717 1.00 35.78 310 ASP A N 1
ATOM 2297 C CA . ASP A 1 310 ? 18.737 -12.764 2.162 1.00 35.78 310 ASP A CA 1
ATOM 2298 C C . ASP A 1 310 ? 20.097 -13.450 1.881 1.00 35.78 310 ASP A C 1
ATOM 2300 O O . ASP A 1 310 ? 21.135 -12.989 2.348 1.00 35.78 310 ASP A O 1
ATOM 2304 N N . ASP A 1 311 ? 20.142 -14.530 1.105 1.00 38.28 311 ASP A N 1
ATOM 2305 C CA . ASP A 1 311 ? 21.352 -15.335 0.887 1.00 38.28 311 ASP A CA 1
ATOM 2306 C C . ASP A 1 311 ? 21.544 -15.835 -0.558 1.00 38.28 311 ASP A C 1
ATOM 2308 O O . ASP A 1 311 ? 22.398 -16.683 -0.816 1.00 38.28 311 ASP A O 1
ATOM 2312 N N . GLY A 1 312 ? 20.766 -15.340 -1.528 1.00 36.19 312 GLY A N 1
ATOM 2313 C CA . GLY A 1 312 ? 20.832 -15.857 -2.902 1.00 36.19 312 GLY A CA 1
ATOM 2314 C C . GLY A 1 312 ? 20.234 -17.264 -3.063 1.00 36.19 312 GLY A C 1
ATOM 2315 O O . GLY A 1 312 ? 20.396 -17.891 -4.114 1.00 36.19 312 GLY A O 1
ATOM 2316 N N . SER A 1 313 ? 19.480 -17.757 -2.074 1.00 39.69 313 SER A N 1
ATOM 2317 C CA . SER A 1 313 ? 18.735 -19.023 -2.148 1.00 39.69 313 SER A CA 1
ATOM 2318 C C . SER A 1 313 ? 17.664 -19.066 -3.240 1.00 39.69 313 SER A C 1
ATOM 2320 O O . SER A 1 313 ? 17.194 -20.152 -3.568 1.00 39.69 313 SER A O 1
ATOM 2322 N N . CYS A 1 314 ? 17.313 -17.939 -3.866 1.00 44.56 314 CYS A N 1
ATOM 2323 C CA . CYS A 1 314 ? 16.412 -17.923 -5.021 1.00 44.56 314 CYS A CA 1
ATOM 2324 C C . CYS A 1 314 ? 17.131 -18.050 -6.380 1.00 44.56 314 CYS A C 1
ATOM 2326 O O . CYS A 1 314 ? 16.468 -18.364 -7.365 1.00 44.56 314 CYS A O 1
ATOM 2328 N N . GLU A 1 315 ? 18.461 -17.890 -6.456 1.00 35.28 315 GLU A N 1
ATOM 2329 C CA . GLU A 1 315 ? 19.223 -18.033 -7.715 1.00 35.28 315 GLU A CA 1
ATOM 2330 C C . GLU A 1 315 ? 20.011 -19.349 -7.852 1.00 35.28 315 GLU A C 1
ATOM 2332 O O . GLU A 1 315 ? 20.517 -19.641 -8.932 1.00 35.28 315 GLU A O 1
ATOM 2337 N N . ASN A 1 316 ? 20.051 -20.215 -6.834 1.00 34.00 316 ASN A N 1
ATOM 2338 C CA . ASN A 1 316 ? 20.723 -21.524 -6.921 1.00 34.00 316 ASN A CA 1
ATOM 2339 C C . ASN A 1 316 ? 19.879 -22.694 -6.391 1.00 34.00 316 ASN A C 1
ATOM 2341 O O . ASN A 1 316 ? 20.356 -23.550 -5.643 1.00 34.00 316 ASN A O 1
ATOM 2345 N N . ILE A 1 317 ? 18.619 -22.795 -6.815 1.00 35.22 317 ILE A N 1
ATOM 2346 C CA . ILE A 1 317 ? 17.849 -24.034 -6.644 1.00 35.22 317 ILE A CA 1
ATOM 2347 C C . ILE A 1 317 ? 18.029 -24.871 -7.914 1.00 35.22 317 ILE A C 1
ATOM 2349 O O . ILE A 1 317 ? 17.419 -24.598 -8.942 1.00 35.22 317 ILE A O 1
ATOM 2353 N N . CYS A 1 318 ? 18.886 -25.890 -7.807 1.00 33.69 318 CYS A N 1
ATOM 2354 C CA . CYS A 1 318 ? 19.192 -26.925 -8.806 1.00 33.69 318 CYS A CA 1
ATOM 2355 C C . CYS A 1 318 ? 20.320 -26.609 -9.802 1.00 33.69 318 CYS A C 1
ATOM 2357 O O . CYS A 1 318 ? 20.158 -26.764 -11.012 1.00 33.69 318 CYS A O 1
ATOM 2359 N N . LYS A 1 319 ? 21.519 -26.312 -9.298 1.00 31.70 319 LYS A N 1
ATOM 2360 C CA . LYS A 1 319 ? 22.730 -26.843 -9.937 1.00 31.70 319 LYS A CA 1
ATOM 2361 C C . LYS A 1 319 ? 23.309 -27.919 -9.020 1.00 31.70 319 LYS A C 1
ATOM 2363 O O . LYS A 1 319 ? 23.436 -27.706 -7.823 1.00 31.70 319 LYS A O 1
ATOM 2368 N N . ASP A 1 320 ? 23.537 -29.093 -9.595 1.00 30.16 320 ASP A N 1
ATOM 2369 C CA . ASP A 1 320 ? 24.229 -30.259 -9.019 1.00 30.16 320 ASP A CA 1
ATOM 2370 C C . ASP A 1 320 ? 23.421 -31.265 -8.178 1.00 30.16 320 ASP A C 1
ATOM 2372 O O . ASP A 1 320 ? 23.995 -32.179 -7.594 1.00 30.16 320 ASP A O 1
ATOM 2376 N N . GLY A 1 321 ? 22.085 -31.209 -8.209 1.00 33.12 321 GLY A N 1
ATOM 2377 C CA . GLY A 1 321 ? 21.259 -32.387 -7.891 1.00 33.12 321 GLY A CA 1
ATOM 2378 C C . GLY A 1 321 ? 21.379 -32.946 -6.467 1.00 33.12 321 GLY A C 1
ATOM 2379 O O . GLY A 1 321 ? 21.044 -34.107 -6.254 1.00 33.12 321 GLY A O 1
ATOM 2380 N N . ASN A 1 322 ? 21.816 -32.148 -5.489 1.00 31.56 322 ASN A N 1
ATOM 2381 C CA . ASN A 1 322 ? 21.857 -32.575 -4.094 1.00 31.56 322 ASN A CA 1
ATOM 2382 C C . ASN A 1 322 ? 21.395 -31.438 -3.170 1.00 31.56 322 ASN A C 1
ATOM 2384 O O . ASN A 1 322 ? 22.151 -30.523 -2.853 1.00 31.56 322 ASN A O 1
ATOM 2388 N N . CYS A 1 323 ? 20.115 -31.461 -2.790 1.00 41.12 323 CYS A N 1
ATOM 2389 C CA . CYS A 1 323 ? 19.536 -30.540 -1.814 1.00 41.12 323 CYS A CA 1
ATOM 2390 C C . CYS A 1 323 ? 19.400 -31.278 -0.482 1.00 41.12 323 CYS A C 1
ATOM 2392 O O . CYS A 1 323 ? 18.729 -32.304 -0.433 1.00 41.12 323 CYS A O 1
ATOM 2394 N N . GLY A 1 324 ? 20.025 -30.750 0.572 1.00 30.38 324 GLY A N 1
ATOM 2395 C CA . GLY A 1 324 ? 19.867 -31.257 1.933 1.00 30.38 324 GLY A CA 1
ATOM 2396 C C . GLY A 1 324 ? 18.406 -31.231 2.386 1.00 30.38 324 GLY A C 1
ATOM 2397 O O . GLY A 1 324 ? 17.647 -30.319 2.051 1.00 30.38 324 GLY A O 1
ATOM 2398 N N . GLU A 1 325 ? 18.031 -32.276 3.110 1.00 36.19 325 GLU A N 1
ATOM 2399 C CA . GLU A 1 325 ? 16.696 -32.551 3.621 1.00 36.19 325 GLU A CA 1
ATOM 2400 C C . GLU A 1 325 ? 16.329 -31.583 4.756 1.00 36.19 325 GLU A C 1
ATOM 2402 O O . GLU A 1 325 ? 16.700 -31.803 5.900 1.00 36.19 325 GLU A O 1
ATOM 2407 N N . GLU A 1 326 ? 15.601 -30.511 4.436 1.00 36.62 326 GLU A N 1
ATOM 2408 C CA . GLU A 1 326 ? 14.554 -29.933 5.295 1.00 36.62 326 GLU A CA 1
ATOM 2409 C C . GLU A 1 326 ? 13.652 -29.013 4.436 1.00 36.62 326 GLU A C 1
ATOM 2411 O O . GLU A 1 326 ? 13.946 -27.856 4.156 1.00 36.62 326 GLU A O 1
ATOM 2416 N N . GLN A 1 327 ? 12.584 -29.632 3.916 1.00 42.28 327 GLN A N 1
ATOM 2417 C CA . GLN A 1 327 ? 11.378 -29.090 3.261 1.00 42.28 327 GLN A CA 1
ATOM 2418 C C . GLN A 1 327 ? 11.514 -27.928 2.253 1.00 42.28 327 GLN A C 1
ATOM 2420 O O . GLN A 1 327 ? 10.965 -26.840 2.428 1.00 42.28 327 GLN A O 1
ATOM 2425 N N . LYS A 1 328 ? 12.094 -28.222 1.082 1.00 47.47 328 LYS A N 1
ATOM 2426 C CA . LYS A 1 328 ? 11.840 -27.449 -0.145 1.00 47.47 328 LYS A CA 1
ATOM 2427 C C . LYS A 1 328 ? 10.444 -27.763 -0.714 1.00 47.47 328 LYS A C 1
ATOM 2429 O O . LYS A 1 328 ? 10.217 -28.853 -1.226 1.00 47.47 328 LYS A O 1
ATOM 2434 N N . GLY A 1 329 ? 9.545 -26.777 -0.650 1.00 64.06 329 GLY A N 1
ATOM 2435 C CA . GLY A 1 329 ? 8.459 -26.524 -1.609 1.00 64.06 329 GLY A CA 1
ATOM 2436 C C . GLY A 1 329 ? 7.504 -27.664 -1.968 1.00 64.06 329 GLY A C 1
ATOM 2437 O O . GLY A 1 329 ? 7.235 -27.839 -3.149 1.00 64.06 329 GLY A O 1
ATOM 2438 N N . CYS A 1 330 ? 6.981 -28.415 -1.000 1.00 78.31 330 CYS A N 1
ATOM 2439 C CA . CYS A 1 330 ? 5.925 -29.405 -1.237 1.00 78.31 330 CYS A CA 1
ATOM 2440 C C . CYS A 1 330 ? 4.519 -28.771 -1.284 1.00 78.31 330 CYS A C 1
ATOM 2442 O O . CYS A 1 330 ? 4.285 -27.701 -0.709 1.00 78.31 330 CYS A O 1
ATOM 2444 N N . THR A 1 331 ? 3.574 -29.426 -1.960 1.00 89.06 331 THR A N 1
ATOM 2445 C CA . THR A 1 331 ? 2.176 -28.982 -2.057 1.00 89.06 331 THR A CA 1
ATOM 2446 C C . THR A 1 331 ? 1.307 -29.577 -0.952 1.00 89.06 331 THR A C 1
ATOM 2448 O O . THR A 1 331 ? 1.581 -30.643 -0.404 1.00 89.06 331 THR A O 1
ATOM 2451 N N . LEU A 1 332 ? 0.256 -28.849 -0.589 1.00 90.56 332 LEU A N 1
ATOM 2452 C CA . LEU A 1 332 ? -0.753 -29.222 0.392 1.00 90.56 332 LEU A CA 1
ATOM 2453 C C . LEU A 1 332 ? -2.131 -29.215 -0.271 1.00 90.56 332 LEU A C 1
ATOM 2455 O O . LEU A 1 332 ? -2.462 -28.308 -1.042 1.00 90.56 332 LEU A O 1
ATOM 2459 N N . THR A 1 333 ? -2.961 -30.195 0.076 1.00 95.12 333 THR A N 1
ATOM 2460 C CA . THR A 1 333 ? -4.330 -30.288 -0.450 1.00 95.12 333 THR A CA 1
ATOM 2461 C C . THR A 1 333 ? -5.224 -29.106 -0.047 1.00 95.12 333 THR A C 1
ATOM 2463 O O . THR A 1 333 ? -5.007 -28.438 0.968 1.00 95.12 333 THR A O 1
ATOM 2466 N N . ILE A 1 334 ? -6.334 -28.921 -0.776 1.00 95.50 334 ILE A N 1
ATOM 2467 C CA . ILE A 1 334 ? -7.455 -28.053 -0.356 1.00 95.50 334 ILE A CA 1
ATOM 2468 C C . ILE A 1 334 ? -7.891 -28.359 1.083 1.00 95.50 334 ILE A C 1
ATOM 2470 O O . ILE A 1 334 ? -8.153 -27.443 1.863 1.00 95.50 334 ILE A O 1
ATOM 2474 N N . GLY A 1 335 ? -7.965 -29.646 1.445 1.00 91.69 335 GLY A N 1
ATOM 2475 C CA . GLY A 1 335 ? -8.398 -30.082 2.772 1.00 91.69 335 GLY A CA 1
ATOM 2476 C C . GLY A 1 335 ? -7.476 -29.586 3.884 1.00 91.69 335 GLY A C 1
ATOM 2477 O O . GLY A 1 335 ? -7.961 -29.182 4.940 1.00 91.69 335 GLY A O 1
ATOM 2478 N N . TYR A 1 336 ? -6.164 -29.548 3.641 1.00 91.88 336 TYR A N 1
ATOM 2479 C CA . TYR A 1 336 ? -5.224 -28.938 4.576 1.00 91.88 336 TYR A CA 1
ATOM 2480 C C . TYR A 1 336 ? -5.521 -27.446 4.738 1.00 91.88 336 TYR A C 1
ATOM 2482 O O . TYR A 1 336 ? -5.780 -26.997 5.855 1.00 91.88 336 TYR A O 1
ATOM 2490 N N . TRP A 1 337 ? -5.539 -26.693 3.635 1.00 93.44 337 TRP A N 1
ATOM 2491 C CA . TRP A 1 337 ? -5.715 -25.239 3.660 1.00 93.44 337 TRP A CA 1
ATOM 2492 C C . TRP A 1 337 ? -7.024 -24.818 4.336 1.00 93.44 337 TRP A C 1
ATOM 2494 O O . TRP A 1 337 ? -7.031 -23.898 5.152 1.00 93.44 337 TRP A O 1
ATOM 2504 N N . LYS A 1 338 ? -8.111 -25.553 4.085 1.00 91.75 338 LYS A N 1
ATOM 2505 C CA . LYS A 1 338 ? -9.425 -25.317 4.698 1.00 91.75 338 LYS A CA 1
ATOM 2506 C C . LYS A 1 338 ? -9.431 -25.545 6.215 1.00 91.75 338 LYS A C 1
ATOM 2508 O O . LYS A 1 338 ? -10.146 -24.849 6.929 1.00 91.75 338 LYS A O 1
ATOM 2513 N N . ASN A 1 339 ? -8.652 -26.512 6.705 1.00 84.50 339 ASN A N 1
ATOM 2514 C CA . ASN A 1 339 ? -8.628 -26.898 8.121 1.00 84.50 339 ASN A CA 1
ATOM 2515 C C . ASN A 1 339 ? -7.523 -26.197 8.937 1.00 84.50 339 ASN A C 1
ATOM 2517 O O . ASN A 1 339 ? -7.567 -26.231 10.163 1.00 84.50 339 ASN A O 1
ATOM 2521 N N . HIS A 1 340 ? -6.565 -25.532 8.285 1.00 80.81 340 HIS A N 1
ATOM 2522 C CA . HIS A 1 340 ? -5.438 -24.844 8.928 1.00 80.81 340 HIS A CA 1
ATOM 2523 C C . HIS A 1 340 ? -5.508 -23.329 8.701 1.00 80.81 340 HIS A C 1
ATOM 2525 O O . HIS A 1 340 ? -4.568 -22.712 8.198 1.00 80.81 340 HIS A O 1
ATOM 2531 N N . LEU A 1 341 ? -6.628 -22.708 9.088 1.00 75.31 341 LEU A N 1
ATOM 2532 C CA . LEU A 1 341 ? -6.902 -21.293 8.801 1.00 75.31 341 LEU A CA 1
ATOM 2533 C C . LEU A 1 341 ? -5.874 -20.315 9.393 1.00 75.31 341 LEU A C 1
ATOM 2535 O O . LEU A 1 341 ? -5.627 -19.275 8.792 1.00 75.31 341 LEU A O 1
ATOM 2539 N N . GLY A 1 342 ? -5.246 -20.655 10.524 1.00 57.72 342 GLY A N 1
ATOM 2540 C CA . GLY A 1 342 ? -4.169 -19.843 11.110 1.00 57.72 342 GLY A CA 1
ATOM 2541 C C . GLY A 1 342 ? -2.855 -19.890 10.322 1.00 57.72 342 GLY A C 1
ATOM 2542 O O . GLY A 1 342 ? -2.070 -18.955 10.385 1.00 57.72 342 GLY A O 1
ATOM 2543 N N . VAL A 1 343 ? -2.618 -20.958 9.553 1.00 62.81 343 VAL A N 1
ATOM 2544 C CA . VAL A 1 343 ? -1.495 -21.023 8.605 1.00 62.81 343 VAL A CA 1
ATOM 2545 C C . VAL A 1 343 ? -1.886 -20.325 7.307 1.00 62.81 343 VAL A C 1
ATOM 2547 O O . VAL A 1 343 ? -1.110 -19.550 6.762 1.00 62.81 343 VAL A O 1
ATOM 2550 N N . LEU A 1 344 ? -3.110 -20.559 6.830 1.00 78.25 344 LEU A N 1
ATOM 2551 C CA . LEU A 1 344 ? -3.650 -19.923 5.631 1.00 78.25 344 LEU A CA 1
ATOM 2552 C C . LEU A 1 344 ? -3.622 -18.393 5.726 1.00 78.25 344 LEU A C 1
ATOM 2554 O O . LEU A 1 344 ? -3.280 -17.744 4.740 1.00 78.25 344 LEU A O 1
ATOM 2558 N N . SER A 1 345 ? -3.953 -17.816 6.890 1.00 63.31 345 SER A N 1
ATOM 2559 C CA . SER A 1 345 ? -3.983 -16.360 7.089 1.00 63.31 345 SER A CA 1
ATOM 2560 C C . SER A 1 345 ? -2.653 -15.683 6.782 1.00 63.31 345 SER A C 1
ATOM 2562 O O . SER A 1 345 ? -2.659 -14.543 6.338 1.00 63.31 345 SER A O 1
ATOM 2564 N N . LEU A 1 346 ? -1.531 -16.389 6.966 1.00 60.00 346 LEU A N 1
ATOM 2565 C CA . LEU A 1 346 ? -0.186 -15.880 6.676 1.00 60.00 346 LEU A CA 1
ATOM 2566 C C . LEU A 1 346 ? 0.056 -15.648 5.178 1.00 60.00 346 LEU A C 1
ATOM 2568 O O . LEU A 1 346 ? 0.990 -14.945 4.809 1.00 60.00 346 LEU A O 1
ATOM 2572 N N . TYR A 1 347 ? -0.765 -16.256 4.320 1.00 67.12 347 TYR A N 1
ATOM 2573 C CA . TYR A 1 347 ? -0.628 -16.213 2.864 1.00 67.12 347 TYR A CA 1
ATOM 2574 C C . TYR A 1 347 ? -1.785 -15.478 2.181 1.00 67.12 347 TYR A C 1
ATOM 2576 O O . TYR A 1 347 ? -1.894 -15.505 0.952 1.00 67.12 347 TYR A O 1
ATOM 2584 N N . LEU A 1 348 ? -2.646 -14.830 2.963 1.00 59.97 348 LEU A N 1
ATOM 2585 C CA . LEU A 1 348 ? -3.657 -13.899 2.481 1.00 59.97 348 LEU A CA 1
ATOM 2586 C C . LEU A 1 348 ? -3.119 -12.455 2.495 1.00 59.97 348 LEU A C 1
ATOM 2588 O O . LEU A 1 348 ? -2.175 -12.169 3.232 1.00 59.97 348 LEU A O 1
ATOM 2592 N N . PRO A 1 349 ? -3.710 -11.542 1.702 1.00 74.19 349 PRO A N 1
ATOM 2593 C CA . PRO A 1 349 ? -4.839 -11.748 0.787 1.00 74.19 349 PRO A CA 1
ATOM 2594 C C . PRO A 1 349 ? -4.451 -12.466 -0.520 1.00 74.19 349 PRO A C 1
ATOM 2596 O O . PRO A 1 349 ? -3.278 -12.561 -0.881 1.00 74.19 349 PRO A O 1
ATOM 2599 N N . LYS A 1 350 ? -5.456 -12.981 -1.241 1.00 83.38 350 LYS A N 1
ATOM 2600 C CA . LYS A 1 350 ? -5.338 -13.508 -2.615 1.00 83.38 350 LYS A CA 1
ATOM 2601 C C . LYS A 1 350 ? -6.434 -12.938 -3.514 1.00 83.38 350 LYS A C 1
ATOM 2603 O O . LYS A 1 350 ? -7.470 -12.507 -3.024 1.00 83.38 350 LYS A O 1
ATOM 2608 N N . SER A 1 351 ? -6.230 -12.968 -4.827 1.00 86.19 351 SER A N 1
ATOM 2609 C CA . SER A 1 351 ? -7.276 -12.700 -5.825 1.00 86.19 351 SER A CA 1
ATOM 2610 C C . SER A 1 351 ? -7.525 -13.948 -6.666 1.00 86.19 351 SER A C 1
ATOM 2612 O O . SER A 1 351 ? -6.591 -14.696 -6.956 1.00 86.19 351 SER A O 1
ATOM 2614 N N . LEU A 1 352 ? -8.773 -14.180 -7.065 1.00 93.44 352 LEU A N 1
ATOM 2615 C CA . LEU A 1 352 ? -9.140 -15.160 -8.087 1.00 93.44 352 LEU A CA 1
ATOM 2616 C C . LEU A 1 352 ? -9.707 -14.387 -9.278 1.00 93.44 352 LEU A C 1
ATOM 2618 O O . LEU A 1 352 ? -10.890 -14.040 -9.290 1.00 93.44 352 LEU A O 1
ATOM 2622 N N . GLY A 1 353 ? -8.834 -14.055 -10.227 1.00 82.81 353 GLY A N 1
ATOM 2623 C CA . GLY A 1 353 ? -9.059 -13.021 -11.234 1.00 82.81 353 GLY A CA 1
ATOM 2624 C C . GLY A 1 353 ? -7.936 -11.976 -11.280 1.00 82.81 353 GLY A C 1
ATOM 2625 O O . GLY A 1 353 ? -7.071 -11.945 -10.403 1.00 82.81 353 GLY A O 1
ATOM 2626 N N . THR A 1 354 ? -7.954 -11.088 -12.279 1.00 70.75 354 THR A N 1
ATOM 2627 C CA . THR A 1 354 ? -6.967 -10.000 -12.424 1.00 70.75 354 THR A CA 1
ATOM 2628 C C . THR A 1 354 ? -7.333 -8.748 -11.624 1.00 70.75 354 THR A C 1
ATOM 2630 O O . THR A 1 354 ? -8.495 -8.519 -11.279 1.00 70.75 354 THR A O 1
ATOM 2633 N N . LEU A 1 355 ? -6.351 -7.869 -11.408 1.00 52.72 355 LEU A N 1
ATOM 2634 C CA . LEU A 1 355 ? -6.597 -6.494 -10.968 1.00 52.72 355 LEU A CA 1
ATOM 2635 C C . LEU A 1 355 ? -7.514 -5.780 -11.982 1.00 52.72 355 LEU A C 1
ATOM 2637 O O . LEU A 1 355 ? -7.333 -5.953 -13.185 1.00 52.72 355 LEU A O 1
ATOM 2641 N N . GLU A 1 356 ? -8.510 -5.032 -11.499 1.00 53.69 356 GLU A N 1
ATOM 2642 C CA . GLU A 1 356 ? -9.582 -4.375 -12.288 1.00 53.69 356 GLU A CA 1
ATOM 2643 C C . GLU A 1 356 ? -10.595 -5.311 -12.967 1.00 53.69 356 GLU A C 1
ATOM 2645 O O . GLU A 1 356 ? -11.559 -4.845 -13.579 1.00 53.69 356 GLU A O 1
ATOM 2650 N N . GLY A 1 357 ? -10.436 -6.630 -12.826 1.00 66.31 357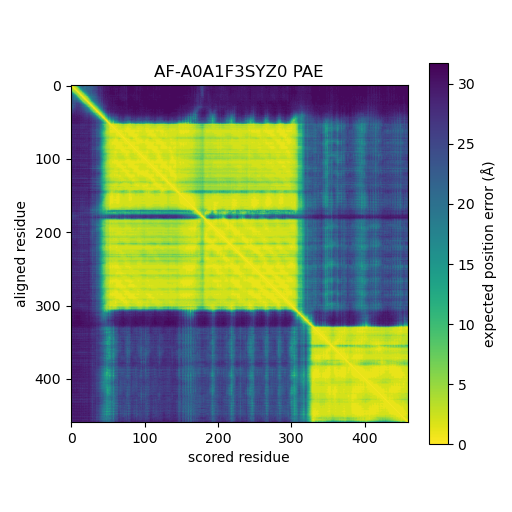 GLY A N 1
ATOM 2651 C CA . GLY A 1 357 ? -11.448 -7.571 -13.277 1.00 66.31 357 GLY A CA 1
ATOM 2652 C C . GLY A 1 357 ? -12.755 -7.343 -12.522 1.00 66.31 357 GLY A C 1
ATOM 2653 O O . GLY A 1 357 ? -12.830 -7.566 -11.316 1.00 66.31 357 GLY A O 1
ATOM 2654 N N . LEU A 1 358 ? -13.804 -6.920 -13.235 1.00 76.62 358 LEU A N 1
ATOM 2655 C CA . LEU A 1 358 ? -15.122 -6.622 -12.657 1.00 76.62 358 LEU A CA 1
ATOM 2656 C C . LEU A 1 358 ? -15.759 -7.827 -11.945 1.00 76.62 358 LEU A C 1
ATOM 2658 O O . LEU A 1 358 ? -16.710 -7.653 -11.184 1.00 76.62 358 LEU A O 1
ATOM 2662 N N . LYS A 1 359 ? -15.275 -9.044 -12.222 1.00 88.06 359 LYS A N 1
ATOM 2663 C CA . LYS A 1 359 ? -15.734 -10.285 -11.585 1.00 88.06 359 LYS A CA 1
ATOM 2664 C C . LYS A 1 359 ? -14.652 -11.026 -10.800 1.00 88.06 359 LYS A C 1
ATOM 2666 O O . LYS A 1 359 ? -14.941 -12.108 -10.283 1.00 88.06 359 LYS A O 1
ATOM 2671 N N . SER A 1 360 ? -13.459 -10.444 -10.674 1.00 87.75 360 SER A N 1
ATOM 2672 C CA . SER A 1 360 ? -12.404 -10.991 -9.824 1.00 87.75 360 SER A CA 1
ATOM 2673 C C . SER A 1 360 ? -12.907 -11.114 -8.390 1.00 87.75 360 SER A C 1
ATOM 2675 O O . SER A 1 360 ? -13.523 -10.189 -7.858 1.00 87.75 360 SER A O 1
ATOM 2677 N N . LEU A 1 361 ? -12.647 -12.257 -7.757 1.00 89.88 361 LEU A N 1
ATOM 2678 C CA . LEU A 1 361 ? -13.050 -12.503 -6.377 1.00 89.88 361 LEU A CA 1
ATOM 2679 C C . LEU A 1 361 ? -11.876 -12.198 -5.432 1.00 89.88 361 LEU A C 1
ATOM 2681 O O . LEU A 1 361 ? -10.915 -12.974 -5.403 1.00 89.88 361 LEU A O 1
ATOM 2685 N N . PRO A 1 362 ? -11.929 -11.103 -4.648 1.00 82.75 362 PRO A N 1
ATOM 2686 C CA . PRO A 1 362 ? -10.937 -10.849 -3.615 1.00 82.75 362 PRO A CA 1
ATOM 2687 C C . PRO A 1 362 ? -11.120 -11.833 -2.457 1.00 82.75 362 PRO A C 1
ATOM 2689 O O . PRO A 1 362 ? -12.187 -11.928 -1.855 1.00 82.75 362 PRO A O 1
ATOM 2692 N N . VAL A 1 363 ? -10.048 -12.534 -2.113 1.00 86.88 363 VAL A N 1
ATOM 2693 C CA . VAL A 1 363 ? -9.936 -13.431 -0.963 1.00 86.88 363 VAL A CA 1
ATOM 2694 C C . VAL A 1 363 ? -9.110 -12.715 0.104 1.00 86.88 363 VAL A C 1
ATOM 2696 O O . VAL A 1 363 ? -7.932 -13.001 0.309 1.00 86.88 363 VAL A O 1
ATOM 2699 N N . SER A 1 364 ? -9.718 -11.709 0.736 1.00 75.62 364 SER A N 1
ATOM 2700 C CA . SER A 1 364 ? -9.037 -10.807 1.678 1.00 75.62 364 SER A CA 1
ATOM 2701 C C . SER A 1 364 ? -9.016 -11.304 3.123 1.00 75.62 364 SER A C 1
ATOM 2703 O O . SER A 1 364 ? -8.220 -10.830 3.925 1.00 75.62 364 SER A O 1
ATOM 2705 N N . THR A 1 365 ? -9.871 -12.266 3.476 1.00 67.94 365 THR A N 1
ATOM 2706 C CA . THR A 1 365 ? -9.984 -12.776 4.848 1.00 67.94 365 THR A CA 1
ATOM 2707 C C . THR A 1 365 ? -9.971 -14.297 4.882 1.00 67.94 365 THR A C 1
ATOM 2709 O O . THR A 1 365 ? -10.311 -14.969 3.905 1.00 67.94 365 THR A O 1
ATOM 2712 N N . THR A 1 366 ? -9.617 -14.856 6.039 1.00 71.38 366 THR A N 1
ATOM 2713 C CA . THR A 1 366 ? -9.684 -16.304 6.283 1.00 71.38 366 THR A CA 1
ATOM 2714 C C . THR A 1 366 ? -11.089 -16.859 6.101 1.00 71.38 366 THR A C 1
ATOM 2716 O O . THR A 1 366 ? -11.226 -17.987 5.636 1.00 71.38 366 THR A O 1
ATOM 2719 N N . GLN A 1 367 ? -12.126 -16.071 6.409 1.00 80.56 367 GLN A N 1
ATOM 2720 C CA . GLN A 1 367 ? -13.514 -16.472 6.193 1.00 80.56 367 GLN A CA 1
ATOM 2721 C C . GLN A 1 367 ? -13.824 -16.610 4.701 1.00 80.56 367 GLN A C 1
ATOM 2723 O O . GLN A 1 367 ? -14.337 -17.641 4.281 1.00 80.56 367 GLN A O 1
ATOM 2728 N N . VAL A 1 368 ? -13.438 -15.622 3.886 1.00 82.62 368 VAL A N 1
ATOM 2729 C CA . VAL A 1 368 ? -13.625 -15.703 2.430 1.00 82.62 368 VAL A CA 1
ATOM 2730 C C . VAL A 1 368 ? -12.842 -16.884 1.852 1.00 82.62 368 VAL A C 1
ATOM 2732 O O . VAL A 1 368 ? -13.359 -17.622 1.017 1.00 82.62 368 VAL A O 1
ATOM 2735 N N . ALA A 1 369 ? -11.618 -17.124 2.329 1.00 87.00 369 ALA A N 1
ATOM 2736 C CA . ALA A 1 369 ? -10.831 -18.277 1.904 1.00 87.00 369 ALA A CA 1
ATOM 2737 C C . ALA A 1 369 ? -11.489 -19.612 2.287 1.00 87.00 369 ALA A C 1
ATOM 2739 O O . ALA A 1 369 ? -11.545 -20.523 1.462 1.00 87.00 369 ALA A O 1
ATOM 2740 N N . TYR A 1 370 ? -12.026 -19.726 3.505 1.00 89.38 370 TYR A N 1
ATOM 2741 C CA . TYR A 1 370 ? -12.778 -20.900 3.949 1.00 89.38 370 TYR A CA 1
ATOM 2742 C C . TYR A 1 370 ? -14.011 -21.148 3.070 1.00 89.38 370 TYR A C 1
ATOM 2744 O O . TYR A 1 370 ? -14.258 -22.282 2.661 1.00 89.38 370 TYR A O 1
ATOM 2752 N N . ASP A 1 371 ? -14.742 -20.086 2.734 1.00 91.94 371 ASP A N 1
ATOM 2753 C CA . ASP A 1 371 ? -15.940 -20.132 1.896 1.00 91.94 371 ASP A CA 1
ATOM 2754 C C . ASP A 1 371 ? -15.625 -20.556 0.452 1.00 91.94 371 ASP A C 1
ATOM 2756 O O . ASP A 1 371 ? -16.364 -21.347 -0.144 1.00 91.94 371 ASP A O 1
ATOM 2760 N N . VAL A 1 372 ? -14.500 -20.083 -0.098 1.00 97.38 372 VAL A N 1
ATOM 2761 C CA . VAL A 1 372 ? -13.986 -20.508 -1.408 1.00 97.38 372 VAL A CA 1
ATOM 2762 C C . VAL A 1 372 ? -13.576 -21.980 -1.390 1.00 97.38 372 VAL A C 1
ATOM 2764 O O . VAL A 1 372 ? -14.068 -22.757 -2.204 1.00 97.38 372 VAL A O 1
ATOM 2767 N N . LEU A 1 373 ? -12.713 -22.384 -0.450 1.00 96.81 373 LEU A N 1
ATOM 2768 C CA . LEU A 1 373 ? -12.242 -23.773 -0.324 1.00 96.81 373 LEU A CA 1
ATOM 2769 C C . LEU A 1 373 ? -13.375 -24.740 0.056 1.00 96.81 373 LEU A C 1
ATOM 2771 O O . LEU A 1 373 ? -13.240 -25.956 -0.075 1.00 96.81 373 LEU A O 1
ATOM 2775 N N . GLY A 1 374 ? -14.481 -24.208 0.575 1.00 92.62 374 GLY A N 1
ATOM 2776 C CA . GLY A 1 374 ? -15.673 -24.955 0.932 1.00 92.62 374 GLY A CA 1
ATOM 2777 C C . GLY A 1 374 ? -16.564 -25.339 -0.245 1.00 92.62 374 GLY A C 1
ATOM 2778 O O . GLY A 1 374 ? -17.326 -26.282 -0.088 1.00 92.62 374 GLY A O 1
ATOM 2779 N N . GLU A 1 375 ? -16.481 -24.650 -1.388 1.00 94.25 375 GLU A N 1
ATOM 2780 C CA . GLU A 1 375 ? -17.324 -24.886 -2.576 1.00 94.25 375 GLU A CA 1
ATOM 2781 C C . GLU A 1 375 ? -18.850 -24.846 -2.303 1.00 94.25 375 GLU A C 1
ATOM 2783 O O . GLU A 1 375 ? -19.644 -25.515 -2.973 1.00 94.25 375 GLU A O 1
ATOM 2788 N N . HIS A 1 376 ? -19.287 -24.077 -1.298 1.00 87.94 376 HIS A N 1
ATOM 2789 C CA . HIS A 1 376 ? -20.704 -23.985 -0.896 1.00 87.94 376 HIS A CA 1
ATOM 2790 C C . HIS A 1 376 ? -21.265 -22.557 -0.881 1.00 87.94 376 HIS A C 1
ATOM 2792 O O . HIS A 1 376 ? -22.482 -22.384 -0.841 1.00 87.94 376 HIS A O 1
ATOM 2798 N N . THR A 1 377 ? -20.396 -21.543 -0.917 1.00 88.81 377 THR A N 1
ATOM 2799 C CA . THR A 1 377 ? -20.799 -20.130 -0.839 1.00 88.81 377 THR A CA 1
ATOM 2800 C C . THR A 1 377 ? -20.862 -19.485 -2.223 1.00 88.81 377 THR A C 1
ATOM 2802 O O . THR A 1 377 ? -21.847 -18.841 -2.577 1.00 88.81 377 THR A O 1
ATOM 2805 N N . TYR A 1 378 ? -19.836 -19.695 -3.051 1.00 90.38 378 TYR A N 1
ATOM 2806 C CA . TYR A 1 378 ? -19.730 -19.116 -4.394 1.00 90.38 378 TYR A CA 1
ATOM 2807 C C . TYR A 1 378 ? -20.259 -20.078 -5.460 1.00 90.38 378 TYR A C 1
ATOM 2809 O O . TYR A 1 378 ? -19.518 -20.491 -6.349 1.00 90.38 378 TYR A O 1
ATOM 2817 N N . GLY A 1 379 ? -21.532 -20.466 -5.348 1.00 90.44 379 GLY A N 1
ATOM 2818 C CA . GLY A 1 379 ? -22.182 -21.472 -6.194 1.00 90.44 379 GLY A CA 1
ATOM 2819 C C . GLY A 1 379 ? -22.325 -22.832 -5.504 1.00 90.44 379 GLY A C 1
ATOM 2820 O O . GLY A 1 379 ? -22.190 -22.940 -4.289 1.00 90.44 379 GLY A O 1
ATOM 2821 N N . THR A 1 380 ? -22.641 -23.870 -6.280 1.00 89.56 380 THR A N 1
ATOM 2822 C CA . THR A 1 380 ? -22.756 -25.250 -5.782 1.00 89.56 380 THR A CA 1
ATOM 2823 C C . THR A 1 380 ?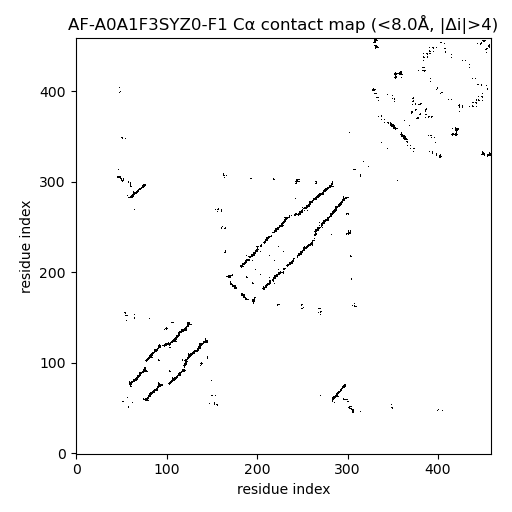 -21.512 -26.058 -6.136 1.00 89.56 380 THR A C 1
ATOM 2825 O O . THR A 1 380 ? -20.819 -25.749 -7.103 1.00 89.56 380 THR A O 1
ATOM 2828 N N . ALA A 1 381 ? -21.289 -27.171 -5.437 1.00 86.44 381 ALA A N 1
ATOM 2829 C CA . ALA A 1 381 ? -20.208 -28.112 -5.743 1.00 86.44 381 ALA A CA 1
ATOM 2830 C C . ALA A 1 381 ? -20.345 -28.800 -7.123 1.00 86.44 381 ALA A C 1
ATOM 2832 O O . ALA A 1 381 ? -19.487 -29.583 -7.519 1.00 86.44 381 ALA A O 1
ATOM 2833 N N . GLU A 1 382 ? -21.412 -28.543 -7.886 1.00 90.94 382 GLU A N 1
ATOM 2834 C CA . GLU A 1 382 ? -21.555 -29.001 -9.275 1.00 90.94 382 GLU A CA 1
ATOM 2835 C C . GLU A 1 382 ? -21.009 -27.981 -10.289 1.00 90.94 382 GLU A C 1
ATOM 2837 O O . GLU A 1 382 ? -20.677 -28.345 -11.417 1.00 90.94 382 GLU A O 1
ATOM 2842 N N . ASN A 1 383 ? -20.868 -26.716 -9.889 1.00 97.25 383 ASN A N 1
ATOM 2843 C CA . ASN A 1 383 ? -20.441 -25.615 -10.743 1.00 97.25 383 ASN A CA 1
ATOM 2844 C C . ASN A 1 383 ? -18.924 -25.661 -11.010 1.00 97.25 383 ASN A C 1
ATOM 2846 O O . ASN A 1 383 ? -18.111 -25.732 -10.088 1.00 97.25 383 ASN A O 1
ATOM 2850 N N . GLY A 1 384 ? -18.535 -25.614 -12.288 1.00 97.81 384 GLY A N 1
ATOM 2851 C CA . GLY A 1 384 ? -17.132 -25.713 -12.700 1.00 97.81 384 GLY A CA 1
ATOM 2852 C C . GLY A 1 384 ? -16.271 -24.528 -12.262 1.00 97.81 384 GLY A C 1
ATOM 2853 O O . GLY A 1 384 ? -15.123 -24.731 -11.875 1.00 97.81 384 GLY A O 1
ATOM 2854 N N . ILE A 1 385 ? -16.825 -23.310 -12.241 1.00 98.38 385 ILE A N 1
ATOM 2855 C CA . ILE A 1 385 ? -16.111 -22.120 -11.753 1.00 98.38 385 ILE A CA 1
ATOM 2856 C C . ILE A 1 385 ? -15.932 -22.185 -10.235 1.00 98.38 385 ILE A C 1
ATOM 2858 O O . ILE A 1 385 ? -14.865 -21.841 -9.737 1.00 98.38 385 ILE A O 1
ATOM 2862 N N . THR A 1 386 ? -16.928 -22.682 -9.498 1.00 98.31 386 THR A N 1
ATOM 2863 C CA . THR A 1 386 ? -16.811 -22.888 -8.045 1.00 98.31 386 THR A CA 1
ATOM 2864 C C . THR A 1 386 ? -15.647 -23.824 -7.709 1.00 98.31 386 THR A C 1
ATOM 2866 O O . THR A 1 386 ? -14.833 -23.504 -6.846 1.00 98.31 386 THR A O 1
ATOM 2869 N N . LYS A 1 387 ? -15.501 -24.930 -8.449 1.00 98.31 387 LYS A N 1
ATOM 2870 C CA . LYS A 1 387 ? -14.358 -25.849 -8.301 1.00 98.31 387 LYS A CA 1
ATOM 2871 C C . LYS A 1 387 ? -13.034 -25.213 -8.718 1.00 98.31 387 LYS A C 1
ATOM 2873 O O . LYS A 1 387 ? -12.007 -25.446 -8.082 1.00 98.31 387 LYS A O 1
ATOM 2878 N N . LEU A 1 388 ? -13.044 -24.422 -9.794 1.00 98.56 388 LEU A N 1
ATOM 2879 C CA . LEU A 1 388 ? -11.863 -23.689 -10.243 1.00 98.56 388 LEU A CA 1
ATOM 2880 C C . LEU A 1 388 ? -11.377 -22.727 -9.155 1.00 98.56 388 LEU A C 1
ATOM 2882 O O . LEU A 1 388 ? -10.184 -22.713 -8.873 1.00 98.56 388 LEU A O 1
ATOM 2886 N N . TYR A 1 389 ? -12.279 -21.981 -8.509 1.00 98.44 389 TYR A N 1
ATOM 2887 C CA . TYR A 1 389 ? -11.923 -21.082 -7.413 1.00 98.44 389 TYR A CA 1
ATOM 2888 C C . TYR A 1 389 ? -11.196 -21.808 -6.281 1.00 98.44 389 TYR A C 1
ATOM 2890 O O . TYR A 1 389 ? -10.127 -21.364 -5.866 1.00 98.44 389 TYR A O 1
ATOM 2898 N N . ALA A 1 390 ? -11.740 -22.931 -5.807 1.00 98.25 390 ALA A N 1
ATOM 2899 C CA . ALA A 1 390 ? -11.142 -23.685 -4.710 1.00 98.25 390 ALA A CA 1
ATOM 2900 C C . ALA A 1 390 ? -9.744 -24.215 -5.069 1.00 98.25 390 ALA A C 1
ATOM 2902 O O . ALA A 1 390 ? -8.793 -24.044 -4.303 1.00 98.25 390 ALA A O 1
ATOM 2903 N N . GLN A 1 391 ? -9.602 -24.808 -6.257 1.00 98.50 391 GLN A N 1
ATOM 2904 C CA . GLN A 1 391 ? -8.337 -25.394 -6.700 1.00 98.50 391 GLN A CA 1
ATOM 2905 C C . GLN A 1 391 ? -7.274 -24.342 -7.013 1.00 98.50 391 GLN A C 1
ATOM 2907 O O . GLN A 1 391 ? -6.120 -24.498 -6.608 1.00 98.50 391 GLN A O 1
ATOM 2912 N N . LEU A 1 392 ? -7.658 -23.245 -7.670 1.00 98.38 392 LEU A N 1
ATOM 2913 C CA . LEU A 1 392 ? -6.760 -22.128 -7.948 1.00 98.38 392 LEU A CA 1
ATOM 2914 C C . LEU A 1 392 ? -6.305 -21.448 -6.653 1.00 98.38 392 LEU A C 1
ATOM 2916 O O . LEU A 1 392 ? -5.123 -21.139 -6.516 1.00 98.38 392 LEU A O 1
ATOM 2920 N N . LEU A 1 393 ? -7.202 -21.257 -5.677 1.00 98.12 393 LEU A N 1
ATOM 2921 C CA . LEU A 1 393 ? -6.827 -20.684 -4.384 1.00 98.12 393 LEU A CA 1
ATOM 2922 C C . LEU A 1 393 ? -5.793 -21.560 -3.669 1.00 98.12 393 LEU A C 1
ATOM 2924 O O . LEU A 1 393 ? -4.754 -21.050 -3.256 1.00 98.12 393 LEU A O 1
ATOM 2928 N N . ALA A 1 394 ? -6.030 -22.870 -3.564 1.00 97.69 394 ALA A N 1
ATOM 2929 C CA . ALA A 1 394 ? -5.065 -23.785 -2.953 1.00 97.69 394 ALA A CA 1
ATOM 2930 C C . ALA A 1 394 ? -3.723 -23.809 -3.703 1.00 97.69 394 ALA A C 1
ATOM 2932 O O . ALA A 1 394 ? -2.673 -23.799 -3.061 1.00 97.69 394 ALA A O 1
ATOM 2933 N N . ALA A 1 395 ? -3.738 -23.735 -5.038 1.00 95.56 395 ALA A N 1
ATOM 2934 C CA . ALA A 1 395 ? -2.517 -23.656 -5.834 1.00 95.56 395 ALA A CA 1
ATOM 2935 C C . ALA A 1 395 ? -1.732 -22.374 -5.521 1.00 95.56 395 ALA A C 1
ATOM 2937 O O . ALA A 1 395 ? -0.545 -22.440 -5.205 1.00 95.56 395 ALA A O 1
ATOM 2938 N N . LYS A 1 396 ? -2.398 -21.212 -5.493 1.00 90.50 396 LYS A N 1
ATOM 2939 C CA . LYS A 1 396 ? -1.776 -19.929 -5.125 1.00 90.50 396 LYS A CA 1
ATOM 2940 C C . LYS A 1 396 ? -1.238 -19.919 -3.689 1.00 90.50 396 LYS A C 1
ATOM 2942 O O . LYS A 1 396 ? -0.192 -19.317 -3.437 1.00 90.50 396 LYS A O 1
ATOM 2947 N N . LEU A 1 397 ? -1.917 -20.581 -2.749 1.00 87.19 397 LEU A N 1
ATOM 2948 C CA . LEU A 1 397 ? -1.448 -20.738 -1.366 1.00 87.19 397 LEU A CA 1
ATOM 2949 C C . LEU A 1 397 ? -0.206 -21.638 -1.290 1.00 87.19 397 LEU A C 1
ATOM 2951 O O . LEU A 1 397 ? 0.762 -21.275 -0.629 1.00 87.19 397 LEU A O 1
ATOM 2955 N N . ASN A 1 398 ? -0.186 -22.755 -2.022 1.00 87.06 398 ASN A N 1
ATOM 2956 C CA . ASN A 1 398 ? 0.986 -23.628 -2.138 1.00 87.06 398 ASN A CA 1
ATOM 2957 C C . ASN A 1 398 ? 2.196 -22.883 -2.701 1.00 87.06 398 ASN A C 1
ATOM 2959 O O . ASN A 1 398 ? 3.284 -22.958 -2.130 1.00 87.06 398 ASN A O 1
ATOM 2963 N N . VAL A 1 399 ? 1.997 -22.106 -3.766 1.00 79.31 399 VAL A N 1
ATOM 2964 C CA . VAL A 1 399 ? 3.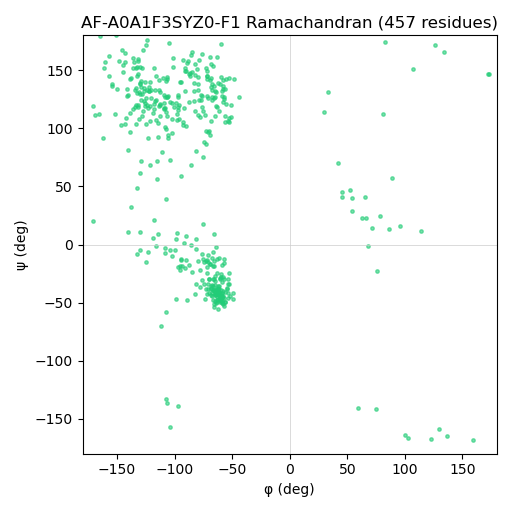052 -21.269 -4.351 1.00 79.31 399 VAL A CA 1
ATOM 2965 C C . VAL A 1 399 ? 3.543 -20.225 -3.349 1.00 79.31 399 VAL A C 1
ATOM 2967 O O . VAL A 1 399 ? 4.745 -20.067 -3.160 1.00 79.31 399 VAL A O 1
ATOM 2970 N N . SER A 1 400 ? 2.629 -19.587 -2.614 1.00 75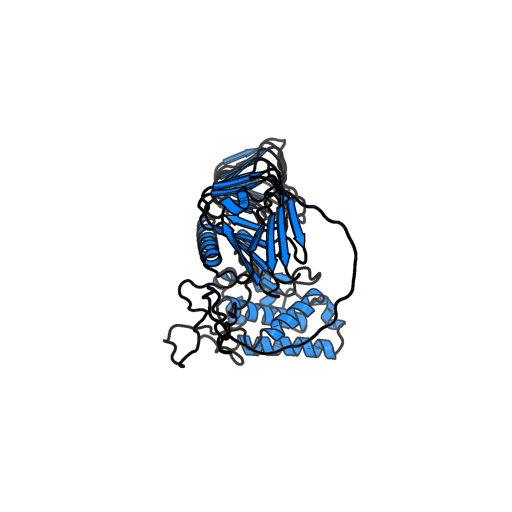.44 400 SER A N 1
ATOM 2971 C CA . SER A 1 400 ? 2.988 -18.607 -1.575 1.00 75.44 400 SER A CA 1
ATOM 2972 C C . SER A 1 400 ? 3.733 -19.227 -0.390 1.00 75.44 400 SER A C 1
ATOM 2974 O O . SER A 1 400 ? 4.566 -18.566 0.221 1.00 75.44 400 SER A O 1
ATOM 2976 N N . LYS A 1 401 ? 3.464 -20.500 -0.079 1.00 73.88 401 LYS A N 1
ATOM 2977 C CA . LYS A 1 401 ? 4.204 -21.283 0.920 1.00 73.88 401 LYS A CA 1
ATOM 2978 C C . LYS A 1 401 ? 5.594 -21.710 0.424 1.00 73.88 401 LYS A C 1
ATOM 2980 O O . LYS A 1 401 ? 6.424 -22.113 1.233 1.00 73.88 401 LYS A O 1
ATOM 2985 N N . GLY A 1 402 ? 5.861 -21.615 -0.879 1.00 62.50 402 GLY A N 1
ATOM 2986 C CA . GLY A 1 402 ? 7.161 -21.917 -1.481 1.00 62.50 402 GLY A CA 1
ATOM 2987 C C . GLY A 1 402 ? 7.180 -23.128 -2.416 1.00 62.50 402 GLY A C 1
ATOM 2988 O O . GLY A 1 402 ? 8.263 -23.581 -2.783 1.00 62.50 402 GLY A O 1
ATOM 2989 N N . ALA A 1 403 ? 6.025 -23.677 -2.809 1.00 74.19 403 ALA A N 1
ATOM 2990 C CA . ALA A 1 403 ? 5.963 -24.669 -3.883 1.00 74.19 403 ALA A CA 1
ATOM 2991 C C . ALA A 1 403 ? 6.296 -24.013 -5.237 1.00 74.19 403 ALA A C 1
ATOM 2993 O O . ALA A 1 403 ? 5.802 -22.931 -5.545 1.00 74.19 403 ALA A O 1
ATOM 2994 N N . SER A 1 404 ? 7.120 -24.661 -6.066 1.00 75.62 404 SER A N 1
ATOM 2995 C CA . SER A 1 404 ? 7.398 -24.158 -7.420 1.00 75.62 404 SER A CA 1
ATOM 2996 C C . SER A 1 404 ? 6.134 -24.194 -8.282 1.00 75.62 404 SER A C 1
ATOM 2998 O O . SER A 1 404 ? 5.473 -25.224 -8.360 1.00 75.62 404 SER A O 1
ATOM 3000 N N . ASP A 1 405 ? 5.841 -23.099 -8.978 1.00 75.12 405 ASP A N 1
ATOM 3001 C CA . ASP A 1 405 ? 4.688 -22.936 -9.870 1.00 75.12 405 ASP A CA 1
ATOM 3002 C C . ASP A 1 405 ? 4.978 -23.299 -11.334 1.00 75.12 405 ASP A C 1
ATOM 3004 O O . ASP A 1 405 ? 4.093 -23.194 -12.180 1.00 75.12 405 ASP A O 1
ATOM 3008 N N . SER A 1 406 ? 6.196 -23.741 -11.656 1.00 75.31 406 SER A N 1
ATOM 3009 C CA . SER A 1 406 ? 6.652 -23.952 -13.041 1.00 75.31 406 SER A CA 1
ATOM 3010 C C . SER A 1 406 ? 5.738 -24.854 -13.885 1.00 75.31 406 SER A C 1
ATOM 3012 O O . SER A 1 406 ? 5.641 -24.668 -15.095 1.00 75.31 406 SER A O 1
ATOM 3014 N N . SER A 1 407 ? 5.036 -25.801 -13.256 1.00 76.12 407 SER A N 1
ATOM 3015 C CA . SER A 1 407 ? 4.063 -26.700 -13.894 1.00 76.12 407 SER A CA 1
ATOM 3016 C C . SER A 1 407 ? 2.681 -26.087 -14.143 1.00 76.12 407 SER A C 1
ATOM 3018 O O . SER A 1 407 ? 1.877 -26.690 -14.848 1.00 76.12 407 SER A O 1
ATOM 3020 N N . ILE A 1 408 ? 2.368 -24.947 -13.523 1.00 86.81 408 ILE A N 1
ATOM 3021 C CA . ILE A 1 408 ? 1.021 -24.359 -13.515 1.00 86.81 408 ILE A CA 1
ATOM 3022 C C . ILE A 1 408 ? 0.979 -22.860 -13.837 1.00 86.81 408 ILE A C 1
ATOM 3024 O O . ILE A 1 408 ? -0.115 -22.335 -14.018 1.00 86.81 408 ILE A O 1
ATOM 3028 N N . ALA A 1 409 ? 2.118 -22.166 -13.927 1.00 69.12 409 ALA A N 1
ATOM 3029 C CA . ALA A 1 409 ? 2.185 -20.706 -14.048 1.00 69.12 409 ALA A CA 1
ATOM 3030 C C . ALA A 1 409 ? 1.342 -20.145 -15.213 1.00 69.12 409 ALA A C 1
ATOM 3032 O O . ALA A 1 409 ? 0.560 -19.214 -15.023 1.00 69.12 409 ALA A O 1
ATOM 3033 N N . GLU A 1 410 ? 1.427 -20.750 -16.403 1.00 73.00 410 GLU A N 1
ATOM 3034 C CA . GLU A 1 410 ? 0.623 -20.334 -17.565 1.00 73.00 410 GLU A CA 1
ATOM 3035 C C . GLU A 1 410 ? -0.879 -20.557 -17.346 1.00 73.00 410 GLU A C 1
ATOM 3037 O O . GLU A 1 410 ? -1.701 -19.709 -17.698 1.00 73.00 410 GLU A O 1
ATOM 3042 N N . ALA A 1 411 ? -1.247 -21.677 -16.721 1.00 83.62 411 ALA A N 1
ATOM 3043 C CA . ALA A 1 411 ? -2.637 -21.983 -16.417 1.00 83.62 411 ALA A CA 1
ATOM 3044 C C . ALA A 1 411 ? -3.209 -21.045 -15.349 1.00 83.62 411 ALA A C 1
ATOM 3046 O O . ALA A 1 411 ? -4.365 -20.648 -15.462 1.00 83.62 411 ALA A O 1
ATOM 3047 N N . VAL A 1 412 ? -2.413 -20.658 -14.343 1.00 82.19 412 VAL A N 1
ATOM 3048 C CA . VAL A 1 412 ? -2.798 -19.654 -13.336 1.00 82.19 412 VAL A CA 1
ATOM 3049 C C . VAL A 1 412 ? -3.131 -18.331 -14.022 1.00 82.19 412 VAL A C 1
ATOM 3051 O O . VAL A 1 412 ? -4.226 -17.812 -13.822 1.00 82.19 412 VAL A O 1
ATOM 3054 N N . LEU A 1 413 ? -2.250 -17.839 -14.902 1.00 76.75 413 LEU A N 1
ATOM 3055 C CA . LEU A 1 413 ? -2.480 -16.602 -15.659 1.00 76.75 413 LEU A CA 1
ATOM 3056 C C . LEU A 1 413 ? -3.750 -16.673 -16.521 1.00 76.75 413 LEU A C 1
ATOM 3058 O O . LEU A 1 413 ? -4.543 -15.731 -16.536 1.00 76.75 413 LEU A O 1
ATOM 3062 N N . ALA A 1 414 ? -3.965 -17.789 -17.222 1.00 79.00 414 ALA 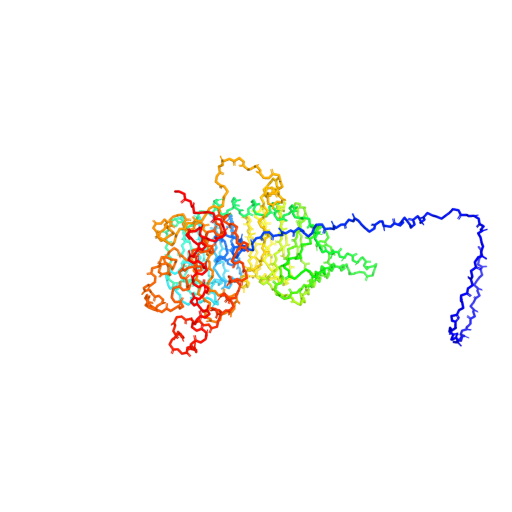A N 1
ATOM 3063 C CA . ALA A 1 414 ? -5.141 -17.976 -18.068 1.00 79.00 414 ALA A CA 1
ATOM 3064 C C . ALA A 1 414 ? -6.444 -18.061 -17.252 1.00 79.00 414 ALA A C 1
ATOM 3066 O O . ALA A 1 414 ? -7.445 -17.436 -17.613 1.00 79.00 414 ALA A O 1
ATOM 3067 N N . ALA A 1 415 ? -6.420 -18.781 -16.127 1.00 92.06 415 ALA A N 1
ATOM 3068 C CA . ALA A 1 415 ? -7.552 -18.884 -15.216 1.00 92.06 415 ALA A CA 1
ATOM 3069 C C . ALA A 1 415 ? -7.885 -17.527 -14.573 1.00 92.06 415 ALA A C 1
ATOM 3071 O O . ALA A 1 415 ? -9.055 -17.153 -14.527 1.00 92.06 415 ALA A O 1
ATOM 3072 N N . ASP A 1 416 ? -6.889 -16.750 -14.144 1.00 89.25 416 ASP A N 1
ATOM 3073 C CA . ASP A 1 416 ? -7.111 -15.401 -13.611 1.00 89.25 416 ASP A CA 1
ATOM 3074 C C . ASP A 1 416 ? -7.673 -14.446 -14.672 1.00 89.25 416 ASP A C 1
ATOM 3076 O O . ASP A 1 416 ? -8.631 -13.719 -14.408 1.00 89.25 416 ASP A O 1
ATOM 3080 N N . ALA A 1 417 ? -7.152 -14.470 -15.901 1.00 82.19 417 ALA A N 1
ATOM 3081 C CA . ALA A 1 417 ? -7.706 -13.669 -16.995 1.00 82.19 417 ALA A CA 1
ATOM 3082 C C . ALA A 1 417 ? -9.178 -14.022 -17.282 1.00 82.19 417 ALA A C 1
ATOM 3084 O O . ALA A 1 417 ? -10.007 -13.139 -17.519 1.00 82.19 417 ALA A O 1
ATOM 3085 N N . PHE A 1 418 ? -9.532 -15.307 -17.214 1.00 96.94 418 PHE A N 1
ATOM 3086 C CA . PHE A 1 418 ? -10.914 -15.758 -17.350 1.00 96.94 418 PHE A CA 1
ATOM 3087 C C . PHE A 1 418 ? -11.803 -15.252 -16.200 1.00 96.94 418 PHE A C 1
ATOM 3089 O O . PHE A 1 418 ? -12.868 -14.672 -16.445 1.00 96.94 418 PHE A O 1
ATOM 3096 N N . LEU A 1 419 ? -11.345 -15.411 -14.955 1.00 96.88 419 LEU A N 1
ATOM 3097 C CA . LEU A 1 419 ? -12.072 -15.015 -13.745 1.00 96.88 419 LEU A CA 1
ATOM 3098 C C . LEU A 1 419 ? -12.192 -13.493 -13.571 1.00 96.88 419 LEU A C 1
ATOM 3100 O O . LEU A 1 419 ? -13.088 -13.024 -12.875 1.00 96.88 419 LEU A O 1
ATOM 3104 N N . ALA A 1 420 ? -11.379 -12.703 -14.275 1.00 87.31 420 ALA A N 1
ATOM 3105 C CA . ALA A 1 420 ? -11.540 -11.252 -14.336 1.00 87.31 420 ALA A CA 1
ATOM 3106 C C . ALA A 1 420 ? -12.898 -10.812 -14.917 1.00 87.31 420 ALA A C 1
ATOM 3108 O O . ALA A 1 420 ? -13.408 -9.739 -14.586 1.00 87.31 420 ALA A O 1
ATOM 3109 N N . SER A 1 421 ? -13.496 -11.635 -15.787 1.00 90.31 421 SER A N 1
ATOM 3110 C CA . SER A 1 421 ? -14.732 -11.320 -16.524 1.00 90.31 421 SER A CA 1
ATOM 3111 C C . SER A 1 421 ? -15.873 -12.327 -16.314 1.00 90.31 421 SER A C 1
ATOM 3113 O O . SER A 1 421 ? -17.011 -12.063 -16.726 1.00 90.31 421 SER A O 1
ATOM 3115 N N . HIS A 1 422 ? -15.611 -13.439 -15.621 1.00 97.25 422 HIS A N 1
ATOM 3116 C CA . HIS A 1 422 ? -16.571 -14.510 -15.346 1.00 97.25 422 HIS A CA 1
ATOM 3117 C C . HIS A 1 422 ? -16.593 -14.867 -13.860 1.00 97.25 422 HIS A C 1
ATOM 3119 O O . HIS A 1 422 ? -15.551 -14.979 -13.224 1.00 97.25 422 HIS A O 1
ATOM 3125 N N . SER A 1 423 ? -17.787 -15.097 -13.318 1.00 96.81 423 SER A N 1
ATOM 3126 C CA . SER A 1 423 ? -17.968 -15.631 -11.969 1.00 96.81 423 SER A CA 1
ATOM 3127 C C . SER A 1 423 ? -18.813 -16.897 -11.983 1.00 96.81 423 SER A C 1
ATOM 3129 O O . SER A 1 423 ? -19.355 -17.305 -13.012 1.00 96.81 423 SER A O 1
ATOM 3131 N N . TYR A 1 424 ? -18.972 -17.525 -10.819 1.00 96.62 424 TYR A N 1
ATOM 3132 C CA . TYR A 1 424 ? -19.812 -18.715 -10.657 1.00 96.62 424 TYR A CA 1
ATOM 3133 C C . TYR A 1 424 ? -21.252 -18.528 -11.179 1.00 96.62 424 TYR A C 1
ATOM 3135 O O . TYR A 1 424 ? -21.884 -19.503 -11.585 1.00 96.62 424 TYR A O 1
ATOM 3143 N N . LEU A 1 425 ? -21.757 -17.290 -11.243 1.00 95.75 425 LEU A N 1
ATOM 3144 C CA . LEU A 1 425 ? -23.075 -16.953 -11.796 1.00 95.75 425 LEU A CA 1
ATOM 3145 C C . LEU A 1 425 ? -23.171 -17.138 -13.321 1.00 95.75 425 LEU A C 1
ATOM 3147 O O . LEU A 1 425 ? -24.274 -17.193 -13.870 1.00 95.75 425 LEU A O 1
ATOM 3151 N N . ASP A 1 426 ? -22.037 -17.227 -14.014 1.00 97.44 426 ASP A N 1
ATOM 3152 C CA . ASP A 1 426 ? -21.978 -17.344 -15.469 1.00 97.44 426 ASP A CA 1
ATOM 3153 C C . ASP A 1 426 ? -21.877 -18.791 -15.955 1.00 97.44 426 ASP A C 1
ATOM 3155 O O . ASP A 1 426 ? -22.121 -19.034 -17.133 1.00 97.44 426 ASP A O 1
ATOM 3159 N N . TRP A 1 427 ? -21.579 -19.759 -15.078 1.00 97.06 427 TRP A N 1
ATOM 3160 C CA . TRP A 1 427 ? -21.283 -21.150 -15.458 1.00 97.06 427 TRP A CA 1
ATOM 3161 C C . TRP A 1 427 ? -22.313 -21.766 -16.415 1.00 97.06 427 TRP A C 1
ATOM 3163 O O . TRP A 1 427 ? -21.947 -22.334 -17.443 1.00 97.06 427 TRP A O 1
ATOM 3173 N N . GLY A 1 428 ? -23.607 -21.604 -16.120 1.00 95.81 428 GLY A N 1
ATOM 3174 C CA . GLY A 1 428 ? -24.697 -22.143 -16.943 1.00 95.81 428 GLY A CA 1
ATOM 3175 C C . GLY A 1 428 ? -24.898 -21.442 -18.293 1.00 95.81 428 GLY A C 1
ATOM 3176 O O . GLY A 1 428 ? -25.690 -21.915 -19.101 1.00 95.81 428 GLY A O 1
ATOM 3177 N N . LYS A 1 429 ? -24.215 -20.317 -18.536 1.00 96.75 429 LYS A N 1
ATOM 3178 C CA . LYS A 1 429 ? -24.274 -19.534 -19.781 1.00 96.75 429 LYS A CA 1
ATOM 3179 C C . LYS A 1 429 ? -23.058 -19.762 -20.680 1.00 96.75 429 LYS A C 1
ATOM 3181 O O . LYS A 1 429 ? -23.044 -19.270 -21.805 1.00 96.75 429 LYS A O 1
ATOM 3186 N N . LEU A 1 430 ? -22.032 -20.451 -20.181 1.00 97.12 430 LEU A N 1
ATOM 3187 C CA . LEU A 1 430 ? -20.822 -20.744 -20.940 1.00 97.12 430 LEU A CA 1
ATOM 3188 C C . LEU A 1 430 ? -21.099 -21.795 -22.014 1.00 97.12 430 LEU A C 1
ATOM 3190 O O . LEU A 1 430 ? -21.929 -22.686 -21.825 1.00 97.12 430 LEU A O 1
ATOM 3194 N N . SER A 1 431 ? -20.368 -21.713 -23.126 1.00 98.06 431 SER A N 1
ATOM 3195 C CA . SER A 1 431 ? -20.399 -22.776 -24.126 1.00 98.06 431 SER A CA 1
ATOM 3196 C C . SER A 1 431 ? -19.745 -24.053 -23.575 1.00 98.06 431 SER A C 1
ATOM 3198 O O . SER A 1 431 ? -18.887 -23.961 -22.688 1.00 98.06 431 SER A O 1
ATOM 3200 N N . PRO A 1 432 ? -20.099 -25.241 -24.096 1.00 97.81 432 PRO A N 1
ATOM 3201 C CA . PRO A 1 432 ? -19.473 -26.500 -23.691 1.00 97.81 432 PRO A CA 1
ATOM 3202 C C . PRO A 1 432 ? -17.941 -26.486 -23.795 1.00 97.81 432 PRO A C 1
ATOM 3204 O O . PRO A 1 432 ? -17.263 -27.075 -22.960 1.00 97.81 432 PRO A O 1
ATOM 3207 N N . GLU A 1 433 ? -17.388 -25.775 -24.779 1.00 97.62 433 GLU A N 1
ATOM 3208 C CA . GLU A 1 433 ? -15.942 -25.645 -24.988 1.00 97.62 433 GLU A CA 1
ATOM 3209 C C . GLU A 1 433 ? -15.282 -24.842 -23.860 1.00 97.62 433 GLU A C 1
ATOM 3211 O O . GLU A 1 433 ? -14.262 -25.257 -23.314 1.00 97.62 433 GLU A O 1
ATOM 3216 N N . ILE A 1 434 ? -15.888 -23.722 -23.452 1.00 97.56 434 ILE A N 1
ATOM 3217 C CA . ILE A 1 434 ? -15.378 -22.919 -22.330 1.00 97.56 434 ILE A CA 1
ATOM 3218 C C . ILE A 1 434 ? -15.548 -23.682 -21.011 1.00 97.56 434 ILE A C 1
ATOM 3220 O O . ILE A 1 434 ? -14.660 -23.655 -20.160 1.00 97.56 434 ILE A O 1
ATOM 3224 N N . GLN A 1 435 ? -16.663 -24.400 -20.840 1.00 98.25 435 GLN A N 1
ATOM 3225 C CA . GLN A 1 435 ? -16.863 -25.259 -19.674 1.00 98.25 435 GLN A CA 1
ATOM 3226 C C . GLN A 1 435 ? -15.777 -26.338 -19.574 1.00 98.25 435 GLN A C 1
ATOM 3228 O O . GLN A 1 435 ? -15.242 -26.559 -18.488 1.00 98.25 435 GLN A O 1
ATOM 3233 N N . ALA A 1 436 ? -15.414 -26.970 -20.693 1.00 98.12 436 ALA A N 1
ATOM 3234 C CA . ALA A 1 436 ? -14.322 -27.936 -20.739 1.00 98.12 436 ALA A CA 1
ATOM 3235 C C . ALA A 1 436 ? -12.984 -27.296 -20.333 1.00 98.12 436 ALA A C 1
ATOM 3237 O O . ALA A 1 436 ? -12.314 -27.825 -19.450 1.00 98.12 436 ALA A O 1
ATOM 3238 N N . GLN A 1 437 ? -12.653 -26.114 -20.866 1.00 98.00 437 GLN A N 1
ATOM 3239 C CA . GLN A 1 437 ? -11.414 -25.402 -20.526 1.00 98.00 437 GLN A CA 1
ATOM 3240 C C . GLN A 1 437 ? -11.300 -25.073 -19.026 1.00 98.00 437 GLN A C 1
ATOM 3242 O O . GLN A 1 437 ? -10.240 -25.243 -18.422 1.00 98.00 437 GLN A O 1
ATOM 3247 N N . VAL A 1 438 ? -12.397 -24.633 -18.402 1.00 98.50 438 VAL A N 1
ATOM 3248 C CA . VAL A 1 438 ? -12.453 -24.362 -16.955 1.00 98.50 438 VAL A CA 1
ATOM 3249 C C . VAL A 1 438 ? -12.201 -25.637 -16.146 1.00 98.50 438 VAL A C 1
ATOM 3251 O O . VAL A 1 438 ? -11.476 -25.610 -15.149 1.00 98.50 438 VAL A O 1
ATOM 3254 N N . LEU A 1 439 ? -12.780 -26.763 -16.572 1.00 98.38 439 LEU A N 1
ATOM 3255 C CA . LEU A 1 439 ? -12.589 -28.056 -15.914 1.00 98.38 439 LEU A CA 1
ATOM 3256 C C . LEU A 1 439 ? -11.174 -28.615 -16.118 1.00 98.38 439 LEU A C 1
ATOM 3258 O O . LEU A 1 439 ? -10.664 -29.292 -15.224 1.00 98.38 439 LEU A O 1
ATOM 3262 N N . GLU A 1 440 ? -10.517 -28.305 -17.234 1.00 98.38 440 GLU A N 1
ATOM 3263 C CA . GLU A 1 440 ? -9.103 -28.619 -17.453 1.00 98.38 440 GLU A CA 1
ATOM 3264 C C . GLU A 1 440 ? -8.201 -27.866 -16.470 1.00 98.38 440 GLU A C 1
ATOM 3266 O O . GLU A 1 440 ? -7.414 -28.505 -15.774 1.00 98.38 440 GLU A O 1
ATOM 3271 N N . TRP A 1 441 ? -8.358 -26.543 -16.321 1.00 98.38 441 TRP A N 1
ATOM 3272 C CA . TRP A 1 441 ? -7.593 -25.776 -15.324 1.00 98.38 441 TRP A CA 1
ATOM 3273 C C . TRP A 1 441 ? -7.852 -26.272 -13.906 1.00 98.38 441 TRP A C 1
ATOM 3275 O O . TRP A 1 441 ? -6.913 -26.512 -13.150 1.00 98.38 441 TRP A O 1
ATOM 3285 N N . LYS A 1 442 ? -9.126 -26.508 -13.562 1.00 98.19 442 LYS A N 1
ATOM 3286 C CA . LYS A 1 442 ? -9.509 -27.112 -12.281 1.00 98.19 442 LYS A CA 1
ATOM 3287 C C . LYS A 1 442 ? -8.750 -28.414 -12.036 1.00 98.19 442 LYS A C 1
ATOM 3289 O O . LYS A 1 442 ? -8.319 -28.658 -10.914 1.00 98.19 442 LYS A O 1
ATOM 3294 N N . THR A 1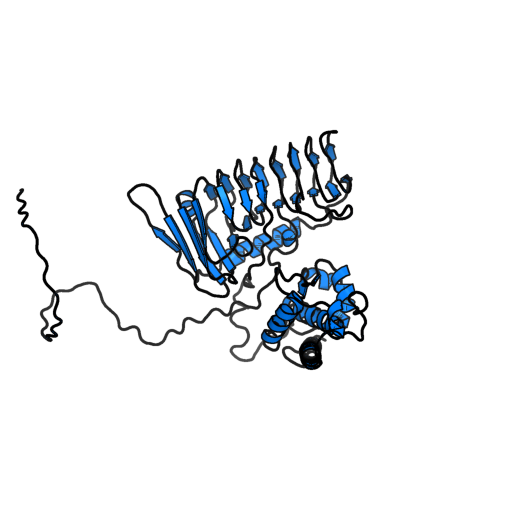 443 ? -8.649 -29.273 -13.050 1.00 98.38 443 THR A N 1
ATOM 3295 C 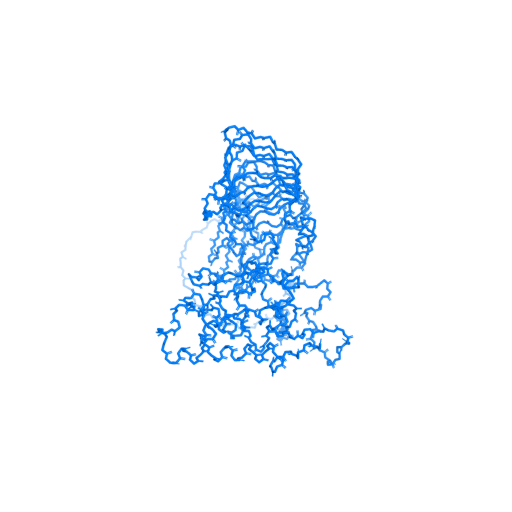CA . THR A 1 443 ? -8.027 -30.601 -12.933 1.00 98.38 443 THR A CA 1
ATOM 3296 C C . THR A 1 443 ? -6.517 -30.479 -12.790 1.00 98.38 443 THR A C 1
ATOM 3298 O O . THR A 1 443 ? -5.945 -31.110 -11.910 1.00 98.38 443 THR A O 1
ATOM 3301 N N . LEU A 1 444 ? -5.890 -29.596 -13.567 1.00 97.38 444 LEU A N 1
ATOM 3302 C CA . LEU A 1 444 ? -4.462 -29.315 -13.463 1.00 97.38 444 LEU A CA 1
ATOM 3303 C C . LEU A 1 444 ? -4.074 -28.789 -12.073 1.0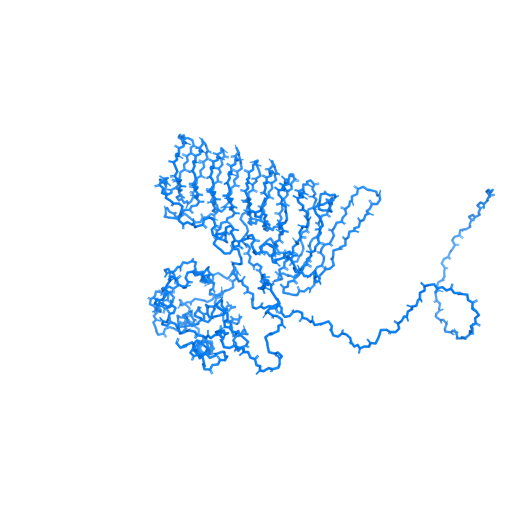0 97.38 444 LEU A C 1
ATOM 3305 O O . LEU A 1 444 ? -3.094 -29.246 -11.489 1.00 97.38 444 LEU A O 1
ATOM 3309 N N . PHE A 1 445 ? -4.847 -27.850 -11.522 1.00 98.38 445 PHE A N 1
ATOM 3310 C CA . PHE A 1 445 ? -4.596 -27.331 -10.177 1.00 98.38 445 PHE A CA 1
ATOM 3311 C C . PHE A 1 445 ? -4.863 -28.377 -9.092 1.00 98.38 445 PHE A C 1
ATOM 3313 O O . PHE A 1 445 ? -4.118 -28.435 -8.121 1.00 98.38 445 PHE A O 1
ATOM 3320 N N . ASP A 1 446 ? -5.867 -29.237 -9.265 1.00 97.94 446 ASP A N 1
ATOM 3321 C CA . ASP A 1 446 ? -6.105 -30.378 -8.375 1.00 97.94 446 ASP A CA 1
ATOM 3322 C C . ASP A 1 446 ? -4.915 -31.339 -8.372 1.00 97.94 446 ASP A C 1
ATOM 3324 O O . ASP A 1 446 ? -4.396 -31.689 -7.313 1.00 97.94 446 ASP A O 1
ATOM 3328 N N . ASP A 1 447 ? -4.412 -31.706 -9.548 1.00 94.94 447 ASP A N 1
ATOM 3329 C CA . ASP A 1 447 ? -3.234 -32.557 -9.659 1.00 94.94 447 ASP A CA 1
ATOM 3330 C C . ASP A 1 447 ? -1.996 -31.891 -9.039 1.00 94.94 447 ASP A C 1
ATOM 3332 O O . ASP A 1 447 ? -1.236 -32.558 -8.337 1.00 94.94 447 ASP A O 1
ATOM 3336 N N . PHE A 1 448 ? -1.823 -30.578 -9.200 1.00 94.69 448 PHE A N 1
ATOM 3337 C CA . PHE A 1 448 ? -0.743 -29.826 -8.557 1.00 94.69 448 PHE A CA 1
ATOM 3338 C C . PHE A 1 448 ? -0.859 -29.837 -7.029 1.00 94.69 448 PHE A C 1
ATOM 3340 O O . PHE A 1 448 ? 0.085 -30.190 -6.322 1.00 94.69 448 PHE A O 1
ATOM 3347 N N . ASN A 1 449 ? -2.042 -29.515 -6.503 1.00 96.62 449 ASN A N 1
ATOM 3348 C CA . ASN A 1 449 ? -2.312 -29.457 -5.066 1.00 96.62 449 ASN A CA 1
ATOM 3349 C C . ASN A 1 449 ? -2.152 -30.816 -4.373 1.00 96.62 449 ASN A C 1
ATOM 3351 O O . ASN A 1 449 ? -1.891 -30.862 -3.174 1.00 96.62 449 ASN A O 1
ATOM 3355 N N . ASN A 1 450 ? -2.304 -31.912 -5.120 1.00 93.00 450 ASN A N 1
ATOM 3356 C CA . ASN A 1 450 ? -2.084 -33.279 -4.648 1.00 93.00 450 ASN A CA 1
ATOM 3357 C C . ASN A 1 450 ? -0.690 -33.827 -5.015 1.00 93.00 450 ASN A C 1
ATOM 3359 O O . ASN A 1 450 ? -0.451 -35.027 -4.878 1.00 93.00 450 ASN A O 1
ATOM 3363 N N . GLY A 1 451 ? 0.216 -32.980 -5.512 1.00 89.00 451 GLY A N 1
ATOM 3364 C CA . GLY A 1 451 ? 1.601 -33.334 -5.832 1.00 89.00 451 GLY A CA 1
ATOM 3365 C C . GLY A 1 451 ? 1.762 -34.334 -6.981 1.00 89.00 451 GLY A C 1
ATOM 3366 O O . GLY A 1 451 ? 2.762 -35.044 -7.049 1.00 89.00 451 GLY A O 1
ATOM 3367 N N . ARG A 1 452 ? 0.766 -34.434 -7.869 1.00 91.06 452 ARG A N 1
ATOM 3368 C CA . ARG A 1 452 ? 0.787 -35.293 -9.068 1.00 91.06 452 ARG A CA 1
ATOM 3369 C C . ARG A 1 452 ? 1.464 -34.618 -10.257 1.00 91.06 452 ARG A C 1
ATOM 3371 O O . ARG A 1 452 ? 1.945 -35.307 -11.152 1.00 91.06 452 ARG A O 1
ATOM 3378 N N . VAL A 1 453 ? 1.501 -33.286 -10.261 1.00 84.81 453 VAL A N 1
ATOM 3379 C CA . VAL A 1 453 ? 2.288 -32.469 -11.191 1.00 84.81 453 VAL A CA 1
ATOM 3380 C C . VAL A 1 453 ? 3.045 -31.398 -10.412 1.00 84.81 453 VAL A C 1
ATOM 3382 O O . VAL A 1 453 ? 2.535 -30.867 -9.428 1.00 84.81 453 VAL A O 1
ATOM 3385 N N . GLY A 1 454 ? 4.254 -31.062 -10.859 1.00 83.25 454 GLY A N 1
ATOM 3386 C CA . GLY A 1 454 ? 5.097 -30.101 -10.152 1.00 83.25 454 GLY A CA 1
ATOM 3387 C C . GLY A 1 454 ? 5.722 -30.697 -8.881 1.00 83.25 454 GLY A C 1
ATOM 3388 O O . GLY A 1 454 ? 6.172 -31.845 -8.915 1.00 83.25 454 GLY A O 1
ATOM 3389 N N . PRO A 1 455 ? 5.821 -29.925 -7.785 1.00 76.69 455 PRO A N 1
ATOM 3390 C CA . PRO A 1 455 ? 6.429 -30.394 -6.544 1.00 76.69 455 PRO A CA 1
ATOM 3391 C C . PRO A 1 455 ? 5.629 -31.514 -5.857 1.00 76.69 455 PRO A C 1
ATOM 3393 O O . PRO A 1 455 ? 4.411 -31.583 -6.023 1.00 76.69 455 PRO A O 1
ATOM 3396 N N . PRO A 1 456 ? 6.284 -32.377 -5.056 1.00 83.06 456 PRO A N 1
ATOM 3397 C CA . PRO A 1 456 ? 5.609 -33.474 -4.365 1.00 83.06 456 PRO A CA 1
ATOM 3398 C C . PRO A 1 456 ? 4.674 -32.962 -3.262 1.00 83.06 456 PRO A C 1
ATOM 3400 O O . PRO A 1 456 ? 4.825 -31.841 -2.777 1.00 83.06 456 PRO A O 1
ATOM 3403 N N . HIS A 1 457 ? 3.737 -33.802 -2.824 1.00 82.25 457 HIS A N 1
ATOM 3404 C CA . HIS A 1 457 ? 2.864 -33.492 -1.690 1.00 82.25 457 HIS A CA 1
ATOM 3405 C C . HIS A 1 457 ? 3.645 -33.543 -0.361 1.00 82.25 457 HIS A C 1
ATOM 3407 O O . HIS A 1 457 ? 4.544 -34.370 -0.208 1.00 82.25 457 HIS A O 1
ATOM 3413 N N . CYS A 1 458 ? 3.313 -32.671 0.596 1.00 78.75 458 CYS A N 1
ATOM 3414 C CA . CYS A 1 458 ? 3.896 -32.710 1.942 1.00 78.75 458 CYS A CA 1
ATOM 3415 C C . CYS A 1 458 ? 3.356 -33.910 2.735 1.00 78.75 458 CYS A C 1
ATOM 3417 O O . CYS A 1 458 ? 2.169 -34.218 2.631 1.00 78.75 458 CYS A O 1
ATOM 3419 N N . GLU A 1 459 ? 4.188 -34.567 3.542 1.00 66.00 459 GLU A N 1
ATOM 3420 C CA . GLU A 1 459 ? 3.714 -35.611 4.469 1.00 66.00 459 GLU A CA 1
ATOM 3421 C C . GLU A 1 459 ? 2.901 -35.053 5.642 1.00 66.00 459 GLU A C 1
ATOM 3423 O O . GLU A 1 459 ? 3.248 -33.954 6.143 1.00 66.00 459 GLU A O 1
#

Radius of gyration: 26.99 Å; Cα contacts (8 Å, |Δi|>4): 1083; chains: 1; bounding box: 76×74×77 Å

Secondary structure (DSSP, 8-state):
----------------------------S-------S----------S-BTTTTGGGGG-SEEESS-EEESSEEESS-EEESS-EEESSEEE-TTSPP-TTSEEEEESS-EEE-SEEE-SSEEEESS-EEE-TTEEETT-EEE---SS-HHHHHHHHHHHHHHHHTSPP-SEEEEE--TTT--EEEEE---SSEEEEEEEHHHHHH-SEEEEE--TTSEEEEEEESSEEEEES-EEEEESS-GGGEEEE-SS-SEEEEEEEEEESEEEEEEEEEEEEEEEEES-EEEEEEESS-EEE-------B----TTSTTT-SSSSS---SS--S-B--HHHHHH-HHHHGGG--EEES-TT-TT-EEE-SHHHHHHHHHTSSSS-TT-HHHHHHHHHHHHHHHHHHT---TTTHHHHHHHHHHHTT--GGGGGGS-HHHHHHHHHHHHHHHHHHTTSSSSPBP-

Sequence (459 aa):
MCKAKIWTRTLAVFPLFLLSACIGGGESPYDLGSVEPGTVHQSVKYGACYEAALGEAWDFNLFVFGDVTQPSADTQGRVVVGGNAYFGNYSIGEILEADASRLDLIVGGSLQFPSGAVLNGAASYGTTAEVTQAASFFGGLTQRPAPIDVPAVRSYLTSLSDRLAALQPNSAALFNPNENARFETVLAGHDPLINVFSITGETLERTHTLRISAPASSTVLVNVSGSAAAFHSKGLFVEGVNASRILYNFAEATSLYIGEIQIEGSILAPRADVLFPAGLVIGHLISQSLYGQGQNNKATFWGCLPNVCDDGSCENICKDGNCGEEQKGCTLTIGYWKNHLGVLSLYLPKSLGTLEGLKSLPVSTTQVAYDVLGEHTYGTAENGITKLYAQLLAAKLNVSKGASDSSIAEAVLAADAFLASHSYLDWGKLSPEIQAQVLEWKTLFDDFNNGRVGPPHCE

Mean predicted aligned error: 15.78 Å